Protein AF-A0A1G3QL38-F1 (afdb_monomer_lite)

Foldseek 3Di:
DDDDDDDDDDDDDDDDDDDDDDDDDDDDDDDDPDDPDPADAFAEAACCVQVVQQVPPPCPLRHEAAFEQDQLLPDQQLVDQQLLLLLLVLCVVCVVLCVVVCQVVCLLAVDPSVPDDSPPGHGDPVNSVSLSVLSNCLRPNVVVNLVSSCVSQLQALVVLVVLQDQPLVSLLSNLVSVLCSSNRHPDPVVSLSSLLNSLQSLLCQCQPLVNVVVNVVLLVRSRSLSVVSSNLSSNQCNQANSPQSYFHNLLLVVVVVLQVVQFAEEEECCQSVCLVNVQSQRARYEYENQDDLQPPVVHDPSSCVQQPPSRQNHKYFYDPQPDPPRDPPGFGKMKGWHDKAWDDWDWHQYLVRDIDIDIWMKTKIWMARPVVRDTSHIYIYTHHRDDQCSQAPDDRYAAEYGQLLLLLQLAPDPVSHSPHDLVPYDQQGWHRHRSHNDTDGSSSSPSLNVQNVDPSCSDRSHPRPD

Sequence (466 aa):
MMNTKRIARIMPVLLIGVLMSRVSVEKAHSADPYPEGKTSPGEVRYDLDVFRKWMSFDEPEKTQHVYSDVRLSSVAPYAGEQYPRLLIERYTANASRMTDDNGLLQSIYSWDFSKAKASVLTVDRKTKDTLSKIYAMMDGDIPGLFRYLGKRGLDSYELNEKENIPAGKDVRIKYTTILEMLFAGSDHFRERECELAVANRLAEYCFGVDTWPAFKKILDARNTRPIGRFAYSTIWYYLSGTGWKHWHRNTILGLKREFKAGSRVVYIAGGNDVYQLIKTGIYDIEVIDPLLPSQPRFYAEGWDFLIKKNGIGDEIILNFDRGPKAQSAHPHLVMRRARYEEGKTFTALLHTGNKEDIQSSTTTWEIFNRDTAGRLGRLVINRRFCRQDDFTSGNGRALVMSFNELFFVATPDREKSWGIDPEKFSPDFKMYVKQLRKPVPRGMILNIRKGEQGSWRFLSLGSEVN

Secondary structure (DSSP, 8-state):
--------------------------------S-----PPPPPEEEHHHHSHHHH-SS-TTTS--EEPPP-GGG--GGGSTTHHHHHHHHHHHTGGGTTT-HHHHHHH-S--TTT--TT-----HHHHHHHHHHHHHHHH-HHHHHHHHIIIIIS-HHHHHHTTSS-HHHHHHHHHHHHHHHT--S-HHHHHHHHHHHHHHHHHHHH-TTTHHHHHHHHHSGGGHHHHHHHHHHHIIIIIITGGG-EEHHHHHHHHHHHHTTPEEEEET-GGGHHHHHHTT--EEEEEE---SS-TTTS-HHHHHHH-SS-TT-EEEE-TT-STT--TTS--EEEEEEEEEEEEEEEEE-TTS-EEEEEEEEEEEEEEETTT--EEEEEEEEES---GGGG---SSEEEEE-HHHHHHHH---TTTS-S--GGGS-TT-EEEETT-SSPEEHHHHHHHHHHHHSTT----SS----

pLDDT: mean 80.6, std 19.3, range [23.33, 98.0]

Radius of gyration: 28.6 Å; chains: 1; bounding box: 82×88×85 Å

Structure (mmCIF, N/CA/C/O backbone):
data_AF-A0A1G3QL38-F1
#
_entry.id   AF-A0A1G3QL38-F1
#
loop_
_atom_site.group_PDB
_atom_site.id
_atom_site.type_symbol
_atom_site.label_atom_id
_atom_site.label_alt_id
_atom_site.label_comp_id
_atom_site.label_asym_id
_atom_site.label_entity_id
_atom_site.label_seq_id
_atom_site.pdbx_PDB_ins_code
_atom_site.Cartn_x
_atom_site.Cartn_y
_atom_site.Cartn_z
_atom_site.occupancy
_atom_site.B_iso_or_equiv
_atom_site.auth_seq_id
_atom_site.auth_comp_id
_atom_site.auth_asym_id
_atom_site.auth_atom_id
_atom_site.pdbx_PDB_model_num
ATOM 1 N N . MET A 1 1 ? -31.747 65.691 24.797 1.00 36.28 1 MET A N 1
ATOM 2 C CA . MET A 1 1 ? -33.147 65.222 24.879 1.00 36.28 1 MET A CA 1
ATOM 3 C C . MET A 1 1 ? -33.199 64.015 25.806 1.00 36.28 1 MET A C 1
ATOM 5 O O . MET A 1 1 ? -32.329 63.166 25.702 1.00 36.28 1 MET A O 1
ATOM 9 N N . MET A 1 2 ? -34.146 64.073 26.748 1.00 31.08 2 MET A N 1
ATOM 10 C CA . MET A 1 2 ? -34.615 63.124 27.782 1.00 31.08 2 MET A CA 1
ATOM 11 C C . MET A 1 2 ? -34.085 61.667 27.758 1.00 31.08 2 MET A C 1
ATOM 13 O O . MET A 1 2 ? -34.051 61.049 26.704 1.00 31.08 2 MET A O 1
ATOM 17 N N . ASN A 1 3 ? -33.582 61.100 28.874 1.00 25.12 3 ASN A N 1
ATOM 18 C CA . ASN A 1 3 ? -34.319 60.528 30.039 1.00 25.12 3 ASN A CA 1
ATOM 19 C C . ASN A 1 3 ? -35.352 59.451 29.611 1.00 25.12 3 ASN A C 1
ATOM 21 O O . ASN A 1 3 ? -36.135 59.708 28.715 1.00 25.12 3 ASN A O 1
ATOM 25 N N . THR A 1 4 ? -35.507 58.252 30.195 1.00 30.08 4 THR A N 1
ATOM 26 C CA . THR A 1 4 ? -35.194 57.740 31.543 1.00 30.08 4 THR A CA 1
ATOM 27 C C . THR A 1 4 ? -35.553 56.234 31.641 1.00 30.08 4 THR A C 1
ATOM 29 O O . THR A 1 4 ? -36.531 55.808 31.043 1.00 30.08 4 THR A O 1
ATOM 32 N N . LYS A 1 5 ? -34.851 55.521 32.541 1.00 31.62 5 LYS A N 1
ATOM 33 C CA . LYS A 1 5 ? -35.315 54.523 33.551 1.00 31.62 5 LYS A CA 1
ATOM 34 C C . LYS A 1 5 ? -35.872 53.124 33.181 1.00 31.62 5 LYS A C 1
ATOM 36 O O . LYS A 1 5 ? -36.984 52.966 32.702 1.00 31.62 5 LYS A O 1
ATOM 41 N N . ARG A 1 6 ? -35.117 52.121 33.676 1.00 35.22 6 ARG A N 1
ATOM 42 C CA . ARG A 1 6 ? -35.479 51.024 34.621 1.00 35.22 6 ARG A CA 1
ATOM 43 C C . ARG A 1 6 ? -36.967 50.799 34.924 1.00 35.22 6 ARG A C 1
ATOM 45 O O . ARG A 1 6 ? -37.569 51.700 35.496 1.00 35.22 6 ARG A O 1
ATOM 52 N N . ILE A 1 7 ? -37.408 49.532 34.866 1.00 30.77 7 ILE A N 1
ATOM 53 C CA . ILE A 1 7 ? -38.302 48.908 35.867 1.00 30.77 7 ILE A CA 1
ATOM 54 C C . ILE A 1 7 ? -37.930 47.424 36.061 1.00 30.77 7 ILE A C 1
ATOM 56 O O . ILE A 1 7 ? -37.909 46.648 35.111 1.00 30.77 7 ILE A O 1
ATOM 60 N N . ALA A 1 8 ? -37.668 47.054 37.316 1.00 28.94 8 ALA A N 1
ATOM 61 C CA . ALA A 1 8 ? -37.723 45.694 37.844 1.00 28.94 8 ALA A CA 1
ATOM 62 C C . ALA A 1 8 ? -39.162 45.386 38.294 1.00 28.94 8 ALA A C 1
ATOM 64 O O . ALA A 1 8 ? -39.837 46.286 38.799 1.00 28.94 8 ALA A O 1
ATOM 65 N N . ARG A 1 9 ? -39.626 44.135 38.184 1.00 28.59 9 ARG A N 1
ATOM 66 C CA . ARG A 1 9 ? -40.853 43.686 38.859 1.00 28.59 9 ARG A CA 1
ATOM 67 C C . ARG A 1 9 ? -40.689 42.314 39.503 1.00 28.59 9 ARG A C 1
ATOM 69 O O . ARG A 1 9 ? -40.144 41.386 38.918 1.00 28.59 9 ARG A O 1
ATOM 76 N N . ILE A 1 10 ? -41.173 42.288 40.738 1.00 29.19 10 ILE A N 1
ATOM 77 C CA . ILE A 1 10 ? -41.290 41.199 41.702 1.00 29.19 10 ILE A CA 1
ATOM 78 C C . ILE A 1 10 ? -42.582 40.399 41.425 1.00 29.19 10 ILE A C 1
ATOM 80 O O . ILE A 1 10 ? -43.498 40.907 40.781 1.00 29.19 10 ILE A O 1
ATOM 84 N N . MET A 1 11 ? -42.582 39.157 41.924 1.00 23.33 11 MET A N 1
ATOM 85 C CA . MET A 1 11 ? -43.573 38.062 41.903 1.00 23.33 11 MET A CA 1
ATOM 86 C C . MET A 1 11 ? -45.056 38.430 42.136 1.00 23.33 11 MET A C 1
ATOM 88 O O . MET A 1 11 ? -45.375 39.520 42.610 1.00 23.33 11 MET A O 1
ATOM 92 N N . PRO A 1 12 ? -45.954 37.439 41.960 1.00 30.02 12 PRO A N 1
ATOM 93 C CA . PRO A 1 12 ? -46.570 36.888 43.171 1.00 30.02 12 PRO A CA 1
ATOM 94 C C . PRO A 1 12 ? -46.679 35.353 43.236 1.00 30.02 12 PRO A C 1
ATOM 96 O O . PRO A 1 12 ? -46.636 34.627 42.247 1.00 30.02 12 PRO A O 1
ATOM 99 N N . VAL A 1 13 ? -46.822 34.925 44.488 1.00 26.39 13 VAL A N 1
ATOM 100 C CA . VAL A 1 13 ? -47.109 33.602 45.053 1.00 26.39 13 VAL A CA 1
ATOM 101 C C . VAL A 1 13 ? -48.487 33.079 44.626 1.00 26.39 13 VAL A C 1
ATOM 103 O O . VAL A 1 13 ? -49.447 33.846 44.600 1.00 26.39 13 VAL A O 1
ATOM 106 N N . LEU A 1 14 ? -48.614 31.761 44.432 1.00 25.33 14 LEU A N 1
ATOM 107 C CA . LEU A 1 14 ? -49.869 31.051 44.694 1.00 25.33 14 LEU A CA 1
ATOM 108 C C . LEU A 1 14 ? -49.594 29.675 45.315 1.00 25.33 14 LEU A C 1
ATOM 110 O O . LEU A 1 14 ? -48.761 28.906 44.844 1.00 25.33 14 LEU A O 1
ATOM 114 N N . LEU A 1 15 ? -50.293 29.437 46.422 1.00 24.77 15 LEU A N 1
ATOM 115 C CA . LEU A 1 15 ? -50.247 28.302 47.336 1.00 24.77 15 LEU A CA 1
ATOM 116 C C . LEU A 1 15 ? -51.606 27.586 47.237 1.00 24.77 15 LEU A C 1
ATOM 118 O O . LEU A 1 15 ? -52.607 28.290 47.247 1.00 24.77 15 LEU A O 1
ATOM 122 N N . ILE A 1 16 ? -51.623 26.251 47.151 1.00 28.38 16 ILE A N 1
ATOM 123 C CA . ILE A 1 16 ? -52.680 25.246 47.464 1.00 28.38 16 ILE A CA 1
ATOM 124 C C . ILE A 1 16 ? -52.027 23.907 47.036 1.00 28.38 16 ILE A C 1
ATOM 126 O O . ILE A 1 16 ? -51.441 23.852 45.964 1.00 28.38 16 ILE A O 1
ATOM 130 N N . GLY A 1 17 ? -51.989 22.780 47.746 1.00 24.80 17 GLY A N 1
ATOM 131 C CA . GLY A 1 17 ? -52.667 22.308 48.945 1.00 24.80 17 GLY A CA 1
ATOM 132 C C . GLY A 1 17 ? -53.038 20.826 48.742 1.00 24.80 17 GLY A C 1
ATOM 133 O O . GLY A 1 17 ? -53.958 20.548 47.991 1.00 24.80 17 GLY A O 1
ATOM 134 N N . VAL A 1 18 ? -52.339 19.924 49.454 1.00 25.77 18 VAL A N 1
ATOM 135 C CA . VAL A 1 18 ? -52.815 18.623 49.997 1.00 25.77 18 VAL A CA 1
ATOM 136 C C . VAL A 1 18 ? -53.150 17.465 49.021 1.00 25.77 18 VAL A C 1
ATOM 138 O O . VAL A 1 18 ? -54.159 17.508 48.337 1.00 25.77 18 VAL A O 1
ATOM 141 N N . LEU A 1 19 ? -52.403 16.345 49.079 1.00 25.02 19 LEU A N 1
ATOM 142 C CA . LEU A 1 19 ? -52.857 15.083 49.715 1.00 25.02 19 LEU A CA 1
ATOM 143 C C . LEU A 1 19 ? -51.787 13.976 49.705 1.00 25.02 19 LEU A C 1
ATOM 145 O O . LEU A 1 19 ? -51.055 13.770 48.742 1.00 25.02 19 LEU A O 1
ATOM 149 N N . MET A 1 20 ? -51.739 13.255 50.824 1.00 25.23 20 MET A N 1
ATOM 150 C CA . MET A 1 20 ? -50.918 12.077 51.075 1.00 25.23 20 MET A CA 1
ATOM 151 C C . MET A 1 20 ? -51.349 10.875 50.227 1.00 25.23 20 MET A C 1
ATOM 153 O O . MET A 1 20 ? -52.535 10.580 50.130 1.00 25.23 20 MET A O 1
ATOM 157 N N . SER A 1 21 ? -50.384 10.069 49.789 1.00 27.56 21 SER A N 1
ATOM 158 C CA . SER A 1 21 ? -50.521 8.612 49.871 1.00 27.56 21 SER A CA 1
ATOM 159 C C . SER A 1 21 ? -49.146 7.971 50.063 1.00 27.56 21 SER A C 1
ATOM 161 O O . SER A 1 21 ? -48.226 8.124 49.265 1.00 27.56 21 SER A O 1
ATOM 163 N N . ARG A 1 22 ? -49.000 7.292 51.204 1.00 27.73 22 ARG A N 1
ATOM 164 C CA . ARG A 1 22 ? -47.940 6.320 51.461 1.00 27.73 22 ARG A CA 1
ATOM 165 C C . ARG A 1 22 ? -48.321 5.041 50.726 1.00 27.73 22 ARG A C 1
ATOM 167 O O . ARG A 1 22 ? -49.367 4.480 51.031 1.00 27.73 22 ARG A O 1
ATOM 174 N N . VAL A 1 23 ? -47.445 4.548 49.860 1.00 27.22 23 VAL A N 1
ATOM 175 C CA . VAL A 1 23 ? -47.359 3.118 49.547 1.00 27.22 23 VAL A CA 1
ATOM 176 C C . VAL A 1 23 ? -45.882 2.749 49.608 1.00 27.22 23 VAL A C 1
ATOM 178 O O . VAL A 1 23 ? -45.067 3.206 48.812 1.00 27.22 23 VAL A O 1
ATOM 181 N N . SER A 1 24 ? -45.530 2.009 50.654 1.00 27.31 24 SER A N 1
ATOM 182 C CA . SER A 1 24 ? -44.317 1.193 50.722 1.00 27.31 24 SER A CA 1
ATOM 183 C C . SER A 1 24 ? -44.594 -0.153 50.043 1.00 27.31 24 SER A C 1
ATOM 185 O O . SER A 1 24 ? -45.765 -0.451 49.824 1.00 27.31 24 SER A O 1
ATOM 187 N N . VAL A 1 25 ? -43.538 -0.963 49.840 1.00 28.56 25 VAL A N 1
ATOM 188 C CA . VAL A 1 25 ? -43.480 -2.300 49.185 1.00 28.56 25 VAL A CA 1
ATOM 189 C C . VAL A 1 25 ? -43.044 -2.147 47.712 1.00 28.56 25 VAL A C 1
ATOM 191 O O . VAL A 1 25 ? -43.687 -1.432 46.964 1.00 28.56 25 VAL A O 1
ATOM 194 N N . GLU A 1 26 ? -41.939 -2.689 47.194 1.00 27.50 26 GLU A N 1
ATOM 195 C CA . GLU A 1 26 ? -40.965 -3.684 47.652 1.00 27.50 26 GLU A CA 1
ATOM 196 C C . GLU A 1 26 ? -39.684 -3.549 46.806 1.00 27.50 26 GLU A C 1
ATOM 198 O O . GLU A 1 26 ? -39.722 -3.135 45.647 1.00 27.50 26 GLU A O 1
ATOM 203 N N . LYS A 1 27 ? -38.534 -3.910 47.383 1.00 31.83 27 LYS A N 1
ATOM 204 C CA . LYS A 1 27 ? -37.248 -4.001 46.682 1.00 31.83 27 LYS A CA 1
ATOM 205 C C . LYS A 1 27 ? -37.276 -5.142 45.658 1.00 31.83 27 LYS A C 1
ATOM 207 O O . LYS A 1 27 ? -37.348 -6.301 46.050 1.00 31.83 27 LYS A O 1
ATOM 212 N N . ALA A 1 28 ? -37.053 -4.822 44.387 1.00 28.97 28 ALA A N 1
ATOM 213 C CA . ALA A 1 28 ? -36.502 -5.756 43.411 1.00 28.97 28 ALA A CA 1
ATOM 214 C C . ALA A 1 28 ? -35.143 -5.217 42.943 1.00 28.97 28 ALA A C 1
ATOM 216 O O . ALA A 1 28 ? -35.051 -4.188 42.278 1.00 28.97 28 ALA A O 1
ATOM 217 N N . HIS A 1 29 ? -34.069 -5.892 43.354 1.00 32.19 29 HIS A N 1
ATOM 218 C CA . HIS A 1 29 ? -32.727 -5.682 42.826 1.00 32.19 29 HIS A CA 1
ATOM 219 C C . HIS A 1 29 ? -32.660 -6.197 41.382 1.00 32.19 29 HIS A C 1
ATOM 221 O O . HIS A 1 29 ? -32.476 -7.391 41.163 1.00 32.19 29 HIS A O 1
ATOM 227 N N . SER A 1 30 ? -32.753 -5.300 40.400 1.00 32.38 30 SER A N 1
ATOM 228 C CA . SER A 1 30 ? -32.141 -5.507 39.086 1.00 32.38 30 SER A CA 1
ATOM 229 C C . SER A 1 30 ? -30.983 -4.528 38.954 1.00 32.38 30 SER A C 1
ATOM 231 O O . SER A 1 30 ? -31.181 -3.315 38.978 1.00 32.38 30 SER A O 1
ATOM 233 N N . ALA A 1 31 ? -29.768 -5.065 38.900 1.00 31.91 31 ALA A N 1
ATOM 234 C CA . ALA A 1 31 ? -28.541 -4.299 38.776 1.00 31.91 31 ALA A CA 1
ATOM 235 C C . ALA A 1 31 ? -28.480 -3.596 37.410 1.00 31.91 31 ALA A C 1
ATOM 237 O O . ALA A 1 31 ? -28.176 -4.222 36.397 1.00 31.91 31 ALA A O 1
ATOM 238 N N . ASP A 1 32 ? -28.753 -2.294 37.406 1.00 32.53 32 ASP A N 1
ATOM 239 C CA . ASP A 1 32 ? -28.261 -1.372 36.385 1.00 32.53 32 ASP A CA 1
ATOM 240 C C . ASP A 1 32 ? -26.726 -1.293 36.505 1.00 32.53 32 ASP A C 1
ATOM 242 O O . ASP A 1 32 ? -26.220 -1.038 37.602 1.00 32.53 32 ASP A O 1
ATOM 246 N N . PRO A 1 33 ? -25.939 -1.514 35.434 1.00 37.88 33 PRO A N 1
ATOM 247 C CA . PRO A 1 33 ? -24.481 -1.522 35.531 1.00 37.88 33 PRO A CA 1
ATOM 248 C C . PRO A 1 33 ? -23.851 -0.125 35.419 1.00 37.88 33 PRO A C 1
ATOM 250 O O . PRO A 1 33 ? -22.629 -0.023 35.314 1.00 37.88 33 PRO A O 1
ATOM 253 N N . TYR A 1 34 ? -24.633 0.954 35.438 1.00 42.84 34 TYR A N 1
ATOM 254 C CA . TYR A 1 34 ? -24.102 2.312 35.345 1.00 42.84 34 TYR A CA 1
ATOM 255 C C . TYR A 1 34 ? -24.181 3.005 36.708 1.00 42.84 34 TYR A C 1
ATOM 257 O O . TYR A 1 34 ? -25.276 3.342 37.154 1.00 42.84 34 TYR A O 1
ATOM 265 N N . PRO A 1 35 ? -23.048 3.259 37.389 1.00 45.91 35 PRO A N 1
ATOM 266 C CA . PRO A 1 35 ? -23.061 4.194 38.495 1.00 45.91 35 PRO A CA 1
ATOM 267 C C . PRO A 1 35 ? -23.365 5.581 37.924 1.00 45.91 35 PRO A C 1
ATOM 269 O O . PRO A 1 35 ? -22.646 6.058 37.043 1.00 45.91 35 PRO A O 1
ATOM 272 N N . GLU A 1 36 ? -24.404 6.231 38.448 1.00 41.59 36 GLU A N 1
ATOM 273 C CA . GLU A 1 36 ? -24.673 7.662 38.282 1.00 41.59 36 GLU A CA 1
ATOM 274 C C . GLU A 1 36 ? -23.544 8.488 38.927 1.00 41.59 36 GLU A C 1
ATOM 276 O O . GLU A 1 36 ? -23.682 9.116 39.974 1.00 41.59 36 GLU A O 1
ATOM 281 N N . GLY A 1 37 ? -22.369 8.472 38.304 1.00 39.72 37 GLY A N 1
ATOM 282 C CA . GLY A 1 37 ? -21.371 9.511 38.464 1.00 39.72 37 GLY A CA 1
ATOM 283 C C . GLY A 1 37 ? -21.700 10.610 37.468 1.00 39.72 37 GLY A C 1
ATOM 284 O O . GLY A 1 37 ? -21.824 10.339 36.278 1.00 39.72 37 GLY A O 1
ATOM 285 N N . LYS A 1 38 ? -21.836 11.855 37.933 1.00 40.31 38 LYS A N 1
ATOM 286 C CA . LYS A 1 38 ? -21.879 13.041 37.068 1.00 40.31 38 LYS A CA 1
ATOM 287 C C . LYS A 1 38 ? -20.595 13.092 36.230 1.00 40.31 38 LYS A C 1
ATOM 289 O O . LYS A 1 38 ? -19.600 13.673 36.655 1.00 40.31 38 LYS A O 1
ATOM 294 N N . THR A 1 39 ? -20.598 12.461 35.062 1.00 48.44 39 THR A N 1
ATOM 295 C CA . THR A 1 39 ? -19.550 12.622 34.059 1.00 48.44 39 THR A CA 1
ATOM 296 C C . THR A 1 39 ? -19.632 14.056 33.557 1.00 48.44 39 THR A C 1
ATOM 298 O O . THR A 1 39 ? -20.709 14.515 33.171 1.00 48.44 39 THR A O 1
ATOM 301 N N . SER A 1 40 ? -18.514 14.783 33.588 1.00 52.97 40 SER A N 1
ATOM 302 C CA . SER A 1 40 ? -18.385 16.046 32.856 1.00 52.97 40 SER A CA 1
ATOM 303 C C . SER A 1 40 ? -18.917 15.864 31.428 1.00 52.97 40 SER A C 1
ATOM 305 O O . SER A 1 40 ? -18.692 14.787 30.866 1.00 52.97 40 SER A O 1
ATOM 307 N N . PRO A 1 41 ? -19.597 16.861 30.830 1.00 69.94 41 PRO A N 1
ATOM 308 C CA . PRO A 1 41 ? -20.020 16.749 29.441 1.00 69.94 41 PRO A CA 1
ATOM 309 C C . PRO A 1 41 ? -18.801 16.394 28.582 1.00 69.94 41 PRO A C 1
ATOM 311 O O . PRO A 1 41 ? -17.765 17.051 28.696 1.00 69.94 41 PRO A O 1
ATOM 314 N N . GLY A 1 42 ? -18.906 15.312 27.806 1.00 84.12 42 GLY A N 1
ATOM 315 C CA . GLY A 1 42 ? -17.828 14.857 26.930 1.00 84.12 42 GLY A CA 1
ATOM 316 C C . GLY A 1 42 ? -17.443 15.929 25.912 1.00 84.12 42 GLY A C 1
ATOM 317 O O . GLY A 1 42 ? -18.248 16.795 25.562 1.00 84.12 42 GLY A O 1
ATOM 318 N N . GLU A 1 43 ? -16.200 15.890 25.445 1.00 94.25 43 GLU A N 1
ATOM 319 C CA . GLU A 1 43 ? -15.707 16.826 24.439 1.00 94.25 43 GLU A CA 1
ATOM 320 C C . GLU A 1 43 ? -16.274 16.460 23.060 1.00 94.25 43 GLU A C 1
ATOM 322 O O . GLU A 1 43 ? -16.170 15.312 22.627 1.00 94.25 43 GLU A O 1
ATOM 327 N N . VAL A 1 44 ? -16.853 17.430 22.348 1.00 94.31 44 VAL A N 1
ATOM 328 C CA . VAL A 1 44 ? -17.356 17.236 20.980 1.00 94.31 44 VAL A CA 1
ATOM 329 C C . VAL A 1 44 ? -16.342 17.798 19.986 1.00 94.31 44 VAL A C 1
ATOM 331 O O . VAL A 1 44 ? -16.047 18.992 20.011 1.00 94.31 44 VAL A O 1
ATOM 334 N N . ARG A 1 45 ? -15.839 16.951 19.084 1.00 94.06 45 ARG A N 1
ATOM 335 C CA . ARG A 1 45 ? -14.955 17.331 17.970 1.00 94.06 45 ARG A CA 1
ATOM 336 C C . ARG A 1 45 ? -15.592 17.028 16.621 1.00 94.06 45 ARG A C 1
ATOM 338 O O . ARG A 1 45 ? -16.483 16.186 16.507 1.00 94.06 45 ARG A O 1
ATOM 345 N N . TYR A 1 46 ? -15.098 17.674 15.572 1.00 91.69 46 TYR A N 1
ATOM 346 C CA . TYR A 1 46 ? -15.425 17.299 14.203 1.00 91.69 46 TYR A CA 1
ATOM 347 C C . TYR A 1 46 ? -14.356 16.376 13.617 1.00 91.69 46 TYR A C 1
ATOM 349 O O . TYR A 1 46 ? -13.204 16.355 14.049 1.00 91.69 46 TYR A O 1
ATOM 357 N N . ASP A 1 47 ? -14.723 15.631 12.578 1.00 89.62 47 ASP A N 1
ATOM 358 C CA . ASP A 1 47 ? -13.784 14.810 11.816 1.00 89.62 47 ASP A CA 1
ATOM 359 C C . ASP A 1 47 ? -12.535 15.561 11.344 1.00 89.62 47 ASP A C 1
ATOM 361 O O . ASP A 1 47 ? -11.443 15.012 11.432 1.00 89.62 47 ASP A O 1
ATOM 365 N N . LEU A 1 48 ? -12.658 16.819 10.918 1.00 87.56 48 LEU A N 1
ATOM 366 C CA . LEU A 1 48 ? -11.504 17.645 10.545 1.00 87.56 48 LEU A CA 1
ATOM 367 C C . LEU A 1 48 ? -10.527 17.913 11.694 1.00 87.56 48 LEU A C 1
ATOM 369 O O . LEU A 1 48 ? -9.367 18.186 11.407 1.00 87.56 48 LEU A O 1
ATOM 373 N N . ASP A 1 49 ? -10.951 17.840 12.953 1.00 88.25 49 ASP A N 1
ATOM 374 C CA . ASP A 1 49 ? -10.069 18.058 14.106 1.00 88.25 49 ASP A CA 1
ATOM 375 C C . ASP A 1 49 ? -9.290 16.782 14.450 1.00 88.25 49 ASP A C 1
ATOM 377 O O . ASP A 1 49 ? -8.151 16.829 14.905 1.00 88.25 49 ASP A O 1
ATOM 381 N N . VAL A 1 50 ? -9.890 15.616 14.193 1.00 88.44 50 VAL A N 1
ATOM 382 C CA . VAL A 1 50 ? -9.317 14.306 14.541 1.00 88.44 50 VAL A CA 1
ATOM 383 C C . VAL A 1 50 ? -8.560 13.679 13.360 1.00 88.44 50 VAL A C 1
ATOM 385 O O . VAL A 1 50 ? -7.516 13.043 13.515 1.00 88.44 50 VAL A O 1
ATOM 388 N N . PHE A 1 51 ? -9.055 13.880 12.143 1.00 87.44 51 PHE A N 1
ATOM 389 C CA . PHE A 1 51 ? -8.568 13.252 10.916 1.00 87.44 51 PHE A CA 1
ATOM 390 C C . PHE A 1 51 ? -7.952 14.256 9.932 1.00 87.44 51 PHE A C 1
ATOM 392 O O . PHE A 1 51 ? -7.709 13.885 8.783 1.00 87.44 51 PHE A O 1
ATOM 399 N N . ARG A 1 52 ? -7.635 15.492 10.371 1.00 83.50 52 ARG A N 1
ATOM 400 C CA . ARG A 1 52 ? -7.101 16.585 9.527 1.00 83.50 52 ARG A CA 1
ATOM 401 C C . ARG A 1 52 ? -6.057 16.117 8.524 1.00 83.50 52 ARG A C 1
ATOM 403 O O . ARG A 1 52 ? -6.187 16.379 7.337 1.00 83.50 52 ARG A O 1
ATOM 410 N N . LYS A 1 53 ? -5.045 15.387 8.996 1.00 76.56 53 LYS A N 1
ATOM 411 C CA . LYS A 1 53 ? -3.922 14.899 8.182 1.00 76.56 53 LYS A CA 1
ATOM 412 C C . LYS A 1 53 ? -4.365 14.128 6.933 1.00 76.56 53 LYS A C 1
ATOM 414 O O . LYS A 1 53 ? -3.708 14.197 5.906 1.00 76.56 53 LYS A O 1
ATOM 419 N N . TRP A 1 54 ? -5.486 13.416 7.011 1.00 75.88 54 TRP A N 1
ATOM 420 C CA . TRP A 1 54 ? -6.014 12.580 5.928 1.00 75.88 54 TRP A CA 1
ATOM 421 C C . TRP A 1 54 ? -6.997 13.300 5.024 1.00 75.88 54 TRP A C 1
ATOM 423 O O . TRP A 1 54 ? -7.308 12.786 3.951 1.00 75.88 54 TRP A O 1
ATOM 433 N N . MET A 1 55 ? -7.489 14.449 5.479 1.00 75.69 55 MET A N 1
ATOM 434 C CA . MET A 1 55 ? -8.511 15.255 4.822 1.00 75.69 55 MET A CA 1
ATOM 435 C C . MET A 1 55 ? -7.965 16.581 4.287 1.00 75.69 55 MET A C 1
ATOM 437 O O . MET A 1 55 ? -8.667 17.239 3.528 1.00 75.69 55 MET A O 1
ATOM 441 N N . SER A 1 56 ? -6.763 16.993 4.707 1.00 67.75 56 SER A N 1
ATOM 442 C CA . SER A 1 56 ? -6.222 18.323 4.433 1.00 67.75 56 SER A CA 1
ATOM 443 C C . SER A 1 56 ? -6.161 18.581 2.934 1.00 67.75 56 SER A C 1
ATOM 445 O O . SER A 1 56 ? -5.584 17.788 2.193 1.00 67.75 56 SER A O 1
ATOM 447 N N . PHE A 1 57 ? -6.755 19.692 2.504 1.00 61.00 57 PHE A N 1
ATOM 448 C CA . PHE A 1 57 ? -6.626 20.204 1.141 1.00 61.00 57 PHE A CA 1
ATOM 449 C C . PHE A 1 57 ? -5.365 21.060 0.978 1.00 61.00 57 PHE A C 1
ATOM 451 O O . PHE A 1 57 ? -4.882 21.216 -0.139 1.00 61.00 57 PHE A O 1
ATOM 458 N N . ASP A 1 58 ? -4.827 21.567 2.091 1.00 64.06 58 ASP A N 1
ATOM 459 C CA . ASP A 1 58 ? -3.648 22.437 2.121 1.00 64.06 58 ASP A CA 1
ATOM 460 C C . ASP A 1 58 ? -2.339 21.641 2.008 1.00 64.06 58 ASP A C 1
ATOM 462 O O . ASP A 1 58 ? -1.302 22.196 1.661 1.00 64.06 58 ASP A O 1
ATOM 466 N N . GLU A 1 59 ? -2.393 20.329 2.264 1.00 67.44 59 GLU A N 1
ATOM 467 C CA . GLU A 1 59 ? -1.261 19.402 2.132 1.00 67.44 59 GLU A CA 1
ATOM 468 C C . GLU A 1 59 ? -1.671 18.171 1.294 1.00 67.44 59 GLU A C 1
ATOM 470 O O . GLU A 1 59 ? -1.799 17.069 1.846 1.00 67.44 59 GLU A O 1
ATOM 475 N N . PRO A 1 60 ? -1.916 18.325 -0.028 1.00 64.69 60 PRO A N 1
ATOM 476 C CA . PRO A 1 60 ? -2.365 17.240 -0.912 1.00 64.69 60 PRO A CA 1
ATOM 477 C C . PRO A 1 60 ? -1.467 15.996 -0.858 1.00 64.69 60 PRO A C 1
ATOM 479 O O . PRO A 1 60 ? -1.907 14.858 -1.018 1.00 64.69 60 PRO A O 1
ATOM 482 N N . GLU A 1 61 ? -0.177 16.196 -0.600 1.00 65.06 61 GLU A N 1
ATOM 483 C CA . GLU A 1 61 ? 0.815 15.143 -0.441 1.00 65.06 61 GLU A CA 1
ATOM 484 C C . GLU A 1 61 ? 0.684 14.355 0.869 1.00 65.06 61 GLU A C 1
ATOM 486 O O . GLU A 1 61 ? 1.365 13.341 1.031 1.00 65.06 61 GLU A O 1
ATOM 491 N N . LYS A 1 62 ? -0.180 14.759 1.803 1.00 67.88 62 LYS A N 1
ATOM 492 C CA . LYS A 1 62 ? -0.465 14.028 3.050 1.00 67.88 62 LYS A CA 1
ATOM 493 C C . LYS A 1 62 ? -1.883 13.454 3.093 1.00 67.88 62 LYS A C 1
ATOM 495 O O . LYS A 1 62 ? -2.132 12.527 3.867 1.00 67.88 62 LYS A O 1
ATOM 500 N N . THR A 1 63 ? -2.763 13.911 2.207 1.00 76.81 63 THR A N 1
ATOM 501 C CA . THR A 1 63 ? -4.148 13.449 2.073 1.00 76.81 63 THR A CA 1
ATOM 502 C C . THR A 1 63 ? -4.227 11.966 1.703 1.00 76.81 63 THR A C 1
ATOM 504 O O . THR A 1 63 ? -3.419 11.426 0.935 1.00 76.81 63 THR A O 1
ATOM 507 N N . GLN A 1 64 ? -5.231 11.275 2.249 1.00 83.00 64 GLN A N 1
ATOM 508 C CA . GLN A 1 64 ? -5.533 9.910 1.826 1.00 83.00 64 GLN A CA 1
ATOM 509 C C . GLN A 1 64 ? -6.380 9.919 0.569 1.00 83.00 64 GLN A C 1
ATOM 511 O O . GLN A 1 64 ? -7.384 10.620 0.473 1.00 83.00 64 GLN A O 1
ATOM 516 N N . HIS A 1 65 ? -6.023 9.036 -0.353 1.00 86.00 65 HIS A N 1
ATOM 517 C CA . HIS A 1 65 ? -6.757 8.848 -1.593 1.00 86.00 65 HIS A CA 1
ATOM 518 C C . HIS A 1 65 ? -7.125 7.382 -1.750 1.00 86.00 65 HIS A C 1
ATOM 520 O O . HIS A 1 65 ? -6.363 6.495 -1.355 1.00 86.00 65 HIS A O 1
ATOM 526 N N . VAL A 1 66 ? -8.304 7.152 -2.325 1.00 89.81 66 VAL A N 1
ATOM 527 C CA . VAL A 1 66 ? -8.763 5.834 -2.753 1.00 89.81 66 VAL A CA 1
ATOM 528 C C . VAL A 1 66 ? -8.583 5.767 -4.260 1.00 89.81 66 VAL A C 1
ATOM 530 O O . VAL A 1 66 ? -9.316 6.424 -4.996 1.00 89.81 66 VAL A O 1
ATOM 533 N N . TYR A 1 67 ? -7.617 4.980 -4.710 1.00 90.25 67 TYR A N 1
ATOM 534 C CA . TYR A 1 67 ? -7.302 4.847 -6.126 1.00 90.25 67 TYR A CA 1
ATOM 535 C C . TYR A 1 67 ? -7.928 3.601 -6.726 1.00 90.25 67 TYR A C 1
ATOM 537 O O . TYR A 1 67 ? -8.103 2.578 -6.054 1.00 90.25 67 TYR A O 1
ATOM 545 N N . SER A 1 68 ? -8.267 3.689 -8.008 1.00 89.38 68 SER A N 1
ATOM 546 C CA . SER A 1 68 ? -8.750 2.542 -8.773 1.00 89.38 68 SER A CA 1
ATOM 547 C C . SER A 1 68 ? -7.598 1.841 -9.484 1.00 89.38 68 SER A C 1
ATOM 549 O O . SER A 1 68 ? -6.569 2.449 -9.762 1.00 89.38 68 SER A O 1
ATOM 551 N N . ASP A 1 69 ? -7.785 0.561 -9.810 1.00 89.12 69 ASP A N 1
ATOM 552 C CA . ASP A 1 69 ? -6.847 -0.121 -10.699 1.00 89.12 69 ASP A CA 1
ATOM 553 C C . ASP A 1 69 ? -6.966 0.496 -12.098 1.00 89.12 69 ASP A C 1
ATOM 555 O O . ASP A 1 69 ? -8.051 0.513 -12.689 1.00 89.12 69 ASP A O 1
ATOM 559 N N . VAL A 1 70 ? -5.863 1.034 -12.610 1.00 91.06 70 VAL A N 1
ATOM 560 C CA . VAL A 1 70 ? -5.812 1.657 -13.932 1.00 91.06 70 VAL A CA 1
ATOM 561 C C . VAL A 1 70 ? -5.297 0.647 -14.944 1.00 91.06 70 VAL A C 1
ATOM 563 O O . VAL A 1 70 ? -4.292 -0.031 -14.729 1.00 91.06 70 VAL A O 1
ATOM 566 N N . ARG A 1 71 ? -5.985 0.566 -16.085 1.00 92.00 71 ARG A N 1
ATOM 567 C CA . ARG A 1 71 ? -5.528 -0.194 -17.246 1.00 92.00 71 ARG A CA 1
ATOM 568 C C . ARG A 1 71 ? -4.427 0.592 -17.953 1.00 92.00 71 ARG A C 1
ATOM 570 O O . ARG A 1 71 ? -4.726 1.517 -18.709 1.00 92.00 71 ARG A O 1
ATOM 577 N N . LEU A 1 72 ? -3.168 0.231 -17.720 1.00 91.81 72 LEU A N 1
ATOM 578 C CA . LEU A 1 72 ? -2.010 1.005 -18.188 1.00 91.81 72 LEU A CA 1
ATOM 579 C C . LEU A 1 72 ? -1.944 1.073 -19.717 1.00 91.81 72 LEU A C 1
ATOM 581 O O . LEU A 1 72 ? -1.622 2.119 -20.267 1.00 91.81 72 LEU A O 1
ATOM 585 N N . SER A 1 73 ? -2.370 0.010 -20.405 1.00 90.00 73 SER A N 1
ATOM 586 C CA . SER A 1 73 ? -2.466 -0.026 -21.873 1.00 90.00 73 SER A CA 1
ATOM 587 C C . SER A 1 73 ? -3.438 1.002 -22.474 1.00 90.00 73 SER A C 1
ATOM 589 O O . SER A 1 73 ? -3.362 1.287 -23.664 1.00 90.00 73 SER A O 1
ATOM 591 N N . SER A 1 74 ? -4.348 1.557 -21.666 1.00 85.94 74 SER A N 1
ATOM 592 C CA . SER A 1 74 ? -5.284 2.614 -22.077 1.00 85.94 74 SER A CA 1
ATOM 593 C C . SER A 1 74 ? -4.779 4.027 -21.778 1.00 85.94 74 SER A C 1
ATOM 595 O O . SER A 1 74 ? -5.420 5.006 -22.158 1.00 85.94 74 SER A O 1
ATOM 597 N N . VAL A 1 75 ? -3.649 4.148 -21.078 1.00 80.50 75 VAL A N 1
ATOM 598 C CA . VAL A 1 75 ? -3.072 5.438 -20.710 1.00 80.50 75 VAL A CA 1
ATOM 599 C C . VAL A 1 75 ? -2.136 5.864 -21.837 1.00 80.50 75 VAL A C 1
ATOM 601 O O . VAL A 1 75 ? -1.212 5.143 -22.200 1.00 80.50 75 VAL A O 1
ATOM 604 N N . ALA A 1 76 ? -2.369 7.051 -22.390 1.00 78.69 76 ALA A N 1
ATOM 605 C CA . ALA A 1 76 ? -1.493 7.672 -23.379 1.00 78.69 76 ALA A CA 1
ATOM 606 C C . ALA A 1 76 ? -0.995 9.024 -22.843 1.00 78.69 76 ALA A C 1
ATOM 608 O O . ALA A 1 76 ? -1.335 10.064 -23.405 1.00 78.69 76 ALA A O 1
ATOM 609 N N . PRO A 1 77 ? -0.215 9.053 -21.742 1.00 73.69 77 PRO A N 1
ATOM 610 C CA . PRO A 1 77 ? 0.247 10.316 -21.170 1.00 73.69 77 PRO A CA 1
ATOM 611 C C . PRO A 1 77 ? 1.159 11.052 -22.165 1.00 73.69 77 PRO A C 1
ATOM 613 O O . PRO A 1 77 ? 1.089 12.270 -22.274 1.00 73.69 77 PRO A O 1
ATOM 616 N N . TYR A 1 78 ? 1.893 10.310 -23.007 1.00 72.25 78 TYR A N 1
ATOM 617 C CA . TYR A 1 78 ? 2.680 10.822 -24.135 1.00 72.25 78 TYR A CA 1
ATOM 618 C C . TYR A 1 78 ? 1.868 11.544 -25.222 1.00 72.25 78 TYR A C 1
ATOM 620 O O . TYR A 1 78 ? 2.455 12.126 -26.136 1.00 72.25 78 TYR A O 1
ATOM 628 N N . ALA A 1 79 ? 0.535 11.458 -25.188 1.00 71.31 79 ALA A N 1
ATOM 629 C CA . ALA A 1 79 ? -0.340 12.213 -26.078 1.00 71.31 79 ALA A CA 1
ATOM 630 C C . ALA A 1 79 ? -0.627 13.630 -25.554 1.00 71.31 79 ALA A C 1
ATOM 632 O O . ALA A 1 79 ? -1.114 14.458 -26.317 1.00 71.31 79 ALA A O 1
ATOM 633 N N . GLY A 1 80 ? -0.323 13.920 -24.284 1.00 77.12 80 GLY A N 1
ATOM 634 C CA . GLY A 1 80 ? -0.464 15.255 -23.713 1.00 77.12 80 GLY A CA 1
ATOM 635 C C . GLY A 1 80 ? 0.644 16.200 -24.178 1.00 77.12 80 GLY A C 1
ATOM 636 O O . GLY A 1 80 ? 1.821 15.842 -24.173 1.00 77.12 80 GLY A O 1
ATOM 637 N N . GLU A 1 81 ? 0.282 17.440 -24.511 1.00 79.25 81 GLU A N 1
ATOM 638 C CA . GLU A 1 81 ? 1.219 18.472 -24.992 1.00 79.25 81 GLU A CA 1
ATOM 639 C C . GLU A 1 81 ? 2.325 18.806 -23.978 1.00 79.25 81 GLU A C 1
ATOM 641 O O . GLU A 1 81 ? 3.426 19.203 -24.350 1.00 79.25 81 GLU A O 1
ATOM 646 N N . GLN A 1 82 ? 2.064 18.601 -22.683 1.00 85.25 82 GLN A N 1
ATOM 647 C CA . GLN A 1 82 ? 3.037 18.864 -21.621 1.00 85.25 82 GLN A CA 1
ATOM 648 C C . GLN A 1 82 ? 4.016 17.709 -21.369 1.00 85.25 82 GLN A C 1
ATOM 650 O O . GLN A 1 82 ? 5.016 17.922 -20.684 1.00 85.25 82 GLN A O 1
ATOM 655 N N . TYR A 1 83 ? 3.762 16.509 -21.907 1.00 88.12 83 TYR A N 1
ATOM 656 C CA . TYR A 1 83 ? 4.579 15.322 -21.632 1.00 88.12 83 TYR A CA 1
ATOM 657 C C . TYR A 1 83 ? 6.065 15.535 -21.973 1.00 88.12 83 TYR A C 1
ATOM 659 O O . TYR A 1 83 ? 6.893 15.333 -21.085 1.00 88.12 83 TYR A O 1
ATOM 667 N N . PRO A 1 84 ? 6.445 16.009 -23.185 1.00 86.75 84 PRO A N 1
ATOM 668 C CA . PRO A 1 84 ? 7.845 16.285 -23.518 1.00 86.75 84 PRO A CA 1
ATOM 669 C C . PRO A 1 84 ? 8.549 17.217 -22.532 1.00 86.75 84 PRO A C 1
ATOM 671 O O . PRO A 1 84 ? 9.667 16.939 -22.101 1.00 86.75 84 PRO A O 1
ATOM 674 N N . ARG A 1 85 ? 7.875 18.309 -22.156 1.00 87.12 85 ARG A N 1
ATOM 675 C CA . ARG A 1 85 ? 8.411 19.322 -21.247 1.00 87.12 85 ARG A CA 1
ATOM 676 C C . ARG A 1 85 ? 8.661 18.727 -19.863 1.00 87.12 85 ARG A C 1
ATOM 678 O O . ARG A 1 85 ? 9.776 18.811 -19.359 1.00 87.12 85 ARG A O 1
ATOM 685 N N . LEU A 1 86 ? 7.648 18.081 -19.285 1.00 88.50 86 LEU A N 1
ATOM 686 C CA . LEU A 1 86 ? 7.729 17.476 -17.953 1.00 88.50 86 LEU A CA 1
ATOM 687 C C . LEU A 1 86 ? 8.752 16.336 -17.901 1.00 88.50 86 LEU A C 1
ATOM 689 O O . LEU A 1 86 ? 9.465 16.187 -16.910 1.00 88.50 86 LEU A O 1
ATOM 693 N N . LEU A 1 87 ? 8.866 15.556 -18.979 1.00 87.88 87 LEU A N 1
ATOM 694 C CA . LEU A 1 87 ? 9.882 14.519 -19.116 1.00 87.88 87 LEU A CA 1
ATOM 695 C C . LEU A 1 87 ? 11.298 15.109 -19.039 1.00 87.88 87 LEU A C 1
ATOM 697 O O . LEU A 1 87 ? 12.132 14.609 -18.284 1.00 87.88 87 LEU A O 1
ATOM 701 N N . ILE A 1 88 ? 11.563 16.182 -19.794 1.00 85.31 88 ILE A N 1
ATOM 702 C CA . ILE A 1 88 ? 12.864 16.869 -19.804 1.00 85.31 88 ILE A CA 1
ATOM 703 C C . ILE A 1 88 ? 13.151 17.515 -18.445 1.00 85.31 88 ILE A C 1
ATOM 705 O O . ILE A 1 88 ? 14.273 17.405 -17.954 1.00 85.31 88 ILE A O 1
ATOM 709 N N . GLU A 1 89 ? 12.159 18.145 -17.812 1.00 86.69 89 GLU A N 1
ATOM 710 C CA . GLU A 1 89 ? 12.296 18.740 -16.475 1.00 86.69 89 GLU A CA 1
ATOM 711 C C . GLU A 1 89 ? 12.688 17.685 -15.431 1.00 86.69 89 GLU A C 1
ATOM 713 O O . GLU A 1 89 ? 13.679 17.859 -14.716 1.00 86.69 89 GLU A O 1
ATOM 718 N N . ARG A 1 90 ? 11.976 16.548 -15.395 1.00 87.38 90 ARG A N 1
ATOM 719 C CA . ARG A 1 90 ? 12.276 15.426 -14.488 1.00 87.38 90 ARG A CA 1
ATOM 720 C C . ARG A 1 90 ? 13.647 14.824 -14.751 1.00 87.38 90 ARG A C 1
ATOM 722 O O . ARG A 1 90 ? 14.371 14.533 -13.795 1.00 87.38 90 ARG A O 1
ATOM 729 N N . TYR A 1 91 ? 14.010 14.669 -16.027 1.00 84.50 91 TYR A N 1
ATOM 730 C CA . TYR A 1 91 ? 15.329 14.177 -16.396 1.00 84.50 91 TYR A CA 1
ATOM 731 C C . TYR A 1 91 ? 16.425 15.124 -15.916 1.00 84.50 91 TYR A C 1
ATOM 733 O O . TYR A 1 91 ? 17.349 14.702 -15.229 1.00 84.50 91 TYR A O 1
ATOM 741 N N . THR A 1 92 ? 16.296 16.413 -16.225 1.00 83.69 92 THR A N 1
ATOM 742 C CA . THR A 1 92 ? 17.295 17.438 -15.900 1.00 83.69 92 THR A CA 1
ATOM 743 C C . THR A 1 92 ? 17.510 17.540 -14.393 1.00 83.69 92 THR A C 1
ATOM 745 O O . THR A 1 92 ? 18.652 17.560 -13.940 1.00 83.69 92 THR A O 1
ATOM 748 N N . ALA A 1 93 ? 16.429 17.502 -13.607 1.00 84.06 93 ALA A N 1
ATOM 749 C CA . ALA A 1 93 ? 16.498 17.527 -12.146 1.00 84.06 93 ALA A CA 1
ATOM 750 C C . ALA A 1 93 ? 17.248 16.325 -11.539 1.00 84.06 93 ALA A C 1
ATOM 752 O O . ALA A 1 93 ? 17.729 16.407 -10.409 1.00 84.06 93 ALA A O 1
ATOM 753 N N . ASN A 1 94 ? 17.367 15.215 -12.275 1.00 81.62 94 ASN A N 1
ATOM 754 C CA . ASN A 1 94 ? 17.974 13.970 -11.803 1.00 81.62 94 ASN A CA 1
ATOM 755 C C . ASN A 1 94 ? 19.138 13.487 -12.682 1.00 81.62 94 ASN A C 1
ATOM 757 O O . ASN A 1 94 ? 19.594 12.358 -12.513 1.00 81.62 94 ASN A O 1
ATOM 761 N N . ALA A 1 95 ? 19.638 14.316 -13.604 1.00 76.06 95 ALA A N 1
ATOM 762 C CA . ALA A 1 95 ? 20.554 13.882 -14.658 1.00 76.06 95 ALA A CA 1
ATOM 763 C C . ALA A 1 95 ? 21.829 13.234 -14.099 1.00 76.06 95 ALA A C 1
ATOM 765 O O . ALA A 1 95 ? 22.222 12.171 -14.568 1.00 76.06 95 ALA A O 1
ATOM 766 N N . SER A 1 96 ? 22.412 13.806 -13.037 1.00 71.12 96 SER A N 1
ATOM 767 C CA . SER A 1 96 ? 23.607 13.278 -12.354 1.00 71.12 96 SER A CA 1
ATOM 768 C C . SER A 1 96 ? 23.428 11.882 -11.748 1.00 71.12 96 SER A C 1
ATOM 770 O O . SER A 1 96 ? 24.414 11.206 -11.479 1.00 71.12 96 SER A O 1
ATOM 772 N N . ARG A 1 97 ? 22.182 11.442 -11.535 1.00 71.50 97 ARG A N 1
ATOM 773 C CA . ARG A 1 97 ? 21.829 10.117 -10.998 1.00 71.50 97 ARG A CA 1
ATOM 774 C C . ARG A 1 97 ? 21.439 9.112 -12.085 1.00 71.50 97 ARG A C 1
ATOM 77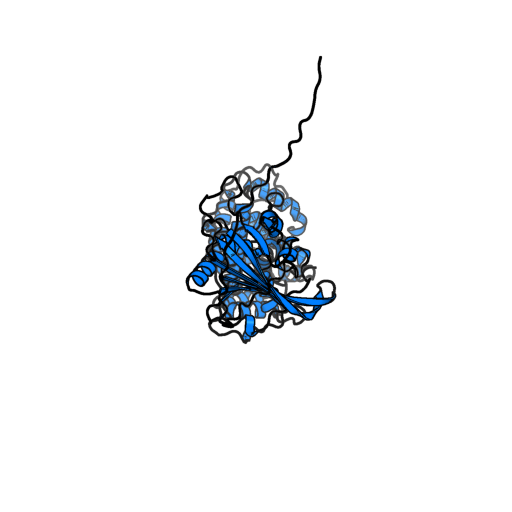6 O O . ARG A 1 97 ? 21.183 7.956 -11.772 1.00 71.50 97 ARG A O 1
ATOM 783 N N . MET A 1 98 ? 21.360 9.557 -13.339 1.00 69.56 98 MET A N 1
ATOM 784 C CA . MET A 1 98 ? 20.918 8.765 -14.493 1.00 69.56 98 MET A CA 1
ATOM 785 C C . MET A 1 98 ? 21.975 8.691 -15.604 1.00 69.56 98 MET A C 1
ATOM 787 O O . MET A 1 98 ? 21.727 8.091 -16.647 1.00 69.56 98 MET A O 1
ATOM 791 N N . THR A 1 99 ? 23.155 9.291 -15.400 1.00 57.69 99 THR A N 1
ATOM 792 C CA . THR A 1 99 ? 24.228 9.418 -16.405 1.00 57.69 99 THR A CA 1
ATOM 793 C C . THR A 1 99 ? 24.716 8.083 -16.971 1.00 57.69 99 THR A C 1
ATOM 795 O O . THR A 1 99 ? 25.183 8.040 -18.107 1.00 57.69 99 THR A O 1
ATOM 798 N N . ASP A 1 100 ? 24.582 6.994 -16.214 1.00 61.28 100 ASP A N 1
ATOM 799 C CA . ASP A 1 100 ? 25.010 5.648 -16.619 1.00 61.28 100 ASP A CA 1
ATOM 800 C C . ASP A 1 100 ? 23.933 4.853 -17.369 1.00 61.28 100 ASP A C 1
ATOM 802 O O . ASP A 1 100 ? 24.217 3.805 -17.942 1.00 61.28 100 ASP A O 1
ATOM 806 N N . ASP A 1 101 ? 22.704 5.369 -17.410 1.00 61.12 101 ASP A N 1
ATOM 807 C CA . ASP A 1 101 ? 21.535 4.708 -17.999 1.00 61.12 101 ASP A CA 1
ATOM 808 C C . ASP A 1 101 ? 21.097 5.342 -19.312 1.00 61.12 101 ASP A C 1
ATOM 810 O O . ASP A 1 101 ? 19.989 5.088 -19.797 1.00 61.12 101 ASP A O 1
ATOM 814 N N . ASN A 1 102 ? 21.983 6.129 -19.926 1.00 60.34 102 ASN A N 1
ATOM 815 C CA . ASN A 1 102 ? 21.771 6.667 -21.262 1.00 60.34 102 ASN A CA 1
ATOM 816 C C . ASN A 1 102 ? 21.343 5.560 -22.232 1.00 60.34 102 ASN A C 1
ATOM 818 O O . ASN A 1 102 ? 20.437 5.787 -23.018 1.00 60.34 102 ASN A O 1
ATOM 822 N N . GLY A 1 103 ? 21.879 4.339 -22.117 1.00 69.06 103 GLY A N 1
ATOM 823 C CA . GLY A 1 103 ? 21.456 3.201 -22.940 1.00 69.06 103 GLY A CA 1
ATOM 824 C C . GLY A 1 103 ? 19.983 2.812 -22.757 1.00 69.06 103 GLY A C 1
ATOM 825 O O . GLY A 1 103 ? 19.260 2.679 -23.745 1.00 69.06 103 GLY A O 1
ATOM 826 N N . LEU A 1 104 ? 19.504 2.683 -21.513 1.00 79.38 104 LEU A N 1
ATOM 827 C CA . LEU A 1 104 ? 18.105 2.352 -21.227 1.00 79.38 104 LEU A CA 1
ATOM 828 C C . LEU A 1 104 ? 17.174 3.496 -21.634 1.00 79.38 104 LEU A C 1
ATOM 830 O O . LEU A 1 104 ? 16.175 3.260 -22.314 1.00 79.38 104 LEU A O 1
ATOM 834 N N . LEU A 1 105 ? 17.495 4.732 -21.259 1.00 81.06 105 LEU A N 1
ATOM 835 C CA . LEU A 1 105 ? 16.663 5.887 -21.586 1.00 81.06 105 LEU A CA 1
ATOM 836 C C . LEU A 1 105 ? 16.633 6.147 -23.096 1.00 81.06 105 LEU A C 1
ATOM 838 O O . LEU A 1 105 ? 15.546 6.322 -23.634 1.00 81.06 105 LEU A O 1
ATOM 842 N N . GLN A 1 106 ? 17.761 6.048 -23.805 1.00 76.69 106 GLN A N 1
ATOM 843 C CA . GLN A 1 106 ? 17.811 6.125 -25.277 1.00 76.69 106 GLN A CA 1
ATOM 844 C C . GLN A 1 106 ? 17.077 4.958 -25.952 1.00 76.69 106 GLN A C 1
ATOM 846 O O . GLN A 1 106 ? 16.638 5.048 -27.101 1.00 76.69 106 GLN A O 1
ATOM 851 N N . SER A 1 107 ? 16.941 3.825 -25.258 1.00 78.19 107 SER A N 1
ATOM 852 C CA . SER A 1 107 ? 16.179 2.688 -25.766 1.00 78.19 107 SER A CA 1
ATOM 853 C C . SER A 1 107 ? 14.666 2.914 -25.738 1.00 78.19 107 SER A C 1
ATOM 855 O O . SER A 1 107 ? 13.952 2.327 -26.559 1.00 78.19 107 SER A O 1
ATOM 857 N N . ILE A 1 108 ? 14.202 3.733 -24.787 1.00 84.00 108 ILE A N 1
ATOM 858 C CA . ILE A 1 108 ? 12.796 4.083 -24.566 1.00 84.00 108 ILE A CA 1
ATOM 859 C C . ILE A 1 108 ? 12.437 5.343 -25.359 1.00 84.00 108 ILE A C 1
ATOM 861 O O . ILE A 1 108 ? 11.419 5.369 -26.048 1.00 84.00 108 ILE A O 1
ATOM 865 N N . TYR A 1 109 ? 13.297 6.356 -25.289 1.00 83.00 109 TYR A N 1
ATOM 866 C CA . TYR A 1 109 ? 13.127 7.673 -25.883 1.00 83.00 109 TYR A CA 1
ATOM 867 C C . TYR A 1 109 ? 14.173 7.866 -26.979 1.00 83.00 109 TYR A C 1
ATOM 869 O O . TYR A 1 109 ? 15.366 7.755 -26.715 1.00 83.00 109 TYR A O 1
ATOM 877 N N . SER A 1 110 ? 13.777 8.222 -28.202 1.00 77.94 110 SER A N 1
ATOM 878 C CA . SER A 1 110 ? 14.735 8.550 -29.280 1.00 77.94 110 SER A CA 1
ATOM 879 C C . SER A 1 110 ? 15.462 9.891 -29.083 1.00 77.94 110 SER A C 1
ATOM 881 O O . SER A 1 110 ? 15.936 10.488 -30.049 1.00 77.94 110 SER A O 1
ATOM 883 N N . TRP A 1 111 ? 15.524 10.402 -27.854 1.00 75.44 111 TRP A N 1
ATOM 884 C CA . TRP A 1 111 ? 16.017 11.736 -27.535 1.00 75.44 111 TRP A CA 1
ATOM 885 C C . TRP A 1 111 ? 17.397 11.681 -26.897 1.00 75.44 111 TRP A C 1
ATOM 887 O O . TRP A 1 111 ? 17.668 10.874 -26.010 1.00 75.44 111 TRP A O 1
ATOM 897 N N . ASP A 1 112 ? 18.251 12.612 -27.310 1.00 75.25 112 ASP A N 1
ATOM 898 C CA . ASP A 1 112 ? 19.446 12.968 -26.556 1.00 75.25 112 ASP A CA 1
ATOM 899 C C . ASP A 1 112 ? 19.047 13.996 -25.492 1.00 75.25 112 ASP A C 1
ATOM 901 O O . ASP A 1 112 ? 19.009 15.201 -25.752 1.00 75.25 112 ASP A O 1
ATOM 905 N N . PHE A 1 113 ? 18.704 13.517 -24.295 1.00 73.94 113 PHE A N 1
ATOM 906 C CA . PHE A 1 113 ? 18.258 14.377 -23.197 1.00 73.94 113 PHE A CA 1
ATOM 907 C C . PHE A 1 113 ? 19.292 15.436 -22.793 1.00 73.94 113 PHE A C 1
ATOM 909 O O . PHE A 1 113 ? 18.906 16.485 -22.288 1.00 73.94 113 PHE A O 1
ATOM 916 N N . SER A 1 114 ? 20.586 15.214 -23.060 1.00 67.94 114 SER A N 1
ATOM 917 C CA . SER A 1 114 ? 21.641 16.200 -22.780 1.00 67.94 114 SER A CA 1
ATOM 918 C C . SER A 1 114 ? 21.590 17.424 -23.704 1.00 67.94 114 SER A C 1
ATOM 920 O O . SER A 1 114 ? 22.127 18.479 -23.373 1.00 67.94 114 SER A O 1
ATOM 922 N N . LYS A 1 115 ? 20.918 17.296 -24.855 1.00 70.81 115 LYS A N 1
ATOM 923 C CA . LYS A 1 115 ? 20.739 18.357 -25.859 1.00 70.81 115 LYS A CA 1
ATOM 924 C C . LYS A 1 115 ? 19.282 18.783 -26.018 1.00 70.81 115 LYS A C 1
ATOM 926 O O . LYS A 1 115 ? 18.998 19.749 -26.729 1.00 70.81 115 LYS A O 1
ATOM 931 N N . ALA A 1 116 ? 18.358 18.062 -25.388 1.00 69.12 116 ALA A N 1
ATOM 932 C CA . ALA A 1 116 ? 16.939 18.356 -25.438 1.00 69.12 116 ALA A CA 1
ATOM 933 C C . ALA A 1 116 ? 16.660 19.675 -24.706 1.00 69.12 116 ALA A C 1
ATOM 935 O O . ALA A 1 116 ? 16.930 19.823 -23.517 1.00 69.12 116 ALA A O 1
ATOM 936 N N . LYS A 1 117 ? 16.107 20.653 -25.424 1.00 66.94 117 LYS A N 1
ATOM 937 C CA . LYS A 1 117 ? 15.598 21.886 -24.814 1.00 66.94 117 LYS A CA 1
ATOM 938 C C . LYS A 1 117 ? 14.182 21.636 -24.307 1.00 66.94 117 LYS A C 1
ATOM 940 O O . LYS A 1 117 ? 13.416 20.940 -24.964 1.00 66.94 117 LYS A O 1
ATOM 945 N N . ALA A 1 118 ? 13.787 22.277 -23.208 1.00 62.25 118 ALA A N 1
ATOM 946 C CA . ALA A 1 118 ? 12.414 22.202 -22.689 1.00 62.25 118 ALA A CA 1
ATOM 947 C C . ALA A 1 118 ? 11.331 22.626 -23.715 1.00 62.25 118 ALA A C 1
ATOM 949 O O . ALA A 1 118 ? 10.154 22.341 -23.523 1.00 62.25 118 ALA A O 1
ATOM 950 N N . SER A 1 119 ? 11.728 23.263 -24.824 1.00 58.62 119 SER A N 1
ATOM 951 C CA . SER A 1 119 ? 10.887 23.626 -25.968 1.00 58.62 119 SER A CA 1
ATOM 952 C C . SER A 1 119 ? 10.633 22.492 -26.978 1.00 58.62 119 SER A C 1
ATOM 954 O O . SER A 1 119 ? 10.144 22.774 -28.069 1.00 58.62 119 SER A O 1
ATOM 956 N N . VAL A 1 120 ? 11.003 21.233 -26.705 1.00 62.16 120 VAL A N 1
ATOM 957 C CA . VAL A 1 120 ? 10.627 20.094 -27.568 1.00 62.16 120 VAL A CA 1
ATOM 958 C C . VAL A 1 120 ? 9.108 19.921 -27.509 1.00 62.16 120 VAL A C 1
ATOM 960 O O . VAL A 1 120 ? 8.561 19.599 -26.461 1.00 62.16 120 VAL A O 1
ATOM 963 N N . LEU A 1 121 ? 8.422 20.147 -28.633 1.00 63.31 121 LEU A N 1
ATOM 964 C CA . LEU A 1 121 ? 6.957 20.249 -28.660 1.00 63.31 121 LEU A CA 1
ATOM 965 C C . LEU A 1 121 ? 6.230 18.907 -28.837 1.00 63.31 121 LEU A C 1
ATOM 967 O O . LEU A 1 121 ? 5.038 18.830 -28.558 1.00 63.31 121 LEU A O 1
ATOM 971 N N . THR A 1 122 ? 6.893 17.841 -29.309 1.00 77.75 122 THR A N 1
ATOM 972 C CA . THR A 1 122 ? 6.189 16.597 -29.681 1.00 77.75 122 THR A CA 1
ATOM 973 C C . THR A 1 122 ? 6.995 15.322 -29.451 1.00 77.75 122 THR A C 1
ATOM 975 O O . THR A 1 122 ? 8.173 15.253 -29.794 1.00 77.75 122 THR A O 1
ATOM 978 N N . VAL A 1 123 ? 6.316 14.271 -28.979 1.00 84.00 123 VAL A N 1
ATOM 979 C CA . VAL A 1 123 ? 6.830 12.892 -28.946 1.00 84.00 123 VAL A CA 1
ATOM 980 C C . VAL A 1 123 ? 6.779 12.268 -30.343 1.00 84.00 123 VAL A C 1
ATOM 982 O O . VAL A 1 123 ? 5.717 12.234 -30.972 1.00 84.00 123 VAL A O 1
ATOM 985 N N . ASP A 1 124 ? 7.914 11.762 -30.830 1.00 85.94 124 ASP A N 1
ATOM 986 C CA . ASP A 1 124 ? 8.006 11.107 -32.137 1.00 85.94 124 ASP A CA 1
ATOM 987 C C . ASP A 1 124 ? 7.289 9.740 -32.159 1.00 85.94 124 ASP A C 1
ATOM 989 O O . ASP A 1 124 ? 7.023 9.126 -31.121 1.00 85.94 124 ASP A O 1
ATOM 993 N N . ARG A 1 125 ? 6.969 9.241 -33.360 1.00 88.12 125 ARG A N 1
ATOM 994 C CA . ARG A 1 125 ? 6.217 7.986 -33.538 1.00 88.12 125 ARG A CA 1
ATOM 995 C C . ARG A 1 125 ? 6.918 6.773 -32.918 1.00 88.12 125 ARG A C 1
ATOM 997 O O . ARG A 1 125 ? 6.250 5.945 -32.309 1.00 88.12 125 ARG A O 1
ATOM 1004 N N . LYS A 1 126 ? 8.245 6.673 -33.033 1.00 89.12 126 LYS A N 1
ATOM 1005 C CA . LYS A 1 126 ? 9.012 5.539 -32.500 1.00 89.12 126 LYS A CA 1
ATOM 1006 C C . LYS A 1 126 ? 8.949 5.513 -30.973 1.00 89.12 126 LYS A C 1
ATOM 1008 O O . LYS A 1 126 ? 8.755 4.442 -30.392 1.00 89.12 126 LYS A O 1
ATOM 1013 N N . THR A 1 127 ? 9.062 6.674 -30.332 1.00 88.19 127 THR A N 1
ATOM 1014 C CA . THR A 1 127 ? 8.886 6.809 -28.881 1.00 88.19 127 THR A CA 1
ATOM 1015 C C . THR A 1 127 ? 7.456 6.441 -28.474 1.00 88.19 127 THR A C 1
ATOM 1017 O O . THR A 1 127 ? 7.280 5.631 -27.567 1.00 88.19 127 THR A O 1
ATOM 1020 N N . LYS A 1 128 ? 6.424 6.925 -29.184 1.00 90.19 128 LYS A N 1
ATOM 1021 C CA . LYS A 1 128 ? 5.014 6.559 -28.916 1.00 90.19 128 LYS A CA 1
ATOM 1022 C C . LYS A 1 128 ? 4.768 5.051 -29.001 1.00 90.19 128 LYS A C 1
ATOM 1024 O O . LYS A 1 128 ? 4.168 4.475 -28.093 1.00 90.19 128 LYS A O 1
ATOM 1029 N N . ASP A 1 129 ? 5.263 4.402 -30.054 1.00 91.12 129 ASP A N 1
ATOM 1030 C CA . ASP A 1 129 ? 5.129 2.954 -30.245 1.00 91.12 129 ASP A CA 1
ATOM 1031 C C . ASP A 1 129 ? 5.862 2.174 -29.141 1.00 91.12 129 ASP A C 1
ATOM 1033 O O . ASP A 1 129 ? 5.387 1.138 -28.672 1.00 91.12 129 ASP A O 1
ATOM 1037 N N . THR A 1 130 ? 7.016 2.678 -28.698 1.00 92.00 130 THR A N 1
ATOM 1038 C CA . THR A 1 130 ? 7.803 2.075 -27.614 1.00 92.00 130 THR A CA 1
ATOM 1039 C C . THR A 1 130 ? 7.093 2.201 -26.268 1.00 92.00 130 THR A C 1
ATOM 1041 O O . THR A 1 130 ? 6.941 1.199 -25.569 1.00 92.00 130 THR A O 1
ATOM 1044 N N . LEU A 1 131 ? 6.590 3.390 -25.930 1.00 92.50 131 LEU A N 1
ATOM 1045 C CA . LEU A 1 131 ? 5.825 3.624 -24.703 1.00 92.50 131 LEU A CA 1
ATOM 1046 C C . LEU A 1 131 ? 4.538 2.793 -24.674 1.00 92.50 131 LEU A C 1
ATOM 1048 O O . LEU A 1 131 ? 4.268 2.131 -23.676 1.00 92.50 131 LEU A O 1
ATOM 1052 N N . SER A 1 132 ? 3.808 2.723 -25.791 1.00 93.06 132 SER A N 1
ATOM 1053 C CA . SER A 1 132 ? 2.604 1.884 -25.917 1.00 93.06 132 SER A CA 1
ATOM 1054 C C . SER A 1 132 ? 2.893 0.413 -25.597 1.00 93.06 132 SER A C 1
ATOM 1056 O O . SER A 1 132 ? 2.146 -0.231 -24.859 1.00 93.06 132 SER A O 1
ATOM 1058 N N . LYS A 1 133 ? 4.013 -0.121 -26.108 1.00 93.88 133 LYS A N 1
ATOM 1059 C CA . LYS A 1 133 ? 4.462 -1.489 -25.804 1.00 93.88 133 LYS A CA 1
ATOM 1060 C C . LYS A 1 133 ? 4.813 -1.653 -24.328 1.00 93.88 133 LYS A C 1
ATOM 1062 O O . LYS A 1 133 ? 4.416 -2.646 -23.724 1.00 93.88 133 LYS A O 1
ATOM 1067 N N . ILE A 1 134 ? 5.541 -0.697 -23.748 1.00 94.69 134 ILE A N 1
ATOM 1068 C CA . ILE A 1 134 ? 5.918 -0.725 -22.329 1.00 94.69 134 ILE A CA 1
ATOM 1069 C C . ILE A 1 134 ? 4.671 -0.737 -21.446 1.00 94.69 134 ILE A C 1
ATOM 1071 O O . ILE A 1 134 ? 4.576 -1.592 -20.569 1.00 94.69 134 ILE A O 1
ATOM 1075 N N . TYR A 1 135 ? 3.687 0.126 -21.704 1.00 95.44 135 TYR A N 1
ATOM 1076 C CA . TYR A 1 135 ? 2.454 0.146 -20.918 1.00 95.44 135 TYR A CA 1
ATOM 1077 C C . TYR A 1 135 ? 1.640 -1.135 -21.065 1.00 95.44 135 TYR A C 1
ATOM 1079 O O . TYR A 1 135 ? 1.112 -1.624 -20.072 1.00 95.44 135 TYR A O 1
ATOM 1087 N N . ALA A 1 136 ? 1.573 -1.722 -22.264 1.00 95.00 136 ALA A N 1
ATOM 1088 C CA . ALA A 1 136 ? 0.921 -3.015 -22.461 1.00 95.00 136 ALA A CA 1
ATOM 1089 C C . ALA A 1 136 ? 1.599 -4.135 -21.649 1.00 95.00 136 ALA A C 1
ATOM 1091 O O . ALA A 1 136 ? 0.911 -4.919 -20.994 1.00 95.00 136 ALA A O 1
ATOM 1092 N N . MET A 1 137 ? 2.937 -4.175 -21.626 1.00 97.00 137 MET A N 1
ATOM 1093 C CA . MET A 1 137 ? 3.685 -5.135 -20.806 1.00 97.00 137 MET A CA 1
ATOM 1094 C C . MET A 1 137 ? 3.495 -4.876 -19.307 1.00 97.00 137 MET A C 1
ATOM 1096 O O . MET A 1 137 ? 3.254 -5.812 -18.551 1.00 97.00 137 MET A O 1
ATOM 1100 N N . MET A 1 138 ? 3.527 -3.614 -18.867 1.00 95.56 138 MET A N 1
ATOM 1101 C CA . MET A 1 138 ? 3.244 -3.258 -17.474 1.00 95.56 138 MET A CA 1
ATOM 1102 C C . MET A 1 138 ? 1.832 -3.655 -17.044 1.00 95.56 138 MET A C 1
ATOM 1104 O O . MET A 1 138 ? 1.639 -3.962 -15.876 1.00 95.56 138 MET A O 1
ATOM 1108 N N . ASP A 1 139 ? 0.856 -3.646 -17.955 1.00 93.50 139 ASP A N 1
ATOM 1109 C CA . ASP A 1 139 ? -0.545 -3.938 -17.651 1.00 93.50 139 ASP A CA 1
ATOM 1110 C C . ASP A 1 139 ? -0.816 -5.435 -17.441 1.00 93.50 139 ASP A C 1
ATOM 1112 O O . ASP A 1 139 ? -1.596 -5.792 -16.554 1.00 93.50 139 ASP A O 1
ATOM 1116 N N . GLY A 1 140 ? -0.178 -6.302 -18.240 1.00 92.81 140 GLY A N 1
ATOM 1117 C CA . GLY A 1 140 ? -0.520 -7.729 -18.292 1.00 92.81 140 GLY A CA 1
ATOM 1118 C C . GLY A 1 140 ? 0.616 -8.720 -18.570 1.00 92.81 140 GLY A C 1
ATOM 1119 O O . GLY A 1 140 ? 0.365 -9.918 -18.501 1.00 92.81 140 GLY A O 1
ATOM 1120 N N . ASP A 1 141 ? 1.846 -8.276 -18.845 1.00 97.00 141 ASP A N 1
ATOM 1121 C CA . ASP A 1 141 ? 2.996 -9.153 -19.128 1.00 97.00 141 ASP A CA 1
ATOM 1122 C C . ASP A 1 141 ? 4.272 -8.646 -18.431 1.00 97.00 141 ASP A C 1
ATOM 1124 O O . ASP A 1 141 ? 5.243 -8.228 -19.068 1.00 97.00 141 ASP A O 1
ATOM 1128 N N . ILE A 1 142 ? 4.281 -8.686 -17.092 1.00 97.88 142 ILE A N 1
ATOM 1129 C CA . ILE A 1 142 ? 5.473 -8.366 -16.286 1.00 97.88 142 ILE A CA 1
ATOM 1130 C C . ILE A 1 142 ? 6.703 -9.213 -16.689 1.00 97.88 142 ILE A C 1
ATOM 1132 O O . ILE A 1 142 ? 7.789 -8.639 -16.805 1.00 97.88 142 ILE A O 1
ATOM 1136 N N . PRO A 1 143 ? 6.597 -10.529 -16.985 1.00 97.56 143 PRO A N 1
ATOM 1137 C CA . PRO A 1 143 ? 7.715 -11.284 -17.558 1.00 97.56 143 PRO A CA 1
ATOM 1138 C C . PRO A 1 143 ? 8.259 -10.673 -18.855 1.00 97.56 143 PRO A C 1
ATOM 1140 O O . PRO A 1 143 ? 9.474 -10.597 -19.046 1.00 97.56 143 PRO A O 1
ATOM 1143 N N . GLY A 1 144 ? 7.374 -10.245 -19.758 1.00 97.25 144 GLY A N 1
ATOM 1144 C CA . GLY A 1 144 ? 7.722 -9.548 -20.992 1.00 97.25 144 GLY A CA 1
ATOM 1145 C C . GLY A 1 144 ? 8.407 -8.218 -20.740 1.00 97.25 144 GLY A C 1
ATOM 1146 O O . GLY A 1 144 ? 9.440 -7.960 -21.359 1.00 97.25 144 GLY A O 1
ATOM 1147 N N . LEU A 1 145 ? 7.913 -7.433 -19.779 1.00 96.75 145 LEU A N 1
ATOM 1148 C CA . LEU A 1 145 ? 8.557 -6.196 -19.343 1.00 96.75 145 LEU A CA 1
ATOM 1149 C C . LEU A 1 145 ? 9.994 -6.462 -18.884 1.00 96.75 145 LEU A C 1
ATOM 1151 O O . LEU A 1 145 ? 10.914 -5.783 -19.328 1.00 96.75 145 LEU A O 1
ATOM 1155 N N . PHE A 1 146 ? 10.214 -7.473 -18.043 1.00 96.75 146 PHE A N 1
ATOM 1156 C CA . PHE A 1 146 ? 11.551 -7.811 -17.554 1.00 96.75 146 PHE A CA 1
ATOM 1157 C C . PHE A 1 146 ? 12.483 -8.277 -18.673 1.00 96.75 146 PHE A C 1
ATOM 1159 O O . PHE A 1 146 ? 13.622 -7.820 -18.740 1.00 96.75 146 PHE A O 1
ATOM 1166 N N . ARG A 1 147 ? 12.002 -9.106 -19.611 1.00 95.75 147 ARG A N 1
ATOM 1167 C CA . ARG A 1 147 ? 12.782 -9.471 -20.809 1.00 95.75 147 ARG A CA 1
ATOM 1168 C C . ARG A 1 147 ? 13.109 -8.252 -21.671 1.00 95.75 147 ARG A C 1
ATOM 1170 O O . ARG A 1 147 ? 14.211 -8.167 -22.208 1.00 95.75 147 ARG A O 1
ATOM 1177 N N . TYR A 1 148 ? 12.161 -7.330 -21.828 1.00 94.38 148 TYR A N 1
ATOM 1178 C CA . TYR A 1 148 ? 12.361 -6.095 -22.579 1.00 94.38 148 TYR A CA 1
ATOM 1179 C C . TYR A 1 148 ? 13.445 -5.229 -21.931 1.00 94.38 148 TYR A C 1
ATOM 1181 O O . TYR A 1 148 ? 14.397 -4.853 -22.607 1.00 94.38 148 TYR A O 1
ATOM 1189 N N . LEU A 1 149 ? 13.338 -4.976 -20.625 1.00 92.38 149 LEU A N 1
ATOM 1190 C CA . LEU A 1 149 ? 14.311 -4.200 -19.856 1.00 92.38 149 LEU A CA 1
ATOM 1191 C C . LEU A 1 149 ? 15.699 -4.861 -19.866 1.00 92.38 149 LEU A C 1
ATOM 1193 O O . LEU A 1 149 ? 16.694 -4.189 -20.134 1.00 92.38 149 LEU A O 1
ATOM 1197 N N . GLY A 1 150 ? 15.772 -6.181 -19.674 1.00 91.81 150 GLY A N 1
ATOM 1198 C CA . GLY A 1 150 ? 17.028 -6.933 -19.734 1.00 91.81 150 GLY A CA 1
ATOM 1199 C C . GLY A 1 150 ? 17.758 -6.747 -21.067 1.00 91.81 150 GLY A C 1
ATOM 1200 O O . GLY A 1 150 ? 18.915 -6.337 -21.087 1.00 91.81 150 GLY A O 1
ATOM 1201 N N . LYS A 1 151 ? 17.044 -6.898 -22.194 1.00 91.31 151 LYS A N 1
ATOM 1202 C CA . LYS A 1 151 ? 17.586 -6.663 -23.549 1.00 91.31 151 LYS A CA 1
ATOM 1203 C C . LYS A 1 151 ? 18.045 -5.223 -23.809 1.00 91.31 151 LYS A C 1
ATOM 1205 O O . LYS A 1 151 ? 18.714 -4.978 -24.809 1.00 91.31 151 LYS A O 1
ATOM 1210 N N . ARG A 1 152 ? 17.652 -4.267 -22.965 1.00 88.88 152 ARG A N 1
ATOM 1211 C CA . ARG A 1 152 ? 18.039 -2.852 -23.056 1.00 88.88 152 ARG A CA 1
ATOM 1212 C C . ARG A 1 152 ? 19.069 -2.442 -21.997 1.00 88.88 152 ARG A C 1
ATOM 1214 O O . ARG A 1 152 ? 19.279 -1.251 -21.802 1.00 88.88 152 ARG A O 1
ATOM 1221 N N . GLY A 1 153 ? 19.719 -3.413 -21.352 1.00 86.00 153 GLY A N 1
ATOM 1222 C CA . GLY A 1 153 ? 20.894 -3.181 -20.511 1.00 86.00 153 GLY A CA 1
ATOM 1223 C C . GLY A 1 153 ? 20.685 -3.372 -19.010 1.00 86.00 153 GLY A C 1
ATOM 1224 O O . GLY A 1 153 ? 21.659 -3.274 -18.273 1.00 86.00 153 GLY A O 1
ATOM 1225 N N . LEU A 1 154 ? 19.470 -3.692 -18.535 1.00 88.94 154 LEU A N 1
ATOM 1226 C CA . LEU A 1 154 ? 19.284 -4.056 -17.116 1.00 88.94 154 LEU A CA 1
ATOM 1227 C C . LEU A 1 154 ? 19.764 -5.479 -16.786 1.00 88.94 154 LEU A C 1
ATOM 1229 O O . LEU A 1 154 ? 19.808 -5.849 -15.615 1.00 88.94 154 LEU A O 1
ATOM 1233 N N . ASP A 1 155 ? 20.091 -6.286 -17.794 1.00 90.75 155 ASP A N 1
ATOM 1234 C CA . ASP A 1 155 ? 20.741 -7.581 -17.614 1.00 90.75 155 ASP A CA 1
ATOM 1235 C C . ASP A 1 155 ? 22.258 -7.423 -17.818 1.00 90.75 155 ASP A C 1
ATOM 1237 O O . ASP A 1 155 ? 22.776 -7.638 -18.912 1.00 90.75 155 ASP A O 1
ATOM 1241 N N . SER A 1 156 ? 22.957 -6.938 -16.787 1.00 89.62 156 SER A N 1
ATOM 1242 C CA . SER A 1 156 ? 24.382 -6.590 -16.848 1.00 89.62 156 SER A CA 1
ATOM 1243 C C . SER A 1 156 ? 25.087 -6.879 -15.524 1.00 89.62 156 SER A C 1
ATOM 1245 O O . SER A 1 156 ? 24.660 -6.445 -14.449 1.00 89.62 156 SER A O 1
ATOM 1247 N N . TYR A 1 157 ? 26.211 -7.596 -15.612 1.00 89.88 157 TYR A N 1
ATOM 1248 C CA . TYR A 1 157 ? 27.106 -7.811 -14.475 1.00 89.88 157 TYR A CA 1
ATOM 1249 C C . TYR A 1 157 ? 27.743 -6.498 -14.022 1.00 89.88 157 TYR A C 1
ATOM 1251 O O . TYR A 1 157 ? 27.800 -6.232 -12.826 1.00 89.88 157 TYR A O 1
ATOM 1259 N N . GLU A 1 158 ? 28.173 -5.663 -14.966 1.00 88.25 158 GLU A N 1
ATOM 1260 C CA . GLU A 1 158 ? 28.808 -4.373 -14.701 1.00 88.25 158 GLU A CA 1
ATOM 1261 C C . GLU A 1 158 ? 27.862 -3.447 -13.933 1.00 88.25 158 GLU A C 1
ATOM 1263 O O . GLU A 1 158 ? 28.236 -2.885 -12.900 1.00 88.25 158 GLU A O 1
ATOM 1268 N N . LEU A 1 159 ? 26.610 -3.344 -14.394 1.00 86.62 159 LEU A N 1
ATOM 1269 C CA . LEU A 1 159 ? 25.582 -2.573 -13.708 1.00 86.62 159 LEU A CA 1
ATOM 1270 C C . LEU A 1 159 ? 25.293 -3.158 -12.325 1.00 86.62 159 LEU A C 1
ATOM 1272 O O . LEU A 1 159 ? 25.186 -2.411 -11.352 1.00 86.62 159 LEU A O 1
ATOM 1276 N N . ASN A 1 160 ? 25.210 -4.489 -12.213 1.00 87.50 160 ASN A N 1
ATOM 1277 C CA . ASN A 1 160 ? 25.005 -5.132 -10.925 1.00 87.50 160 ASN A CA 1
ATOM 1278 C C . ASN A 1 160 ? 26.102 -4.782 -9.912 1.00 87.50 160 ASN A C 1
ATOM 1280 O O . ASN A 1 160 ? 25.754 -4.496 -8.771 1.00 87.50 160 ASN A O 1
ATOM 1284 N N . GLU A 1 161 ? 27.380 -4.817 -10.298 1.00 86.00 161 GLU A N 1
ATOM 1285 C CA . GLU A 1 161 ? 28.492 -4.482 -9.399 1.00 86.00 161 GLU A CA 1
ATOM 1286 C C . GLU A 1 161 ? 28.481 -3.006 -9.007 1.00 86.00 161 GLU A C 1
ATOM 1288 O O . GLU A 1 161 ? 28.653 -2.679 -7.832 1.00 86.00 161 GLU A O 1
ATOM 1293 N N . LYS A 1 162 ? 28.201 -2.116 -9.963 1.00 82.50 162 LYS A N 1
ATOM 1294 C CA . LYS A 1 162 ? 28.110 -0.674 -9.713 1.00 82.50 162 LYS A CA 1
ATOM 1295 C C . LYS A 1 162 ? 26.995 -0.315 -8.729 1.00 82.50 162 LYS A C 1
ATOM 1297 O O . LYS A 1 162 ? 27.176 0.537 -7.866 1.00 82.50 162 LYS A O 1
ATOM 1302 N N . GLU A 1 163 ? 25.847 -0.976 -8.842 1.00 81.81 163 GLU A N 1
ATOM 1303 C CA . GLU A 1 163 ? 24.690 -0.769 -7.962 1.00 81.81 163 GLU A CA 1
ATOM 1304 C C . GLU A 1 163 ? 24.767 -1.570 -6.652 1.00 81.81 163 GLU A C 1
ATOM 1306 O O . GLU A 1 163 ? 23.860 -1.486 -5.823 1.00 81.81 163 GLU A O 1
ATOM 1311 N N . ASN A 1 164 ? 25.822 -2.363 -6.446 1.00 75.19 164 ASN A N 1
ATOM 1312 C CA . ASN A 1 164 ? 26.016 -3.165 -5.236 1.00 75.19 164 ASN A CA 1
ATOM 1313 C C . ASN A 1 164 ? 26.604 -2.361 -4.056 1.00 75.19 164 ASN A C 1
ATOM 1315 O O . ASN A 1 164 ? 26.999 -2.942 -3.047 1.00 75.19 164 ASN A O 1
ATOM 1319 N N . ILE A 1 165 ? 26.697 -1.033 -4.182 1.00 62.31 165 ILE A N 1
ATOM 1320 C CA . ILE A 1 165 ? 27.295 -0.140 -3.183 1.00 62.31 165 ILE A CA 1
ATOM 1321 C C . ILE A 1 165 ? 26.270 0.161 -2.064 1.00 62.31 165 ILE A C 1
ATOM 1323 O O . ILE A 1 165 ? 25.089 0.346 -2.364 1.00 62.31 165 ILE A O 1
ATOM 1327 N N . PRO A 1 166 ? 26.677 0.276 -0.779 1.00 54.12 166 PRO A N 1
ATOM 1328 C CA . PRO A 1 166 ? 25.765 0.376 0.375 1.00 54.12 166 PRO A CA 1
ATOM 1329 C C . PRO A 1 166 ? 24.815 1.590 0.411 1.00 54.12 166 PRO A C 1
ATOM 1331 O O . PRO A 1 166 ? 23.955 1.675 1.286 1.00 54.12 166 PRO A O 1
ATOM 1334 N N . ALA A 1 167 ? 24.920 2.533 -0.526 1.00 52.09 167 ALA A N 1
ATOM 1335 C CA . ALA A 1 167 ? 24.057 3.707 -0.610 1.00 52.09 167 ALA A CA 1
ATOM 1336 C C . ALA A 1 167 ? 22.828 3.455 -1.509 1.00 52.09 167 ALA A C 1
ATOM 1338 O O . ALA A 1 167 ? 22.609 4.146 -2.501 1.00 52.09 167 ALA A O 1
ATOM 1339 N N . GLY A 1 168 ? 21.962 2.501 -1.144 1.00 57.88 168 GLY A N 1
ATOM 1340 C CA . GLY A 1 168 ? 20.738 2.152 -1.896 1.00 57.88 168 GLY A CA 1
ATOM 1341 C C . GLY A 1 168 ? 19.726 3.300 -2.116 1.00 57.88 168 GLY A C 1
ATOM 1342 O O . GLY A 1 168 ? 18.674 3.104 -2.723 1.00 57.88 168 GLY A O 1
ATOM 1343 N N . LYS A 1 169 ? 20.005 4.517 -1.628 1.00 65.50 169 LYS A N 1
ATOM 1344 C CA . LYS A 1 169 ? 19.231 5.733 -1.912 1.00 65.50 169 LYS A CA 1
ATOM 1345 C C . LYS A 1 169 ? 19.312 6.135 -3.389 1.00 65.50 169 LYS A C 1
ATOM 1347 O O . LYS A 1 169 ? 18.272 6.456 -3.957 1.00 65.50 169 LYS A O 1
ATOM 1352 N N . ASP A 1 170 ? 20.484 6.054 -4.016 1.00 74.19 170 ASP A N 1
ATOM 1353 C CA . ASP A 1 170 ? 20.643 6.488 -5.412 1.00 74.19 170 ASP A CA 1
ATOM 1354 C C . ASP A 1 170 ? 19.982 5.510 -6.385 1.00 74.19 170 ASP A C 1
ATOM 1356 O O . ASP A 1 170 ? 19.289 5.930 -7.309 1.00 74.19 170 ASP A O 1
ATOM 1360 N N . VAL A 1 171 ? 20.073 4.207 -6.101 1.00 80.62 171 VAL A N 1
ATOM 1361 C CA . VAL A 1 171 ? 19.391 3.162 -6.877 1.00 80.62 171 VAL A CA 1
ATOM 1362 C C . VAL A 1 171 ? 17.867 3.295 -6.789 1.00 80.62 171 VAL A C 1
ATOM 1364 O O . VAL A 1 171 ? 17.179 3.197 -7.805 1.00 80.62 171 VAL A O 1
ATOM 1367 N N . ARG A 1 172 ? 17.331 3.575 -5.590 1.00 82.50 172 ARG A N 1
ATOM 1368 C CA . ARG A 1 172 ? 15.897 3.849 -5.414 1.00 82.50 172 ARG A CA 1
ATOM 1369 C C . ARG A 1 172 ? 15.448 5.016 -6.273 1.00 82.50 172 ARG A C 1
ATOM 1371 O O . ARG A 1 172 ? 14.521 4.857 -7.057 1.00 82.50 172 ARG A O 1
ATOM 1378 N N . ILE A 1 173 ? 16.121 6.158 -6.120 1.00 83.12 173 ILE A N 1
ATOM 1379 C CA . ILE A 1 173 ? 15.776 7.392 -6.829 1.00 83.12 173 ILE A CA 1
ATOM 1380 C C . ILE A 1 173 ? 15.861 7.171 -8.338 1.00 83.12 173 ILE A C 1
ATOM 1382 O O . ILE A 1 173 ? 14.944 7.550 -9.054 1.00 83.12 173 ILE A O 1
ATOM 1386 N N . LYS A 1 174 ? 16.914 6.509 -8.828 1.00 85.31 174 LYS A N 1
ATOM 1387 C CA . LYS A 1 174 ? 17.066 6.162 -10.244 1.00 85.31 174 LYS A CA 1
ATOM 1388 C C . LYS A 1 174 ? 15.836 5.428 -10.786 1.00 85.31 174 LYS A C 1
ATOM 1390 O O . LYS A 1 174 ? 15.226 5.875 -11.757 1.00 85.31 174 LYS A O 1
ATOM 1395 N N . TYR A 1 175 ? 15.454 4.310 -10.168 1.00 89.12 175 TYR A N 1
ATOM 1396 C CA . TYR A 1 175 ? 14.369 3.479 -10.692 1.00 89.12 175 TYR A CA 1
ATOM 1397 C C . TYR A 1 175 ? 12.984 4.103 -10.507 1.00 89.12 175 TYR A C 1
ATOM 1399 O O . TYR A 1 175 ? 12.119 3.912 -11.364 1.00 89.12 175 TYR A O 1
ATOM 1407 N N . THR A 1 176 ? 12.768 4.889 -9.449 1.00 89.00 176 THR A N 1
ATOM 1408 C CA . THR A 1 176 ? 11.521 5.652 -9.294 1.00 89.00 176 THR A CA 1
ATOM 1409 C C . THR A 1 176 ? 11.428 6.767 -10.327 1.00 89.00 176 THR A C 1
ATOM 1411 O O . THR A 1 176 ? 10.390 6.894 -10.963 1.00 89.00 176 THR A O 1
ATOM 1414 N N . THR A 1 177 ? 12.519 7.493 -10.596 1.00 87.88 177 THR A N 1
ATOM 1415 C CA . THR A 1 177 ? 12.546 8.551 -11.618 1.00 87.88 177 THR A CA 1
ATOM 1416 C C . THR A 1 177 ? 12.248 8.000 -13.010 1.00 87.88 177 THR A C 1
ATOM 1418 O O . THR A 1 177 ? 11.492 8.617 -13.755 1.00 87.88 177 THR A O 1
ATOM 1421 N N . ILE A 1 178 ? 12.769 6.817 -13.367 1.00 89.12 178 ILE A N 1
ATOM 1422 C CA . ILE A 1 178 ? 12.423 6.164 -14.643 1.00 89.12 178 ILE A CA 1
ATOM 1423 C C . ILE A 1 178 ? 10.906 5.946 -14.749 1.00 89.12 178 ILE A C 1
ATOM 1425 O O . ILE A 1 178 ? 10.327 6.191 -15.809 1.00 89.12 178 ILE A O 1
ATOM 1429 N N . LEU A 1 179 ? 10.248 5.517 -13.667 1.00 91.44 179 LEU A N 1
ATOM 1430 C CA . LEU A 1 179 ? 8.799 5.325 -13.668 1.00 91.44 179 LEU A CA 1
ATOM 1431 C C . LEU A 1 179 ? 8.033 6.654 -13.727 1.00 91.44 179 LEU A C 1
ATOM 1433 O O . LEU A 1 179 ? 7.094 6.773 -14.511 1.00 91.44 179 LEU A O 1
ATOM 1437 N N . GLU A 1 180 ? 8.468 7.664 -12.972 1.00 91.12 180 GLU A N 1
ATOM 1438 C CA . GLU A 1 180 ? 7.893 9.014 -13.014 1.00 91.12 180 GLU A CA 1
ATOM 1439 C C . GLU A 1 180 ? 7.998 9.614 -14.423 1.00 91.12 180 GLU A C 1
ATOM 1441 O O . GLU A 1 180 ? 7.062 10.238 -14.917 1.00 91.12 180 GLU A O 1
ATOM 1446 N N . MET A 1 181 ? 9.114 9.398 -15.118 1.00 89.88 181 MET A N 1
ATOM 1447 C CA . MET A 1 181 ? 9.296 9.818 -16.509 1.00 89.88 181 MET A CA 1
ATOM 1448 C C . MET A 1 181 ? 8.293 9.136 -17.451 1.00 89.88 181 MET A C 1
ATOM 1450 O O . MET A 1 181 ? 7.721 9.785 -18.328 1.00 89.88 181 MET A O 1
ATOM 1454 N N . LEU A 1 182 ? 8.021 7.841 -17.257 1.00 91.25 182 LEU A N 1
ATOM 1455 C CA . LEU A 1 182 ? 7.061 7.109 -18.086 1.00 91.25 182 LEU A CA 1
ATOM 1456 C C . LEU A 1 182 ? 5.639 7.666 -17.976 1.00 91.25 182 LEU A C 1
ATOM 1458 O O . LEU A 1 182 ? 4.915 7.606 -18.964 1.00 91.25 182 LEU A O 1
ATOM 1462 N N . PHE A 1 183 ? 5.239 8.228 -16.836 1.00 91.69 183 PHE A N 1
ATOM 1463 C CA . PHE A 1 183 ? 3.882 8.747 -16.626 1.00 91.69 183 PHE A CA 1
ATOM 1464 C C . PHE A 1 183 ? 3.787 10.275 -16.576 1.00 91.69 183 PHE A C 1
ATOM 1466 O O . PHE A 1 183 ? 2.728 10.779 -16.226 1.00 91.69 183 PHE A O 1
ATOM 1473 N N . ALA A 1 184 ? 4.841 11.001 -16.968 1.00 89.06 184 ALA A N 1
ATOM 1474 C CA . ALA A 1 184 ? 4.905 12.461 -16.896 1.00 89.06 184 ALA A CA 1
ATOM 1475 C C . ALA A 1 184 ? 3.676 13.172 -17.494 1.00 89.06 184 ALA A C 1
ATOM 1477 O O . ALA A 1 184 ? 3.380 13.057 -18.674 1.00 89.06 184 ALA A O 1
ATOM 1478 N N . GLY A 1 185 ? 2.958 13.950 -16.698 1.00 84.81 185 GLY A N 1
ATOM 1479 C CA . GLY A 1 185 ? 1.704 14.575 -17.082 1.00 84.81 185 GLY A CA 1
ATOM 1480 C C . GLY A 1 185 ? 1.307 15.702 -16.136 1.00 84.81 185 GLY A C 1
ATOM 1481 O O . GLY A 1 185 ? 1.831 15.842 -15.035 1.00 84.81 185 GLY A O 1
ATOM 1482 N N . SER A 1 186 ? 0.369 16.534 -16.585 1.00 73.50 186 SER A N 1
ATOM 1483 C CA . SER A 1 186 ? -0.120 17.682 -15.812 1.00 73.50 186 SER A CA 1
ATOM 1484 C C . SER A 1 186 ? -1.055 17.291 -14.663 1.00 73.50 186 SER A C 1
ATOM 1486 O O . SER A 1 186 ? -1.279 18.089 -13.759 1.00 73.50 186 SER A O 1
ATOM 1488 N N . ASP A 1 187 ? -1.630 16.087 -14.705 1.00 86.06 187 ASP A N 1
ATOM 1489 C CA . ASP A 1 187 ? -2.520 15.561 -13.668 1.00 86.06 187 ASP A CA 1
ATOM 1490 C C . ASP A 1 187 ? -1.756 14.609 -12.741 1.00 86.06 187 ASP A C 1
ATOM 1492 O O . ASP A 1 187 ? -1.725 13.398 -12.965 1.00 86.06 187 ASP A O 1
ATOM 1496 N N . HIS A 1 188 ? -1.171 15.160 -11.675 1.00 82.75 188 HIS A N 1
ATOM 1497 C CA . HIS A 1 188 ? -0.418 14.395 -10.676 1.00 82.75 188 HIS A CA 1
ATOM 1498 C C . HIS A 1 188 ? -1.212 13.255 -10.034 1.00 82.75 188 HIS A C 1
ATOM 1500 O O . HIS A 1 188 ? -0.629 12.234 -9.670 1.00 82.75 188 HIS A O 1
ATOM 1506 N N . PHE A 1 189 ? -2.532 13.392 -9.890 1.00 83.62 189 PHE A N 1
ATOM 1507 C CA . PHE A 1 189 ? -3.354 12.322 -9.332 1.00 83.62 189 PHE A CA 1
ATOM 1508 C C . PHE A 1 189 ? -3.372 11.123 -10.283 1.00 83.62 189 PHE A C 1
ATOM 1510 O O . PHE A 1 189 ? -3.165 9.983 -9.860 1.00 83.62 189 PHE A O 1
ATOM 1517 N N . A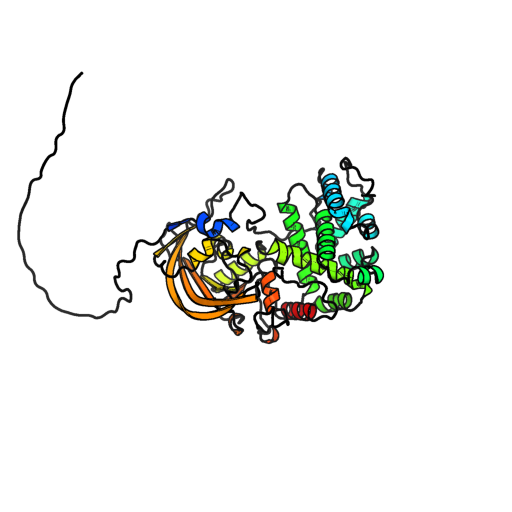RG A 1 190 ? -3.542 11.383 -11.584 1.00 86.62 190 ARG A N 1
ATOM 1518 C CA . ARG A 1 190 ? -3.525 10.346 -12.619 1.00 86.62 190 ARG A CA 1
ATOM 1519 C C . ARG A 1 190 ? -2.160 9.676 -12.765 1.00 86.62 190 ARG A C 1
ATOM 1521 O O . ARG A 1 190 ? -2.110 8.464 -12.976 1.00 86.62 190 ARG A O 1
ATOM 1528 N N . GLU A 1 191 ? -1.069 10.431 -12.637 1.00 89.00 191 GLU A N 1
ATOM 1529 C CA . GLU A 1 191 ? 0.287 9.863 -12.609 1.00 89.00 191 GLU A CA 1
ATOM 1530 C C . GLU A 1 191 ? 0.421 8.850 -11.469 1.00 89.00 191 GLU A C 1
ATOM 1532 O O . GLU A 1 191 ? 0.772 7.690 -11.697 1.00 89.00 191 GLU A O 1
ATOM 1537 N N . ARG A 1 192 ? 0.046 9.270 -10.253 1.00 88.50 192 ARG A N 1
ATOM 1538 C CA . ARG A 1 192 ? 0.163 8.457 -9.038 1.00 88.50 192 ARG A CA 1
ATOM 1539 C C . ARG A 1 192 ? -0.708 7.203 -9.103 1.00 88.50 192 ARG A C 1
ATOM 1541 O O . ARG A 1 192 ? -0.265 6.143 -8.664 1.00 88.50 192 ARG A O 1
ATOM 1548 N N . GLU A 1 193 ? -1.897 7.275 -9.707 1.00 90.44 193 GLU A N 1
ATOM 1549 C CA . GLU A 1 193 ? -2.712 6.087 -10.001 1.00 90.44 193 GLU A CA 1
ATOM 1550 C C . GLU A 1 193 ? -1.970 5.062 -10.866 1.00 90.44 193 GLU A C 1
ATOM 1552 O O . GLU A 1 193 ? -1.991 3.865 -10.568 1.00 90.44 193 GLU A O 1
ATOM 1557 N N . CYS A 1 194 ? -1.308 5.515 -11.933 1.00 93.12 194 CYS A N 1
ATOM 1558 C CA . CYS A 1 194 ? -0.584 4.631 -12.843 1.00 93.12 194 CYS A CA 1
ATOM 1559 C C . CYS A 1 194 ? 0.621 3.985 -12.152 1.00 93.12 194 CYS A C 1
ATOM 1561 O O . CYS A 1 194 ? 0.845 2.781 -12.278 1.00 93.12 194 CYS A O 1
ATOM 1563 N N . GLU A 1 195 ? 1.370 4.755 -11.370 1.00 93.94 195 GLU A N 1
ATOM 1564 C CA . GLU A 1 195 ? 2.539 4.259 -10.645 1.00 93.94 195 GLU A CA 1
ATOM 1565 C C . GLU A 1 195 ? 2.159 3.233 -9.568 1.00 93.94 195 GLU A C 1
ATOM 1567 O O . GLU A 1 195 ? 2.779 2.170 -9.471 1.00 93.94 195 GLU A O 1
ATOM 1572 N N . LEU A 1 196 ? 1.083 3.493 -8.815 1.00 94.19 196 LEU A N 1
ATOM 1573 C CA . LEU A 1 196 ? 0.506 2.535 -7.869 1.00 94.19 196 LEU A CA 1
ATOM 1574 C C . LEU A 1 196 ? 0.031 1.257 -8.567 1.00 94.19 196 LEU A C 1
ATOM 1576 O O . LEU A 1 196 ? 0.221 0.157 -8.037 1.00 94.19 196 LEU A O 1
ATOM 1580 N N . ALA A 1 197 ? -0.565 1.382 -9.754 1.00 95.00 197 ALA A N 1
ATOM 1581 C CA . ALA A 1 197 ? -1.021 0.254 -10.558 1.00 95.00 197 ALA A CA 1
ATOM 1582 C C . ALA A 1 197 ? 0.152 -0.619 -11.050 1.00 95.00 197 ALA A C 1
ATOM 1584 O O . ALA A 1 197 ? 0.041 -1.851 -11.028 1.00 95.00 197 ALA A O 1
ATOM 1585 N N . VAL A 1 198 ? 1.283 -0.011 -11.432 1.00 96.31 198 VAL A N 1
ATOM 1586 C CA . VAL A 1 198 ? 2.526 -0.733 -11.764 1.00 96.31 198 VAL A CA 1
ATOM 1587 C C . VAL A 1 198 ? 3.089 -1.430 -10.529 1.00 96.31 198 VAL A C 1
ATOM 1589 O O . VAL A 1 198 ? 3.353 -2.630 -10.576 1.00 96.31 198 VAL A O 1
ATOM 1592 N N . ALA A 1 199 ? 3.227 -0.716 -9.410 1.00 96.50 199 ALA A N 1
ATOM 1593 C CA . ALA A 1 199 ? 3.776 -1.274 -8.177 1.00 96.50 199 ALA A CA 1
ATOM 1594 C C . ALA A 1 199 ? 2.953 -2.466 -7.660 1.00 96.50 199 ALA A C 1
ATOM 1596 O O . ALA A 1 199 ? 3.518 -3.471 -7.235 1.00 96.50 199 ALA A O 1
ATOM 1597 N N . ASN A 1 200 ? 1.624 -2.401 -7.786 1.00 96.62 200 ASN A N 1
ATOM 1598 C CA . ASN A 1 200 ? 0.716 -3.511 -7.501 1.00 96.62 200 ASN A CA 1
ATOM 1599 C C . ASN A 1 200 ? 1.021 -4.758 -8.340 1.00 96.62 200 ASN A C 1
ATOM 1601 O O . ASN A 1 200 ? 1.165 -5.855 -7.803 1.00 96.62 200 ASN A O 1
ATOM 1605 N N . ARG A 1 201 ? 1.125 -4.599 -9.664 1.00 97.06 201 ARG A N 1
ATOM 1606 C CA . ARG A 1 201 ? 1.393 -5.713 -10.587 1.00 97.06 201 ARG A CA 1
ATOM 1607 C C . ARG A 1 201 ? 2.788 -6.295 -10.382 1.00 97.06 201 ARG A C 1
ATOM 1609 O O . ARG A 1 201 ? 2.948 -7.512 -10.439 1.00 97.06 201 ARG A O 1
ATOM 1616 N N . LEU A 1 202 ? 3.774 -5.446 -10.088 1.00 97.62 202 LEU A N 1
ATOM 1617 C CA . LEU A 1 202 ? 5.112 -5.885 -9.705 1.00 97.62 202 LEU A CA 1
ATOM 1618 C C . LEU A 1 202 ? 5.081 -6.674 -8.396 1.00 97.62 202 LEU A C 1
ATOM 1620 O O . LEU A 1 202 ? 5.650 -7.753 -8.362 1.00 97.62 202 LEU A O 1
ATOM 1624 N N . ALA A 1 203 ? 4.385 -6.212 -7.353 1.00 96.69 203 ALA A N 1
ATOM 1625 C CA . ALA A 1 203 ? 4.273 -6.957 -6.097 1.00 96.69 203 ALA A CA 1
ATOM 1626 C C . ALA A 1 203 ? 3.608 -8.328 -6.299 1.00 96.69 203 ALA A C 1
ATOM 1628 O O . ALA A 1 203 ? 4.099 -9.332 -5.781 1.00 96.69 203 ALA A O 1
ATOM 1629 N N . GLU A 1 204 ? 2.531 -8.390 -7.090 1.00 96.38 204 GLU A N 1
ATOM 1630 C CA . GLU A 1 204 ? 1.882 -9.654 -7.455 1.00 96.38 204 GLU A CA 1
ATOM 1631 C C . GLU A 1 204 ? 2.840 -10.595 -8.187 1.00 96.38 204 GLU A C 1
ATOM 1633 O O . GLU A 1 204 ? 2.919 -11.765 -7.832 1.00 96.38 204 GLU A O 1
ATOM 1638 N N . TYR A 1 205 ? 3.596 -10.109 -9.173 1.00 97.81 205 TYR A N 1
ATOM 1639 C CA . TYR A 1 205 ? 4.546 -10.953 -9.897 1.00 97.81 205 TYR A CA 1
ATOM 1640 C C . TYR A 1 205 ? 5.734 -11.375 -9.018 1.00 97.81 205 TYR A C 1
ATOM 1642 O O . TYR A 1 205 ? 6.085 -12.552 -8.946 1.00 97.81 205 TYR A O 1
ATOM 1650 N N . CYS A 1 206 ? 6.343 -10.420 -8.322 1.00 96.25 206 CYS A N 1
ATOM 1651 C CA . CYS A 1 206 ? 7.544 -10.630 -7.530 1.00 96.25 206 CYS A CA 1
ATOM 1652 C C . CYS A 1 206 ? 7.315 -11.523 -6.318 1.00 96.25 206 CYS A C 1
ATOM 1654 O O . CYS A 1 206 ? 8.265 -12.172 -5.914 1.00 96.25 206 CYS A O 1
ATOM 1656 N N . PHE A 1 207 ? 6.112 -11.579 -5.739 1.00 96.38 207 PHE A N 1
ATOM 1657 C CA . PHE A 1 207 ? 5.863 -12.362 -4.519 1.00 96.38 207 PHE A CA 1
ATOM 1658 C C . PHE A 1 207 ? 4.718 -13.370 -4.639 1.00 96.38 207 PHE A C 1
ATOM 1660 O O . PHE A 1 207 ? 4.540 -14.194 -3.739 1.00 96.38 207 PHE A O 1
ATOM 1667 N N . GLY A 1 208 ? 3.952 -13.344 -5.730 1.00 97.06 208 GLY A N 1
ATOM 1668 C CA . GLY A 1 208 ? 2.864 -14.284 -5.981 1.00 97.06 208 GLY A CA 1
ATOM 1669 C C . GLY A 1 208 ? 3.320 -15.738 -5.904 1.00 97.06 208 GLY A C 1
ATOM 1670 O O . GLY A 1 208 ? 4.458 -16.070 -6.232 1.00 97.06 208 GLY A O 1
ATOM 1671 N N . VAL A 1 209 ? 2.427 -16.617 -5.444 1.00 96.44 209 VAL A N 1
ATOM 1672 C CA . VAL A 1 209 ? 2.746 -18.036 -5.210 1.00 96.44 209 VAL A CA 1
ATOM 1673 C C . VAL A 1 209 ? 3.210 -18.711 -6.502 1.00 96.44 209 VAL A C 1
ATOM 1675 O O . VAL A 1 209 ? 4.249 -19.369 -6.506 1.00 96.44 209 VAL A O 1
ATOM 1678 N N . ASP A 1 210 ? 2.502 -18.455 -7.601 1.00 97.06 210 ASP A N 1
ATOM 1679 C CA . ASP A 1 210 ? 2.773 -19.077 -8.902 1.00 97.06 210 ASP A CA 1
ATOM 1680 C C . ASP A 1 210 ? 3.932 -18.412 -9.661 1.00 97.06 210 ASP A C 1
ATOM 1682 O O . ASP A 1 210 ? 4.602 -19.040 -10.479 1.00 97.06 210 ASP A O 1
ATOM 1686 N N . THR A 1 211 ? 4.198 -17.134 -9.394 1.00 97.50 211 THR A N 1
ATOM 1687 C CA . THR A 1 211 ? 5.194 -16.331 -10.119 1.00 97.50 211 THR A CA 1
ATOM 1688 C C . THR A 1 211 ? 6.547 -16.266 -9.410 1.00 97.50 211 THR A C 1
ATOM 1690 O O . THR A 1 211 ? 7.571 -16.042 -10.063 1.00 97.50 211 THR A O 1
ATOM 1693 N N . TRP A 1 212 ? 6.591 -16.537 -8.099 1.00 96.50 212 TRP A N 1
ATOM 1694 C CA . TRP A 1 212 ? 7.820 -16.532 -7.303 1.00 96.50 212 TRP A CA 1
ATOM 1695 C C . TRP A 1 212 ? 8.938 -17.405 -7.881 1.00 96.50 212 TRP A C 1
ATOM 1697 O O . TRP A 1 212 ? 10.058 -16.906 -7.961 1.00 96.50 212 TRP A O 1
ATOM 1707 N N . PRO A 1 213 ? 8.716 -18.656 -8.338 1.00 96.88 213 PRO A N 1
ATOM 1708 C CA . PRO A 1 213 ? 9.806 -19.465 -8.885 1.00 96.88 213 PRO A CA 1
ATOM 1709 C C . PRO A 1 213 ? 10.498 -18.813 -10.089 1.00 96.88 213 PRO A C 1
ATOM 1711 O O . PRO A 1 213 ? 11.717 -18.911 -10.229 1.00 96.88 213 PRO A O 1
ATOM 1714 N N . ALA A 1 214 ? 9.739 -18.126 -10.948 1.00 96.94 214 ALA A N 1
ATOM 1715 C CA . ALA A 1 214 ? 10.287 -17.407 -12.094 1.00 96.94 214 ALA A CA 1
ATOM 1716 C C . ALA A 1 214 ? 11.039 -16.144 -11.656 1.00 96.94 214 ALA A C 1
ATOM 1718 O O . ALA A 1 214 ? 12.145 -15.891 -12.130 1.00 96.94 214 ALA A O 1
ATOM 1719 N N . PHE A 1 215 ? 10.477 -15.376 -10.721 1.00 95.94 215 PHE A N 1
ATOM 1720 C CA . PHE A 1 215 ? 11.137 -14.183 -10.201 1.00 95.94 215 PHE A CA 1
ATOM 1721 C C . PHE A 1 215 ? 12.395 -14.510 -9.379 1.00 95.94 215 PHE A C 1
ATOM 1723 O O . PHE A 1 215 ? 13.415 -13.843 -9.522 1.00 95.94 215 PHE A O 1
ATOM 1730 N N . LYS A 1 216 ? 12.393 -15.592 -8.598 1.00 94.31 216 LYS A N 1
ATOM 1731 C CA . LYS A 1 216 ? 13.570 -16.050 -7.852 1.00 94.31 216 LYS A CA 1
ATOM 1732 C C . LYS A 1 216 ? 14.754 -16.334 -8.781 1.00 94.31 216 LYS A C 1
ATOM 1734 O O . LYS A 1 216 ? 15.869 -15.948 -8.454 1.00 94.31 216 LYS A O 1
ATOM 1739 N N . LYS A 1 217 ? 14.525 -16.909 -9.969 1.00 94.19 217 LYS A N 1
ATOM 1740 C CA . LYS A 1 217 ? 15.590 -17.113 -10.972 1.00 94.19 217 LYS A CA 1
ATOM 1741 C C . LYS A 1 217 ? 16.251 -15.797 -11.407 1.00 94.19 217 LYS A C 1
ATOM 1743 O O . LYS A 1 217 ? 17.456 -15.780 -11.625 1.00 94.19 217 LYS A O 1
ATOM 1748 N N . ILE A 1 218 ? 15.486 -14.703 -11.485 1.00 93.19 218 ILE A N 1
ATOM 1749 C CA . ILE A 1 218 ? 16.002 -13.352 -11.783 1.00 93.19 218 ILE A CA 1
ATOM 1750 C C . ILE A 1 218 ? 16.885 -12.838 -10.635 1.00 93.19 218 ILE A C 1
ATOM 1752 O O . ILE A 1 218 ? 17.870 -12.145 -10.872 1.00 93.19 218 ILE A O 1
ATOM 1756 N N . LEU A 1 219 ? 16.556 -13.170 -9.388 1.00 90.81 219 LEU A N 1
ATOM 1757 C CA . LEU A 1 219 ? 17.338 -12.754 -8.218 1.00 90.81 219 LEU A CA 1
ATOM 1758 C C . LEU A 1 219 ? 18.614 -13.597 -8.023 1.00 90.81 219 LEU A C 1
ATOM 1760 O O . LEU A 1 219 ? 19.665 -13.068 -7.638 1.00 90.81 219 LEU A O 1
ATOM 1764 N N . ASP A 1 220 ? 18.528 -14.897 -8.317 1.00 90.75 220 ASP A N 1
ATOM 1765 C CA . ASP A 1 220 ? 19.639 -15.847 -8.211 1.00 90.75 220 ASP A CA 1
ATOM 1766 C C . ASP A 1 220 ? 20.754 -15.530 -9.227 1.00 90.75 220 ASP A C 1
ATOM 1768 O O . ASP A 1 220 ? 21.940 -15.635 -8.902 1.00 90.75 220 ASP A O 1
ATOM 1772 N N . ALA A 1 221 ? 20.395 -15.092 -10.438 1.00 91.81 221 ALA A N 1
ATOM 1773 C CA . ALA A 1 221 ? 21.346 -14.726 -11.482 1.00 91.81 221 ALA A CA 1
ATOM 1774 C C . ALA A 1 221 ? 21.876 -13.292 -11.289 1.00 91.81 221 ALA A C 1
ATOM 1776 O O . ALA A 1 221 ? 21.128 -12.316 -11.293 1.00 91.81 221 ALA A O 1
ATOM 1777 N N . ARG A 1 222 ? 23.197 -13.152 -11.095 1.00 91.06 222 ARG A N 1
ATOM 1778 C CA . ARG A 1 222 ? 23.834 -11.871 -10.727 1.00 91.06 222 ARG A CA 1
ATOM 1779 C C . ARG A 1 222 ? 23.618 -10.755 -11.752 1.00 91.06 222 ARG A C 1
ATOM 1781 O O . ARG A 1 222 ? 23.394 -9.619 -11.352 1.00 91.06 222 ARG A O 1
ATOM 1788 N N . ASN A 1 223 ? 23.668 -11.081 -13.036 1.00 92.00 223 ASN A N 1
ATOM 1789 C CA . ASN A 1 223 ? 23.457 -10.155 -14.147 1.00 92.00 223 ASN A CA 1
ATOM 1790 C C . ASN A 1 223 ? 22.039 -9.573 -14.187 1.00 92.00 223 ASN A C 1
ATOM 1792 O O . ASN A 1 223 ? 21.877 -8.400 -14.498 1.00 92.00 223 ASN A O 1
ATOM 1796 N N . THR A 1 224 ? 21.024 -10.337 -13.778 1.00 92.75 224 THR A N 1
ATOM 1797 C CA . THR A 1 224 ? 19.620 -9.898 -13.822 1.00 92.75 224 THR A CA 1
ATOM 1798 C C . THR A 1 224 ? 19.153 -9.172 -12.557 1.00 92.75 224 THR A C 1
ATOM 1800 O O . THR A 1 224 ? 18.020 -8.695 -12.487 1.00 92.75 224 THR A O 1
ATOM 1803 N N . ARG A 1 225 ? 20.012 -9.031 -11.544 1.00 90.38 225 ARG A N 1
ATOM 1804 C CA . ARG A 1 225 ? 19.701 -8.328 -10.287 1.00 90.38 225 ARG A CA 1
ATOM 1805 C C . ARG A 1 225 ? 19.276 -6.861 -10.441 1.00 90.38 225 ARG A C 1
ATOM 1807 O O . ARG A 1 225 ? 18.408 -6.461 -9.663 1.00 90.38 225 ARG A O 1
ATOM 1814 N N . PRO A 1 226 ? 19.776 -6.059 -11.405 1.00 90.38 226 PRO A N 1
ATOM 1815 C CA . PRO A 1 226 ? 19.262 -4.706 -11.631 1.00 90.38 226 PRO A CA 1
ATOM 1816 C C . PRO A 1 226 ? 17.757 -4.687 -11.954 1.00 90.38 226 PRO A C 1
ATOM 1818 O O . PRO A 1 226 ? 17.037 -3.813 -11.479 1.00 90.38 226 PRO A O 1
ATOM 1821 N N . ILE A 1 227 ? 17.228 -5.712 -12.639 1.00 92.94 227 ILE A N 1
ATOM 1822 C CA . ILE A 1 227 ? 15.774 -5.885 -12.841 1.00 92.94 227 ILE A CA 1
ATOM 1823 C C . ILE A 1 227 ? 15.056 -6.078 -11.496 1.00 92.94 227 ILE A C 1
ATOM 1825 O O . ILE A 1 227 ? 14.004 -5.486 -11.250 1.00 92.94 227 ILE A O 1
ATOM 1829 N N . GLY A 1 228 ? 15.637 -6.880 -10.599 1.00 92.00 228 GLY A N 1
ATOM 1830 C CA . GLY A 1 228 ? 15.146 -7.040 -9.229 1.00 92.00 228 GLY A CA 1
ATOM 1831 C C . GLY A 1 228 ? 15.153 -5.722 -8.449 1.00 92.00 228 GLY A C 1
ATOM 1832 O O . GLY A 1 228 ? 14.160 -5.397 -7.798 1.00 92.00 228 GLY A O 1
ATOM 1833 N N . ARG A 1 229 ? 16.227 -4.925 -8.564 1.00 89.75 229 ARG A N 1
ATOM 1834 C CA . ARG A 1 229 ? 16.335 -3.596 -7.937 1.00 89.75 229 ARG A CA 1
ATOM 1835 C C . ARG A 1 229 ? 15.309 -2.605 -8.489 1.00 89.75 229 ARG A C 1
ATOM 1837 O O . ARG A 1 229 ? 14.731 -1.868 -7.690 1.00 89.75 229 ARG A O 1
ATOM 1844 N N . PHE A 1 230 ? 15.033 -2.624 -9.795 1.00 92.19 230 PHE A N 1
ATOM 1845 C CA . PHE A 1 230 ? 13.940 -1.857 -10.402 1.00 92.19 230 PHE A CA 1
ATOM 1846 C C . PHE A 1 230 ? 12.604 -2.213 -9.748 1.00 92.19 230 PHE A C 1
ATOM 1848 O O . PHE A 1 230 ? 11.944 -1.344 -9.179 1.00 92.19 230 PHE A O 1
ATOM 1855 N N . ALA A 1 231 ? 12.254 -3.503 -9.739 1.00 94.56 231 ALA A N 1
ATOM 1856 C CA . ALA A 1 231 ? 10.988 -3.960 -9.182 1.00 94.56 231 ALA A CA 1
ATOM 1857 C C . ALA A 1 231 ? 10.845 -3.608 -7.691 1.00 94.56 231 ALA A C 1
ATOM 1859 O O . ALA A 1 231 ? 9.832 -3.040 -7.288 1.00 94.56 231 ALA A O 1
ATOM 1860 N N . TYR A 1 232 ? 11.870 -3.885 -6.880 1.00 91.94 232 TYR A N 1
ATOM 1861 C CA . TYR A 1 232 ? 11.857 -3.607 -5.440 1.00 91.94 232 TYR A CA 1
ATOM 1862 C C . TYR A 1 232 ? 11.785 -2.111 -5.139 1.00 91.94 232 TYR A C 1
ATOM 1864 O O . TYR A 1 232 ? 11.043 -1.714 -4.245 1.00 91.94 232 TYR A O 1
ATOM 1872 N N . SER A 1 233 ? 12.507 -1.274 -5.889 1.00 91.25 233 SER A N 1
ATOM 1873 C CA . SER A 1 233 ? 12.474 0.182 -5.704 1.00 91.25 233 SER A CA 1
ATOM 1874 C C . SER A 1 233 ? 11.089 0.746 -6.004 1.00 91.25 233 SER A C 1
ATOM 1876 O O . SER A 1 233 ? 10.577 1.549 -5.226 1.00 91.25 233 SER A O 1
ATOM 1878 N N . THR A 1 234 ? 10.450 0.283 -7.083 1.00 93.69 234 THR A N 1
ATOM 1879 C CA . THR A 1 234 ? 9.076 0.663 -7.426 1.00 93.69 234 THR A CA 1
ATOM 1880 C C . THR A 1 234 ? 8.080 0.188 -6.367 1.00 93.69 234 THR A C 1
ATOM 1882 O O . THR A 1 234 ? 7.302 0.991 -5.856 1.00 93.69 234 THR A O 1
ATOM 1885 N N . ILE A 1 235 ? 8.116 -1.093 -5.990 1.00 94.56 235 ILE A N 1
ATOM 1886 C CA . ILE A 1 235 ? 7.239 -1.663 -4.955 1.00 94.56 235 ILE A CA 1
ATOM 1887 C C . ILE A 1 235 ? 7.380 -0.872 -3.653 1.00 94.56 235 ILE A C 1
ATOM 1889 O O . ILE A 1 235 ? 6.388 -0.388 -3.114 1.00 94.56 235 ILE A O 1
ATOM 1893 N N . TRP A 1 236 ? 8.611 -0.687 -3.175 1.00 91.38 236 TRP A N 1
ATOM 1894 C CA . TRP A 1 236 ? 8.875 0.036 -1.939 1.00 91.38 236 TRP A CA 1
ATOM 1895 C C . TRP A 1 236 ? 8.378 1.471 -2.006 1.00 91.38 236 TRP A C 1
ATOM 1897 O O . TRP A 1 236 ? 7.626 1.887 -1.131 1.00 91.38 236 TRP A O 1
ATOM 1907 N N . TYR A 1 237 ? 8.764 2.233 -3.031 1.00 90.69 237 TYR A N 1
ATOM 1908 C CA . TYR A 1 237 ? 8.452 3.658 -3.087 1.00 90.69 237 TYR A CA 1
ATOM 1909 C C . TYR A 1 237 ? 6.945 3.896 -3.139 1.00 90.69 237 TYR A C 1
ATOM 1911 O O . TYR A 1 237 ? 6.431 4.701 -2.365 1.00 90.69 237 TYR A O 1
ATOM 1919 N N . TYR A 1 238 ? 6.229 3.159 -3.986 1.00 92.38 238 TYR A N 1
ATOM 1920 C CA . TYR A 1 238 ? 4.812 3.412 -4.227 1.00 92.38 238 TYR A CA 1
ATOM 1921 C C . TYR A 1 238 ? 3.866 2.637 -3.315 1.00 92.38 238 TYR A C 1
ATOM 1923 O O . TYR A 1 238 ? 2.708 3.021 -3.241 1.00 92.38 238 TYR A O 1
ATOM 1931 N N . LEU A 1 239 ? 4.301 1.590 -2.604 1.00 93.00 239 LEU A N 1
ATOM 1932 C CA . LEU A 1 239 ? 3.434 0.861 -1.662 1.00 93.00 239 LEU A CA 1
ATOM 1933 C C . LEU A 1 239 ? 3.790 1.127 -0.191 1.00 93.00 239 LEU A C 1
ATOM 1935 O O . LEU A 1 239 ? 2.878 1.212 0.629 1.00 93.00 239 LEU A O 1
ATOM 1939 N N . SER A 1 240 ? 5.070 1.345 0.135 1.00 88.12 240 SER A N 1
ATOM 1940 C CA . SER A 1 240 ? 5.534 1.690 1.492 1.00 88.12 240 SER A CA 1
ATOM 1941 C C . SER A 1 240 ? 5.893 3.174 1.629 1.00 88.12 240 SER A C 1
ATOM 1943 O O . SER A 1 240 ? 5.326 3.873 2.458 1.00 88.12 240 SER A O 1
ATOM 1945 N N . GLY A 1 241 ? 6.817 3.689 0.814 1.00 85.12 241 GLY A N 1
ATOM 1946 C CA . GLY A 1 241 ? 7.457 4.995 1.001 1.00 85.12 241 GLY A CA 1
ATOM 1947 C C . GLY A 1 241 ? 6.495 6.182 0.930 1.00 85.12 241 GLY A C 1
ATOM 1948 O O . GLY A 1 241 ? 6.308 6.897 1.910 1.00 85.12 241 GLY A O 1
ATOM 1949 N N . THR A 1 242 ? 5.869 6.403 -0.223 1.00 84.38 242 THR A N 1
ATOM 1950 C CA . THR A 1 242 ? 4.857 7.454 -0.438 1.00 84.38 242 THR A CA 1
ATOM 1951 C C . THR A 1 242 ? 3.432 6.896 -0.446 1.00 84.38 242 THR A C 1
ATOM 1953 O O . THR A 1 242 ? 2.477 7.638 -0.196 1.00 84.38 242 THR A O 1
ATOM 1956 N N . GLY A 1 243 ? 3.305 5.582 -0.673 1.00 84.94 243 GLY A N 1
ATOM 1957 C CA . GLY A 1 243 ? 2.053 4.838 -0.808 1.00 84.94 243 GLY A CA 1
ATOM 1958 C C . GLY A 1 243 ? 1.297 4.515 0.471 1.00 84.94 243 GLY A C 1
ATOM 1959 O O . GLY A 1 243 ? 0.093 4.261 0.418 1.00 84.94 243 GLY A O 1
ATOM 1960 N N . TRP A 1 244 ? 1.968 4.530 1.624 1.00 83.81 244 TRP A N 1
ATOM 1961 C CA . TRP A 1 244 ? 1.409 4.076 2.904 1.00 83.81 244 TRP A CA 1
ATOM 1962 C C . TRP A 1 244 ? 0.062 4.738 3.263 1.00 83.81 244 TRP A C 1
ATOM 1964 O O . TRP A 1 244 ? -0.806 4.118 3.877 1.00 83.81 244 TRP A O 1
ATOM 1974 N N . LYS A 1 245 ? -0.166 5.983 2.830 1.00 83.56 245 LYS A N 1
ATOM 1975 C CA . LYS A 1 245 ? -1.402 6.740 3.096 1.00 83.56 245 LYS A CA 1
ATOM 1976 C C . LYS A 1 245 ? -2.573 6.356 2.184 1.00 83.56 245 LYS A C 1
ATOM 1978 O O . LYS A 1 245 ? -3.726 6.614 2.520 1.00 83.56 245 LYS A O 1
ATOM 1983 N N . HIS A 1 246 ? -2.311 5.720 1.049 1.00 89.50 246 HIS A N 1
ATOM 1984 C CA . HIS A 1 246 ? -3.296 5.496 -0.003 1.00 89.50 246 HIS A CA 1
ATOM 1985 C C . HIS A 1 246 ? -3.978 4.138 0.093 1.00 89.50 246 HIS A C 1
ATOM 1987 O O . HIS A 1 246 ? -3.352 3.149 0.455 1.00 89.50 246 HIS A O 1
ATOM 1993 N N . TRP A 1 247 ? -5.255 4.089 -0.271 1.00 93.69 247 TRP A N 1
ATOM 1994 C CA . TRP A 1 247 ? -6.041 2.866 -0.338 1.00 93.69 247 TRP A CA 1
ATOM 1995 C C . TRP A 1 247 ? -6.250 2.434 -1.779 1.00 93.69 247 TRP A C 1
ATOM 1997 O O . TRP A 1 247 ? -6.593 3.242 -2.642 1.00 93.69 247 TRP A O 1
ATOM 2007 N N . HIS A 1 248 ? -6.163 1.134 -2.018 1.00 96.06 248 HIS A N 1
ATOM 2008 C CA . HIS A 1 248 ? -6.673 0.549 -3.241 1.00 96.06 248 HIS A CA 1
ATOM 2009 C C . HIS A 1 248 ? -8.180 0.289 -3.108 1.00 96.06 248 HIS A C 1
ATOM 2011 O O . HIS A 1 248 ? -8.642 -0.364 -2.165 1.00 96.06 248 HIS A O 1
ATOM 2017 N N . ARG A 1 249 ? -8.966 0.737 -4.094 1.00 95.31 249 ARG A N 1
ATOM 2018 C CA . ARG A 1 249 ? -10.433 0.611 -4.112 1.00 95.31 249 ARG A CA 1
ATOM 2019 C C . ARG A 1 249 ? -10.905 -0.830 -3.918 1.00 95.31 249 ARG A C 1
ATOM 2021 O O . ARG A 1 249 ? -11.817 -1.075 -3.134 1.00 95.31 249 ARG A O 1
ATOM 2028 N N . ASN A 1 250 ? -10.264 -1.794 -4.582 1.00 96.44 250 ASN A N 1
ATOM 2029 C CA . ASN A 1 250 ? -10.615 -3.216 -4.445 1.00 96.44 250 ASN A CA 1
ATOM 2030 C C . ASN A 1 250 ? -10.443 -3.748 -3.017 1.00 96.44 250 ASN A C 1
ATOM 2032 O O . ASN A 1 250 ? -11.242 -4.584 -2.601 1.00 96.44 250 ASN A O 1
ATOM 2036 N N . THR A 1 251 ? -9.459 -3.255 -2.259 1.00 97.00 251 THR A N 1
ATOM 2037 C CA . THR A 1 251 ? -9.274 -3.664 -0.863 1.00 97.00 251 THR A CA 1
ATOM 2038 C C . THR A 1 251 ? -10.407 -3.143 0.009 1.00 97.00 251 THR A C 1
ATOM 2040 O O . THR A 1 251 ? -11.035 -3.931 0.711 1.00 97.00 251 THR A O 1
ATOM 2043 N N . ILE A 1 252 ? -10.769 -1.862 -0.114 1.00 95.31 252 ILE A N 1
ATOM 2044 C CA . ILE A 1 252 ? -11.919 -1.296 0.610 1.00 95.31 252 ILE A CA 1
ATOM 2045 C C . ILE A 1 252 ? -13.219 -2.038 0.257 1.00 95.31 252 ILE A C 1
ATOM 2047 O O . ILE A 1 252 ? -13.996 -2.398 1.141 1.00 95.31 252 ILE A O 1
ATOM 2051 N N . LEU A 1 253 ? -13.465 -2.297 -1.031 1.00 96.38 253 LEU A N 1
ATOM 2052 C CA . LEU A 1 253 ? -14.662 -3.021 -1.472 1.00 96.38 253 LEU A CA 1
ATOM 2053 C C . LEU A 1 253 ? -14.663 -4.483 -1.007 1.00 96.38 253 LEU A C 1
ATOM 2055 O O . LEU A 1 253 ? -15.720 -5.018 -0.675 1.00 96.38 253 LEU A O 1
ATOM 2059 N N . GLY A 1 254 ? -13.498 -5.130 -0.971 1.00 97.00 254 GLY A N 1
ATOM 2060 C CA . GLY A 1 254 ? -13.314 -6.455 -0.389 1.00 97.00 254 GLY A CA 1
ATOM 2061 C C . GLY A 1 254 ? -13.696 -6.477 1.086 1.00 97.00 254 GLY A C 1
ATOM 2062 O O . GLY A 1 254 ? -14.603 -7.213 1.461 1.00 97.00 254 GLY A O 1
ATOM 2063 N N . LEU A 1 255 ? -13.112 -5.584 1.885 1.00 97.25 255 LEU A N 1
ATOM 2064 C CA . LEU A 1 255 ? -13.419 -5.441 3.311 1.00 97.25 255 LEU A CA 1
ATOM 2065 C C . LEU A 1 255 ? -14.897 -5.128 3.565 1.00 97.25 255 LEU A C 1
ATOM 2067 O O . LEU A 1 255 ? -15.504 -5.714 4.456 1.00 97.25 255 LEU A O 1
ATOM 2071 N N . LYS A 1 256 ? -15.519 -4.273 2.742 1.00 97.00 256 LYS A N 1
ATOM 2072 C CA . LYS A 1 256 ? -16.959 -3.992 2.832 1.00 97.00 256 LYS A CA 1
ATOM 2073 C C . LYS A 1 256 ? -17.812 -5.236 2.578 1.00 97.00 256 LYS A C 1
ATOM 2075 O O . LYS A 1 256 ? -18.858 -5.384 3.206 1.00 97.00 256 LYS A O 1
ATOM 2080 N N . ARG A 1 257 ? -17.401 -6.122 1.663 1.00 97.12 257 ARG A N 1
ATOM 2081 C CA . ARG A 1 257 ? -18.093 -7.402 1.427 1.00 97.12 257 ARG A CA 1
ATOM 2082 C C . ARG A 1 257 ? -17.950 -8.344 2.618 1.00 97.12 257 ARG A C 1
ATOM 2084 O O . ARG A 1 257 ? -18.958 -8.891 3.042 1.00 97.12 257 ARG A O 1
ATOM 2091 N N . GLU A 1 258 ? -16.749 -8.475 3.181 1.00 96.19 258 GLU A N 1
ATOM 2092 C CA . GLU A 1 258 ? -16.521 -9.296 4.382 1.00 96.19 258 GLU A CA 1
ATOM 2093 C C . GLU A 1 258 ? -17.345 -8.775 5.574 1.00 96.19 258 GLU A C 1
ATOM 2095 O O . GLU A 1 258 ? -17.992 -9.555 6.268 1.00 96.19 258 GLU A O 1
ATOM 2100 N N . PHE A 1 259 ? -17.400 -7.450 5.761 1.00 96.75 259 PHE A N 1
ATOM 2101 C CA . PHE A 1 259 ? -18.230 -6.809 6.783 1.00 96.75 259 PHE A CA 1
ATOM 2102 C C . PHE A 1 259 ? -19.722 -7.098 6.594 1.00 96.75 259 PHE A C 1
ATOM 2104 O O . PHE A 1 259 ? -20.399 -7.515 7.528 1.00 96.75 259 PHE A O 1
ATOM 2111 N N . LYS A 1 260 ? -20.239 -6.949 5.368 1.00 96.19 260 LYS A N 1
ATOM 2112 C CA . LYS A 1 260 ? -21.633 -7.300 5.046 1.00 96.19 260 LYS A CA 1
ATOM 2113 C C . LYS A 1 260 ? -21.942 -8.786 5.250 1.00 96.19 260 LYS A C 1
ATOM 2115 O O . LYS A 1 260 ? -23.094 -9.121 5.493 1.00 96.19 260 LYS A O 1
ATOM 2120 N N . ALA A 1 261 ? -20.935 -9.652 5.158 1.00 95.50 261 ALA A N 1
ATOM 2121 C CA . ALA A 1 261 ? -21.045 -11.075 5.468 1.00 95.50 261 ALA A CA 1
ATOM 2122 C C . ALA A 1 261 ? -20.940 -11.381 6.979 1.00 95.50 261 ALA A C 1
ATOM 2124 O O . ALA A 1 261 ? -20.902 -12.546 7.361 1.00 95.50 261 ALA A O 1
ATOM 2125 N N . GLY A 1 262 ? -20.892 -10.357 7.839 1.00 95.12 262 GLY A N 1
ATOM 2126 C CA . GLY A 1 262 ? -20.858 -10.495 9.297 1.00 95.12 262 GLY A CA 1
ATOM 2127 C C . GLY A 1 262 ? -19.458 -10.500 9.908 1.00 95.12 262 GLY A C 1
ATOM 2128 O O . GLY A 1 262 ? -19.333 -10.710 11.112 1.00 95.12 262 GLY A O 1
ATOM 2129 N N . SER A 1 263 ? -18.402 -10.270 9.121 1.00 95.31 263 SER A N 1
ATOM 2130 C CA . SER A 1 263 ? -17.043 -10.211 9.667 1.00 95.31 263 SER A CA 1
ATOM 2131 C C . SER A 1 263 ? -16.738 -8.863 10.320 1.00 95.31 263 SER A C 1
ATOM 2133 O O . SER A 1 263 ? -17.025 -7.806 9.762 1.00 95.31 263 SER A O 1
ATOM 2135 N N . ARG A 1 264 ? -16.033 -8.883 11.451 1.00 96.25 264 ARG A N 1
ATOM 2136 C CA . ARG A 1 264 ? -15.341 -7.705 11.978 1.00 96.25 264 ARG A CA 1
ATOM 2137 C C . ARG A 1 264 ? -14.094 -7.419 11.150 1.00 96.25 264 ARG A C 1
ATOM 2139 O O . ARG A 1 264 ? -13.301 -8.327 10.899 1.00 96.25 264 ARG A O 1
ATOM 2146 N N . VAL A 1 265 ? -13.866 -6.160 10.784 1.00 97.38 265 VAL A N 1
ATOM 2147 C CA . VAL A 1 265 ? -12.599 -5.752 10.162 1.00 97.38 265 VAL A CA 1
ATOM 2148 C C . VAL A 1 265 ? -11.562 -5.505 11.251 1.00 97.38 265 VAL A C 1
ATOM 2150 O O . VAL A 1 265 ? -11.762 -4.657 12.114 1.00 97.38 265 VAL A O 1
ATOM 2153 N N . VAL A 1 266 ? -10.453 -6.239 11.211 1.00 96.56 266 VAL A N 1
ATOM 2154 C CA . VAL A 1 266 ? -9.351 -6.097 12.168 1.00 96.56 266 VAL A CA 1
ATOM 2155 C C . VAL A 1 266 ? -8.180 -5.438 11.462 1.00 96.56 266 VAL A C 1
ATOM 2157 O O . VAL A 1 266 ? -7.539 -6.049 10.608 1.00 96.56 266 VAL A O 1
ATOM 2160 N N . TYR A 1 267 ? -7.913 -4.185 11.807 1.00 95.25 267 TYR A N 1
ATOM 2161 C CA . TYR A 1 267 ? -6.834 -3.400 11.239 1.00 95.25 267 TYR A CA 1
ATOM 2162 C C . TYR A 1 267 ? -5.627 -3.396 12.175 1.00 95.25 267 TYR A C 1
ATOM 2164 O O . TYR A 1 267 ? -5.606 -2.717 13.202 1.00 95.25 267 TYR A O 1
ATOM 2172 N N . ILE A 1 268 ? -4.597 -4.147 11.801 1.00 92.31 268 ILE A N 1
ATOM 2173 C CA . ILE A 1 268 ? -3.319 -4.159 12.507 1.00 92.31 268 ILE A CA 1
ATOM 2174 C C . ILE A 1 268 ? -2.515 -2.928 12.076 1.00 92.31 268 ILE A C 1
ATOM 2176 O O . ILE A 1 268 ? -2.270 -2.736 10.885 1.00 92.31 268 ILE A O 1
ATOM 2180 N N . ALA A 1 269 ? -2.137 -2.100 13.053 1.00 86.94 269 ALA A N 1
ATOM 2181 C CA . ALA A 1 269 ? -1.493 -0.798 12.873 1.00 86.94 269 ALA A CA 1
ATOM 2182 C C . ALA A 1 269 ? -2.288 0.148 11.953 1.00 86.94 269 ALA A C 1
ATOM 2184 O O . ALA A 1 269 ? -1.736 0.831 11.095 1.00 86.94 269 ALA A O 1
ATOM 2185 N N . GLY A 1 270 ? -3.613 0.186 12.135 1.00 78.75 270 GLY A N 1
ATOM 2186 C CA . GLY A 1 270 ? -4.495 1.033 11.329 1.00 78.75 270 GLY A CA 1
ATOM 2187 C C . GLY A 1 270 ? -4.468 2.520 11.671 1.00 78.75 270 GLY A C 1
ATOM 2188 O O . GLY A 1 270 ? -4.738 3.345 10.803 1.00 78.75 270 GLY A O 1
ATOM 2189 N N . GLY A 1 271 ? -4.153 2.883 12.918 1.00 81.06 271 GLY A N 1
ATOM 2190 C CA . GLY A 1 271 ? -4.138 4.281 13.357 1.00 81.06 271 GLY A CA 1
ATOM 2191 C C . GLY A 1 271 ? -5.405 5.047 12.946 1.00 81.06 271 GLY A C 1
ATOM 2192 O O . GLY A 1 271 ? -6.528 4.542 13.021 1.00 81.06 271 GLY A O 1
ATOM 2193 N N . ASN A 1 272 ? -5.217 6.263 12.436 1.00 80.50 272 ASN A N 1
ATOM 2194 C CA . ASN A 1 272 ? -6.306 7.117 11.961 1.00 80.50 272 ASN A CA 1
ATOM 2195 C C . ASN A 1 272 ? -6.850 6.726 10.561 1.00 80.50 272 ASN A C 1
ATOM 2197 O O . ASN A 1 272 ? -7.789 7.367 10.085 1.00 80.50 272 ASN A O 1
ATOM 2201 N N . ASP A 1 273 ? -6.330 5.678 9.904 1.00 84.44 273 ASP A N 1
ATOM 2202 C CA . ASP A 1 273 ? -6.806 5.216 8.583 1.00 84.44 273 ASP A CA 1
ATOM 2203 C C . ASP A 1 273 ? -8.243 4.670 8.629 1.00 84.44 273 ASP A C 1
ATOM 2205 O O . ASP A 1 273 ? -8.895 4.502 7.592 1.00 84.44 273 ASP A O 1
ATOM 2209 N N . VAL A 1 274 ? -8.765 4.434 9.838 1.00 90.12 274 VAL A N 1
ATOM 2210 C CA . VAL A 1 274 ? -10.150 4.021 10.099 1.00 90.12 274 VAL A CA 1
ATOM 2211 C C . VAL A 1 274 ? -11.186 4.967 9.493 1.00 90.12 274 VAL A C 1
ATOM 2213 O O . VAL A 1 274 ? -12.286 4.517 9.176 1.00 90.12 274 VAL A O 1
ATOM 2216 N N . TYR A 1 275 ? -10.843 6.241 9.256 1.00 90.38 275 TYR A N 1
ATOM 2217 C CA . TYR A 1 275 ? -11.749 7.205 8.625 1.00 90.38 275 TYR A CA 1
ATOM 2218 C C . TYR A 1 275 ? -12.293 6.698 7.280 1.00 90.38 275 TYR A C 1
ATOM 2220 O O . TYR A 1 275 ? -13.494 6.788 7.026 1.00 90.38 275 TYR A O 1
ATOM 2228 N N . GLN A 1 276 ? -11.447 6.091 6.439 1.00 90.19 276 GLN A N 1
ATOM 2229 C CA . GLN A 1 276 ? -11.872 5.575 5.130 1.00 90.19 276 GLN A CA 1
ATOM 2230 C C . GLN A 1 276 ? -12.759 4.329 5.240 1.00 90.19 276 GLN A C 1
ATOM 2232 O O . GLN A 1 276 ? -13.681 4.151 4.437 1.00 90.19 276 GLN A O 1
ATOM 2237 N N . LEU A 1 277 ? -12.530 3.483 6.250 1.00 94.00 277 LEU A N 1
ATOM 2238 C CA . LEU A 1 277 ? -13.391 2.331 6.527 1.00 94.00 277 LEU A CA 1
ATOM 2239 C C . LEU A 1 277 ? -14.798 2.801 6.919 1.00 94.00 277 LEU A C 1
ATOM 2241 O O . LEU A 1 277 ? -15.783 2.372 6.310 1.00 94.00 277 LEU A O 1
ATOM 2245 N N . ILE A 1 278 ? -14.883 3.755 7.852 1.00 94.12 278 ILE A N 1
ATOM 2246 C CA . ILE A 1 278 ? -16.155 4.313 8.327 1.00 94.12 278 ILE A CA 1
ATOM 2247 C C . ILE A 1 278 ? -16.876 5.050 7.190 1.00 94.12 278 ILE A C 1
ATOM 2249 O O . ILE A 1 278 ? -18.058 4.794 6.955 1.00 94.12 278 ILE A O 1
ATOM 2253 N N . LYS A 1 279 ? -16.162 5.877 6.411 1.00 90.81 279 LYS A N 1
ATOM 2254 C CA . LYS A 1 279 ? -16.707 6.566 5.224 1.00 90.81 279 LYS A CA 1
ATOM 2255 C C . LYS A 1 279 ? -17.325 5.596 4.216 1.00 90.81 279 LYS A C 1
ATOM 2257 O O . LYS A 1 279 ? -18.331 5.902 3.578 1.00 90.81 279 LYS A O 1
ATOM 2262 N N . THR A 1 280 ? -16.748 4.403 4.078 1.00 91.19 280 THR A N 1
ATOM 2263 C CA . THR A 1 280 ? -17.232 3.378 3.140 1.00 91.19 280 THR A CA 1
ATOM 2264 C C . THR A 1 280 ? -18.381 2.535 3.716 1.00 91.19 280 THR A C 1
ATOM 2266 O O . THR A 1 280 ? -18.971 1.711 3.007 1.00 91.19 280 THR A O 1
ATOM 2269 N N . GLY A 1 281 ? -18.763 2.759 4.971 1.00 93.56 281 GLY A N 1
ATOM 2270 C CA . GLY A 1 281 ? -19.864 2.065 5.629 1.00 93.56 281 GLY A CA 1
ATOM 2271 C C . GLY A 1 281 ? -19.463 0.772 6.333 1.00 93.56 281 GLY A C 1
ATOM 2272 O O . GLY A 1 281 ? -20.262 -0.158 6.387 1.00 93.56 281 GLY A O 1
ATOM 2273 N N . ILE A 1 282 ? -18.217 0.684 6.800 1.00 96.56 282 ILE A N 1
ATOM 2274 C CA . ILE A 1 282 ? -17.725 -0.406 7.647 1.00 96.56 282 ILE A CA 1
ATOM 2275 C C . ILE A 1 282 ? -17.725 0.111 9.084 1.00 96.56 282 ILE A C 1
ATOM 2277 O O . ILE A 1 282 ? -17.035 1.085 9.381 1.00 96.56 282 ILE A O 1
ATOM 2281 N N . TYR A 1 283 ? -18.502 -0.527 9.961 1.00 96.94 283 TYR A N 1
ATOM 2282 C CA . TYR A 1 283 ? -18.760 0.003 11.303 1.00 96.94 283 TYR A CA 1
ATOM 2283 C C . TYR A 1 283 ? -18.422 -0.951 12.451 1.00 96.94 283 TYR A C 1
ATOM 2285 O O . TYR A 1 283 ? -18.456 -0.498 13.584 1.00 96.94 283 TYR A O 1
ATOM 2293 N N . ASP A 1 284 ? -18.091 -2.227 12.213 1.00 97.62 284 ASP A N 1
ATOM 2294 C CA . ASP A 1 284 ? -17.487 -3.097 13.242 1.00 97.62 284 ASP A CA 1
ATOM 2295 C C . ASP A 1 284 ? -15.995 -3.251 12.941 1.00 97.62 284 ASP A C 1
ATOM 2297 O O . ASP A 1 284 ? -15.593 -4.020 12.060 1.00 97.62 284 ASP A O 1
ATOM 2301 N N . ILE A 1 285 ? -15.190 -2.447 13.634 1.00 97.88 285 ILE A N 1
ATOM 2302 C CA . ILE A 1 285 ? -13.751 -2.316 13.412 1.00 97.88 285 ILE A CA 1
ATOM 2303 C C . ILE A 1 285 ? -13.021 -2.586 14.726 1.00 97.88 285 ILE A C 1
ATOM 2305 O O . ILE A 1 285 ? -13.355 -2.030 15.770 1.00 97.88 285 ILE A O 1
ATOM 2309 N N . GLU A 1 286 ? -11.977 -3.398 14.662 1.00 96.56 286 GLU A N 1
ATOM 2310 C CA . GLU A 1 286 ? -10.976 -3.528 15.714 1.00 96.56 286 GLU A CA 1
ATOM 2311 C C . GLU A 1 286 ? -9.642 -3.025 15.173 1.00 96.56 286 GLU A C 1
ATOM 2313 O O . GLU A 1 286 ? -9.148 -3.529 14.172 1.00 96.56 286 GLU A O 1
ATOM 2318 N N . VAL A 1 287 ? -9.045 -2.039 15.827 1.00 95.12 287 VAL A N 1
ATOM 2319 C CA . VAL A 1 287 ? -7.666 -1.635 15.581 1.00 95.12 287 VAL A CA 1
ATOM 2320 C C . VAL A 1 287 ? -6.798 -2.301 16.628 1.00 95.12 287 VAL A C 1
ATOM 2322 O O . VAL A 1 287 ? -7.001 -2.111 17.826 1.00 95.12 287 VAL A O 1
ATOM 2325 N N . ILE A 1 288 ? -5.817 -3.070 16.175 1.00 92.81 288 ILE A N 1
ATOM 2326 C CA . ILE A 1 288 ? -4.704 -3.486 17.022 1.00 92.81 288 ILE A CA 1
ATOM 2327 C C . ILE A 1 288 ? -3.607 -2.490 16.721 1.00 92.81 288 ILE A C 1
ATOM 2329 O O . ILE A 1 288 ? -3.082 -2.485 15.615 1.00 92.81 288 ILE A O 1
ATOM 2333 N N . ASP A 1 289 ? -3.314 -1.617 17.669 1.00 86.62 289 ASP A N 1
ATOM 2334 C CA . ASP A 1 289 ? -2.190 -0.702 17.591 1.00 86.62 289 ASP A CA 1
ATOM 2335 C C . ASP A 1 289 ? -0.986 -1.396 18.240 1.00 86.62 289 ASP A C 1
ATOM 2337 O O . ASP A 1 289 ? -0.875 -1.359 19.473 1.00 86.62 289 ASP A O 1
ATOM 2341 N N . PRO A 1 290 ? -0.117 -2.070 17.447 1.00 70.62 290 PRO A N 1
ATOM 2342 C CA . PRO A 1 290 ? 1.032 -2.800 17.959 1.00 70.62 290 PRO A CA 1
ATOM 2343 C C . PRO A 1 290 ? 2.039 -1.914 18.685 1.00 70.62 290 PRO A C 1
ATOM 2345 O O . PRO A 1 290 ? 2.969 -2.483 19.235 1.00 70.62 290 PRO A O 1
ATOM 2348 N N . LEU A 1 291 ? 1.859 -0.584 18.688 1.00 64.50 291 LEU A N 1
ATOM 2349 C CA . LEU A 1 291 ? 2.698 0.413 19.337 1.00 64.50 291 LEU A CA 1
ATOM 2350 C C . LEU A 1 291 ? 4.189 0.082 19.370 1.00 64.50 291 LEU A C 1
ATOM 2352 O O . LEU A 1 291 ? 4.702 -0.601 20.254 1.00 64.50 291 LEU A O 1
ATOM 2356 N N . LEU A 1 292 ? 4.911 0.801 18.534 1.00 49.81 292 LEU A N 1
ATOM 2357 C CA . LEU A 1 292 ? 6.137 1.441 18.978 1.00 49.81 292 LEU A CA 1
ATOM 2358 C C . LEU A 1 292 ? 5.965 2.930 18.661 1.00 49.81 292 LEU A C 1
ATOM 2360 O O . LEU A 1 292 ? 5.287 3.262 17.680 1.00 49.81 292 LEU A O 1
ATOM 2364 N N . PRO A 1 293 ? 6.633 3.859 19.359 1.00 47.16 293 PRO A N 1
ATOM 2365 C CA . PRO A 1 293 ? 6.901 5.173 18.792 1.00 47.16 293 PRO A CA 1
ATOM 2366 C C . PRO A 1 293 ? 7.987 5.022 17.720 1.00 47.16 293 PRO A C 1
ATOM 2368 O O . PRO A 1 293 ? 8.953 5.770 17.682 1.00 47.16 293 PRO A O 1
ATOM 2371 N N . SER A 1 294 ? 7.854 4.040 16.825 1.00 43.81 294 SER A N 1
ATOM 2372 C CA . SER A 1 294 ? 8.696 3.886 15.646 1.00 43.81 294 SER A CA 1
ATOM 2373 C C . SER A 1 294 ? 8.409 4.981 14.615 1.00 43.81 294 SER A C 1
ATOM 2375 O O . SER A 1 294 ? 9.126 5.114 13.627 1.00 43.81 294 SER A O 1
ATOM 2377 N N . GLN A 1 295 ? 7.330 5.744 14.825 1.00 53.00 295 GLN A N 1
ATOM 2378 C CA . GLN A 1 295 ? 6.677 6.519 13.786 1.00 53.00 295 GLN A CA 1
ATOM 2379 C C . GLN A 1 295 ? 5.873 7.734 14.323 1.00 53.00 295 GLN A C 1
ATOM 2381 O O . GLN A 1 295 ? 4.750 7.949 13.871 1.00 53.00 295 GLN A O 1
ATOM 2386 N N . PRO A 1 296 ? 6.400 8.590 15.231 1.00 50.66 296 PRO A N 1
ATOM 2387 C CA . PRO A 1 296 ? 5.675 9.778 15.720 1.00 50.66 296 PRO A CA 1
ATOM 2388 C C . PRO A 1 296 ? 5.212 10.707 14.585 1.00 50.66 296 PRO A C 1
ATOM 2390 O O . PRO A 1 296 ? 4.136 11.283 14.665 1.00 50.66 296 PRO A O 1
ATOM 2393 N N . ARG A 1 297 ? 5.944 10.762 13.459 1.00 51.69 297 ARG A N 1
ATOM 2394 C CA . ARG A 1 297 ? 5.516 11.493 12.248 1.00 51.69 297 ARG A CA 1
ATOM 2395 C C . ARG A 1 297 ? 4.225 10.956 11.612 1.00 51.69 297 ARG A C 1
ATOM 2397 O O . ARG A 1 297 ? 3.623 11.637 10.782 1.00 51.69 297 ARG A O 1
ATOM 2404 N N . PHE A 1 298 ? 3.827 9.722 11.916 1.00 54.06 298 PHE A N 1
ATOM 2405 C CA . PHE A 1 298 ? 2.667 9.049 11.332 1.00 54.06 298 PHE A CA 1
ATOM 2406 C C . PHE A 1 298 ? 1.424 9.147 12.220 1.00 54.06 298 PHE A C 1
ATOM 2408 O O . PHE A 1 298 ? 0.336 9.314 11.662 1.00 54.06 298 PHE A O 1
ATOM 2415 N N . TYR A 1 299 ? 1.588 9.194 13.545 1.00 59.50 299 TYR A N 1
ATOM 2416 C CA . TYR A 1 299 ? 0.517 9.538 14.480 1.00 59.50 299 TYR A CA 1
ATOM 2417 C C . TYR A 1 299 ? 0.144 11.015 14.315 1.00 59.50 299 TYR A C 1
ATOM 2419 O O . TYR A 1 299 ? 0.975 11.910 14.442 1.00 59.50 299 TYR A O 1
ATOM 2427 N N . ALA A 1 300 ? -1.098 11.272 13.913 1.00 63.31 300 ALA A N 1
ATOM 2428 C CA . ALA A 1 300 ? -1.625 12.630 13.848 1.00 63.31 300 ALA A CA 1
ATOM 2429 C C . ALA A 1 300 ? -2.087 13.063 15.244 1.00 63.31 300 ALA A C 1
ATOM 2431 O O . ALA A 1 300 ? -2.476 12.216 16.040 1.00 63.31 300 ALA A O 1
ATOM 2432 N N . GLU A 1 301 ? -2.136 14.370 15.495 1.00 68.00 301 GLU A N 1
ATOM 2433 C CA . GLU A 1 301 ? -2.647 14.974 16.738 1.00 68.00 301 GLU A CA 1
ATOM 2434 C C . GLU A 1 301 ? -3.998 14.381 17.196 1.00 68.00 301 GLU A C 1
ATOM 2436 O O . GLU A 1 301 ? -4.240 14.177 18.382 1.00 68.00 301 GLU A O 1
ATOM 2441 N N . GLY A 1 302 ? -4.874 14.009 16.257 1.00 80.62 302 GLY A N 1
ATOM 2442 C CA . GLY A 1 302 ? -6.155 13.384 16.585 1.00 80.62 302 GLY A CA 1
ATOM 2443 C C . GLY A 1 302 ? -6.086 11.946 17.114 1.00 80.62 302 GLY A C 1
ATOM 2444 O O . GLY A 1 302 ? -7.073 11.472 17.672 1.00 80.62 302 GLY A O 1
ATOM 2445 N N . TRP A 1 303 ? -4.961 11.236 16.976 1.00 85.00 303 TRP A N 1
ATOM 2446 C CA . TRP A 1 303 ? -4.823 9.886 17.538 1.00 85.00 303 TRP A CA 1
ATOM 2447 C C . TRP A 1 303 ? -4.875 9.905 19.065 1.00 85.00 303 TRP A C 1
ATOM 2449 O O . TRP A 1 303 ? -5.583 9.093 19.657 1.00 85.00 303 TRP A O 1
ATOM 2459 N N . ASP A 1 304 ? -4.224 10.881 19.701 1.00 86.25 304 ASP A N 1
ATOM 2460 C CA . ASP A 1 304 ? -4.229 11.023 21.161 1.00 86.25 304 ASP A CA 1
ATOM 2461 C C . ASP A 1 304 ? -5.645 11.248 21.698 1.00 86.25 304 ASP A C 1
ATOM 2463 O O . ASP A 1 304 ? -6.022 10.703 22.739 1.00 86.25 304 ASP A O 1
ATOM 2467 N N . PHE A 1 305 ? -6.476 11.972 20.941 1.00 89.94 305 PHE A N 1
ATOM 2468 C CA . PHE A 1 305 ? -7.895 12.096 21.252 1.00 89.94 305 PHE A CA 1
ATOM 2469 C C . PHE A 1 305 ? -8.599 10.736 21.184 1.00 89.94 305 PHE A C 1
ATOM 2471 O O . PHE A 1 305 ? -9.321 10.376 22.112 1.00 89.94 305 PHE A O 1
ATOM 2478 N N . LEU A 1 306 ? -8.352 9.925 20.151 1.00 90.81 306 LEU A N 1
ATOM 2479 C CA . LEU A 1 306 ? -8.988 8.612 19.992 1.00 90.81 306 LEU A CA 1
ATOM 2480 C C . LEU A 1 306 ? -8.682 7.634 21.136 1.00 90.81 306 LEU A C 1
ATOM 2482 O O . LEU A 1 306 ? -9.544 6.812 21.446 1.00 90.81 306 LEU A O 1
ATOM 2486 N N . ILE A 1 307 ? -7.530 7.752 21.807 1.00 89.00 307 ILE A N 1
ATOM 2487 C CA . ILE A 1 307 ? -7.075 6.817 22.861 1.00 89.00 307 ILE A CA 1
ATOM 2488 C C . ILE A 1 307 ? -7.037 7.403 24.286 1.00 89.00 307 ILE A C 1
ATOM 2490 O O . ILE A 1 307 ? -6.607 6.724 25.218 1.00 89.00 307 ILE A O 1
ATOM 2494 N N . LYS A 1 308 ? -7.480 8.650 24.482 1.00 88.19 308 LYS A N 1
ATOM 2495 C CA . LYS A 1 308 ? -7.500 9.340 25.785 1.00 88.19 308 LYS A CA 1
ATOM 2496 C C . LYS A 1 308 ? -8.268 8.557 26.870 1.00 88.19 308 LYS A C 1
ATOM 2498 O O . LYS A 1 308 ? -9.401 8.129 26.655 1.00 88.19 308 LYS A O 1
ATOM 2503 N N . LYS A 1 309 ? -7.680 8.465 28.074 1.00 87.75 309 LYS A N 1
ATOM 2504 C CA . LYS A 1 309 ? -8.246 7.808 29.276 1.00 87.75 309 LYS A CA 1
ATOM 2505 C C . LYS A 1 309 ? -9.540 8.454 29.786 1.00 87.75 309 LYS A C 1
ATOM 2507 O O . LYS A 1 309 ? -10.547 7.782 29.979 1.00 87.75 309 LYS A O 1
ATOM 2512 N N . ASN A 1 310 ? -9.521 9.770 29.988 1.00 86.00 310 ASN A N 1
ATOM 2513 C CA . ASN A 1 310 ? -10.628 10.521 30.588 1.00 86.00 310 ASN A CA 1
ATOM 2514 C C . ASN A 1 310 ? -11.485 11.176 29.499 1.00 86.00 310 ASN A C 1
ATOM 2516 O O . ASN A 1 310 ? -11.439 12.393 29.327 1.00 86.00 310 ASN A O 1
ATOM 2520 N N . GLY A 1 311 ? -12.190 10.357 28.719 1.00 88.94 311 GLY A N 1
ATOM 2521 C CA . GLY A 1 311 ? -12.962 10.832 27.566 1.00 88.94 311 GLY A CA 1
ATOM 2522 C C . GLY A 1 311 ? -14.300 10.129 27.349 1.00 88.94 311 GLY A C 1
ATOM 2523 O O . GLY A 1 311 ? -14.816 10.137 26.237 1.00 88.94 311 GLY A O 1
ATOM 2524 N N . ILE A 1 312 ? -14.837 9.421 28.347 1.00 94.94 312 ILE A N 1
ATOM 2525 C CA . ILE A 1 312 ? -16.150 8.771 28.204 1.00 94.94 312 ILE A CA 1
ATOM 2526 C C . ILE A 1 312 ? -17.209 9.838 27.922 1.00 94.94 312 ILE A C 1
ATOM 2528 O O . ILE A 1 312 ? -17.268 10.847 28.619 1.00 94.94 312 ILE A O 1
ATOM 2532 N N . GLY A 1 313 ? -18.027 9.607 26.896 1.00 94.44 313 GLY A N 1
ATOM 2533 C CA . GLY A 1 313 ? -18.998 10.578 26.401 1.00 94.44 313 GLY A CA 1
ATOM 2534 C C . GLY A 1 313 ? -18.450 11.556 25.360 1.00 94.44 313 GLY A C 1
ATOM 2535 O O . GLY A 1 313 ? -19.254 12.281 24.786 1.00 94.44 313 GLY A O 1
ATOM 2536 N N . ASP A 1 314 ? -17.139 11.567 25.081 1.00 96.50 314 ASP A N 1
ATOM 2537 C CA . ASP A 1 314 ? -16.577 12.341 23.966 1.00 96.50 314 ASP A CA 1
ATOM 2538 C C . ASP A 1 314 ? -17.255 11.942 22.650 1.00 96.50 314 ASP A C 1
ATOM 2540 O O . ASP A 1 314 ? -17.530 10.757 22.420 1.00 96.50 314 ASP A O 1
ATOM 2544 N N . GLU A 1 315 ? -17.468 12.913 21.766 1.00 96.06 315 GLU A N 1
ATOM 2545 C CA . GLU A 1 315 ? -18.094 12.703 20.465 1.00 96.06 315 GLU A CA 1
ATOM 2546 C C . GLU A 1 315 ? -17.214 13.183 19.311 1.00 96.06 315 GLU A C 1
ATOM 2548 O O . GLU A 1 315 ? -16.523 14.197 19.398 1.00 96.06 315 GLU A O 1
ATOM 2553 N N . ILE A 1 316 ? -17.285 12.464 18.191 1.00 95.31 316 ILE A N 1
ATOM 2554 C CA . ILE A 1 316 ? -16.737 12.891 16.905 1.00 95.31 316 ILE A CA 1
ATOM 2555 C C . ILE A 1 316 ? -17.879 12.939 15.899 1.00 95.31 316 ILE A C 1
ATOM 2557 O O . ILE A 1 316 ? -18.469 11.908 15.569 1.00 95.31 316 ILE A O 1
ATOM 2561 N N . ILE A 1 317 ? -18.166 14.132 15.385 1.00 93.75 317 ILE A N 1
ATOM 2562 C CA . ILE A 1 317 ? -19.143 14.343 14.317 1.00 93.75 317 ILE A CA 1
ATOM 2563 C C . ILE A 1 317 ? -18.441 14.130 12.972 1.00 93.75 317 ILE A C 1
ATOM 2565 O O . ILE A 1 317 ? -17.535 14.886 12.606 1.00 93.75 317 ILE A O 1
ATOM 2569 N N . LEU A 1 318 ? -18.859 13.101 12.233 1.00 91.38 318 LEU A N 1
ATOM 2570 C CA . LEU A 1 318 ? -18.278 12.732 10.943 1.00 91.38 318 LEU A CA 1
ATOM 2571 C C . LEU A 1 318 ? -19.087 13.347 9.797 1.00 91.38 318 LEU A C 1
ATOM 2573 O O . LEU A 1 318 ? -20.242 12.986 9.572 1.00 91.38 318 LEU A O 1
ATOM 2577 N N . ASN A 1 319 ? -18.450 14.245 9.048 1.00 85.12 319 ASN A N 1
ATOM 2578 C CA . ASN A 1 319 ? -19.052 15.016 7.968 1.00 85.12 319 ASN A CA 1
ATOM 2579 C C . ASN A 1 319 ? -18.309 14.710 6.662 1.00 85.12 319 ASN A C 1
ATOM 2581 O O . ASN A 1 319 ? -17.421 15.449 6.236 1.00 85.12 319 ASN A O 1
ATOM 2585 N N . PHE A 1 320 ? -18.691 13.611 6.009 1.00 78.88 320 PHE A N 1
ATOM 2586 C CA . PHE A 1 320 ? -18.028 13.133 4.790 1.00 78.88 320 PHE A CA 1
ATOM 2587 C C . PHE A 1 320 ? -18.269 14.011 3.549 1.00 78.88 320 PHE A C 1
ATOM 2589 O O . PHE A 1 320 ? -17.510 13.908 2.583 1.00 78.88 320 PHE A O 1
ATOM 2596 N N . ASP A 1 321 ? -19.278 14.884 3.606 1.00 67.19 321 ASP A N 1
ATOM 2597 C CA . ASP A 1 321 ? -19.806 15.690 2.498 1.00 67.19 321 ASP A CA 1
ATOM 2598 C C . ASP A 1 321 ? -19.250 17.122 2.456 1.00 67.19 321 ASP A C 1
ATOM 2600 O O . ASP A 1 321 ? -19.919 18.068 2.046 1.00 67.19 321 ASP A O 1
ATOM 2604 N N . ARG A 1 322 ? -17.994 17.318 2.867 1.00 59.91 322 ARG A N 1
ATOM 2605 C CA . ARG A 1 322 ? -17.323 18.621 2.735 1.00 59.91 322 ARG A CA 1
ATOM 2606 C C . ARG A 1 322 ? -16.642 18.736 1.365 1.00 59.91 322 ARG A C 1
ATOM 2608 O O . ARG A 1 322 ? -15.729 17.971 1.061 1.00 59.91 322 ARG A O 1
ATOM 2615 N N . GLY A 1 323 ? -17.056 19.713 0.552 1.00 53.34 323 GLY A N 1
ATOM 2616 C CA . GLY A 1 323 ? -16.381 20.113 -0.693 1.00 53.34 323 GLY A CA 1
ATOM 2617 C C . GLY A 1 323 ? -17.305 20.239 -1.917 1.00 53.34 323 GLY A C 1
ATOM 2618 O O . GLY A 1 323 ? -18.443 19.779 -1.888 1.00 53.34 323 GLY A O 1
ATOM 2619 N N . PRO A 1 324 ? -16.823 20.819 -3.034 1.00 42.12 324 PRO A N 1
ATOM 2620 C CA . PRO A 1 324 ? -17.640 21.118 -4.222 1.00 42.12 324 PRO A CA 1
ATOM 2621 C C . PRO A 1 324 ? -18.148 19.880 -4.991 1.00 42.12 324 PRO A C 1
ATOM 2623 O O . PRO A 1 324 ? -18.907 20.020 -5.943 1.00 42.12 324 PRO A O 1
ATOM 2626 N N . LYS A 1 325 ? -17.734 18.668 -4.592 1.00 46.53 325 LYS A N 1
ATOM 2627 C CA . LYS A 1 325 ? -18.187 17.374 -5.141 1.00 46.53 325 LYS A CA 1
ATOM 2628 C C . LYS A 1 325 ? -18.843 16.478 -4.080 1.00 46.53 325 LYS A C 1
ATOM 2630 O O . LYS A 1 325 ? -18.844 15.256 -4.232 1.00 46.53 325 LYS A O 1
ATOM 2635 N N . ALA A 1 326 ? -19.333 17.065 -2.988 1.00 54.81 326 ALA A N 1
ATOM 2636 C CA . ALA A 1 326 ? -20.068 16.346 -1.958 1.00 54.81 326 ALA A CA 1
ATOM 2637 C C . ALA A 1 326 ? -21.278 15.628 -2.573 1.00 54.81 326 ALA A C 1
ATOM 2639 O O . ALA A 1 326 ? -22.111 16.250 -3.231 1.00 54.81 326 ALA A O 1
ATOM 2640 N N . GLN A 1 327 ? -21.349 14.311 -2.399 1.00 49.25 327 GLN A N 1
ATOM 2641 C CA . GLN A 1 327 ? -22.518 13.528 -2.776 1.00 49.25 327 GLN A CA 1
ATOM 2642 C C . GLN A 1 327 ? -23.348 13.399 -1.509 1.00 49.25 327 GLN A C 1
ATOM 2644 O O . GLN A 1 327 ? -22.912 12.701 -0.608 1.00 49.25 327 GLN A O 1
ATOM 2649 N N . SER A 1 328 ? -24.511 14.048 -1.454 1.00 51.88 328 SER A N 1
ATOM 2650 C CA . SER A 1 328 ? -25.469 14.114 -0.332 1.00 51.88 328 SER A CA 1
ATOM 2651 C C . SER A 1 328 ? -26.076 12.763 0.106 1.00 51.88 328 SER A C 1
ATOM 2653 O O . SER A 1 328 ? -27.238 12.679 0.494 1.00 51.88 328 SER A O 1
ATOM 2655 N N . ALA A 1 329 ? -25.314 11.678 -0.003 1.00 62.44 329 ALA A N 1
ATOM 2656 C CA . ALA A 1 329 ? -25.717 10.298 0.208 1.00 62.44 329 ALA A CA 1
ATOM 2657 C C . ALA A 1 329 ? -25.026 9.653 1.421 1.00 62.44 329 ALA A C 1
ATOM 2659 O O . ALA A 1 329 ? -25.316 8.493 1.731 1.00 62.44 329 ALA A O 1
ATOM 2660 N N . HIS A 1 330 ? -24.104 10.346 2.099 1.00 69.56 330 HIS A N 1
ATOM 2661 C CA . HIS A 1 330 ? -23.485 9.808 3.303 1.00 69.56 330 HIS A CA 1
ATOM 2662 C C . HIS A 1 330 ? -24.382 10.057 4.528 1.00 69.56 330 HIS A C 1
ATOM 2664 O O . HIS A 1 330 ? -24.831 11.180 4.738 1.00 69.56 330 HIS A O 1
ATOM 2670 N N . PRO A 1 331 ? -24.652 9.032 5.362 1.00 73.44 331 PRO A N 1
ATOM 2671 C CA . PRO A 1 331 ? -25.395 9.244 6.597 1.00 73.44 331 PRO A CA 1
ATOM 2672 C C . PRO A 1 331 ? -24.612 10.185 7.516 1.00 73.44 331 PRO A C 1
ATOM 2674 O O . PRO A 1 331 ? -23.385 10.088 7.603 1.00 73.44 331 PRO A O 1
ATOM 2677 N N . HIS A 1 332 ? -25.312 11.056 8.241 1.00 85.44 332 HIS A N 1
ATOM 2678 C CA . HIS A 1 332 ? -24.689 11.844 9.296 1.00 85.44 332 HIS A CA 1
ATOM 2679 C C . HIS A 1 332 ? -24.290 10.902 10.431 1.00 85.44 332 HIS A C 1
ATOM 2681 O O . HIS A 1 332 ? -25.156 10.287 11.056 1.00 85.44 332 HIS A O 1
ATOM 2687 N N . LEU A 1 333 ? -22.992 10.749 10.693 1.00 93.50 333 LEU A N 1
ATOM 2688 C CA . LEU A 1 333 ? -22.512 9.815 11.710 1.00 93.50 333 LEU A CA 1
ATOM 2689 C C . LEU A 1 333 ? -21.938 10.545 12.920 1.00 93.50 333 LEU A C 1
ATOM 2691 O O . LEU A 1 333 ? -21.278 11.576 12.793 1.00 93.50 333 LEU A O 1
ATOM 2695 N N . VAL A 1 334 ? -22.149 9.954 14.092 1.00 95.38 334 VAL A N 1
ATOM 2696 C CA . VAL A 1 334 ? -21.489 10.349 15.338 1.00 95.38 334 VAL A CA 1
ATOM 2697 C C . VAL A 1 334 ? -20.785 9.132 15.915 1.00 95.38 334 VAL A C 1
ATOM 2699 O O . VAL A 1 334 ? -21.378 8.058 16.027 1.00 95.38 334 VAL A O 1
ATOM 2702 N N . MET A 1 335 ? -19.519 9.294 16.283 1.00 96.75 335 MET A N 1
ATOM 2703 C CA . MET A 1 335 ? -18.819 8.336 17.133 1.00 96.75 335 MET A CA 1
ATOM 2704 C C . MET A 1 335 ? -18.862 8.841 18.565 1.00 96.75 335 MET A C 1
ATOM 2706 O O . MET A 1 335 ? -18.448 9.969 18.796 1.00 96.75 335 MET A O 1
ATOM 2710 N N . ARG A 1 336 ? -19.299 8.021 19.520 1.00 96.88 336 ARG A N 1
ATOM 2711 C CA . ARG A 1 336 ? -19.285 8.366 20.948 1.00 96.88 336 ARG A CA 1
ATOM 2712 C C . ARG A 1 336 ? -18.405 7.400 21.722 1.00 96.88 336 ARG A C 1
ATOM 2714 O O . ARG A 1 336 ? -18.562 6.185 21.583 1.00 96.88 336 ARG A O 1
ATOM 2721 N N . ARG A 1 337 ? -17.492 7.902 22.553 1.00 97.12 337 ARG A N 1
ATOM 2722 C CA . ARG A 1 337 ? -16.654 7.037 23.390 1.00 97.12 337 ARG A CA 1
ATOM 2723 C C . ARG A 1 337 ? -17.504 6.427 24.497 1.00 97.12 337 ARG A C 1
ATOM 2725 O O . ARG A 1 337 ? -17.979 7.130 25.385 1.00 97.12 337 ARG A O 1
ATOM 2732 N N . ALA A 1 338 ? -17.664 5.112 24.456 1.00 96.62 338 ALA A N 1
ATOM 2733 C CA . ALA A 1 338 ? -18.512 4.375 25.386 1.00 96.62 338 ALA A CA 1
ATOM 2734 C C . ALA A 1 338 ? -17.715 3.707 26.513 1.00 96.62 338 ALA A C 1
ATOM 2736 O O . ALA A 1 338 ? -18.239 3.516 27.606 1.00 96.62 338 ALA A O 1
ATOM 2737 N N . ARG A 1 339 ? -16.452 3.330 26.262 1.00 96.75 339 ARG A N 1
ATOM 2738 C CA . ARG A 1 339 ? -15.638 2.595 27.241 1.00 96.75 339 ARG A CA 1
ATOM 2739 C C . ARG A 1 339 ? -14.148 2.891 27.103 1.00 96.75 339 ARG A C 1
ATOM 2741 O O . ARG A 1 339 ? -13.650 3.072 25.992 1.00 96.75 339 ARG A O 1
ATOM 2748 N N . TY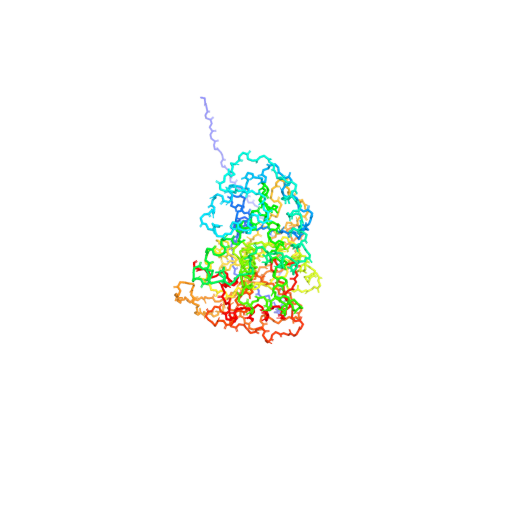R A 1 340 ? -13.450 2.867 28.233 1.00 96.44 340 TYR A N 1
ATOM 2749 C CA . TYR A 1 340 ? -11.996 2.864 28.332 1.00 96.44 340 TYR A CA 1
ATOM 2750 C C . TYR A 1 340 ? -11.587 1.877 29.426 1.00 96.44 340 TYR A C 1
ATOM 2752 O O . TYR A 1 340 ? -12.111 1.929 30.538 1.00 96.44 340 TYR A O 1
ATOM 2760 N N . GLU A 1 341 ? -10.658 0.984 29.109 1.00 96.44 341 GLU A N 1
ATOM 2761 C CA . GLU A 1 341 ? -10.079 0.024 30.045 1.00 96.44 341 GLU A CA 1
ATOM 2762 C C . GLU A 1 341 ? -8.564 0.172 30.043 1.00 96.44 341 GLU A C 1
ATOM 2764 O O . GLU A 1 341 ? -7.916 0.046 29.003 1.00 96.44 341 GLU A O 1
ATOM 2769 N N . GLU A 1 342 ? -8.001 0.433 31.217 1.00 94.94 342 GLU A N 1
ATOM 2770 C CA . GLU A 1 342 ? -6.559 0.486 31.410 1.00 94.94 342 GLU A CA 1
ATOM 2771 C C . GLU A 1 342 ? -5.999 -0.926 31.579 1.00 94.94 342 GLU A C 1
ATOM 2773 O O . GLU A 1 342 ? -6.520 -1.726 32.355 1.00 94.94 342 GLU A O 1
ATOM 2778 N N . GLY A 1 343 ? -4.949 -1.240 30.826 1.00 91.50 343 GLY A N 1
ATOM 2779 C CA . GLY A 1 343 ? -4.250 -2.514 30.913 1.00 91.50 343 GLY A CA 1
ATOM 2780 C C . GLY A 1 343 ? -2.995 -2.441 31.783 1.00 91.50 343 GLY A C 1
ATOM 2781 O O . GLY A 1 343 ? -2.896 -1.662 32.727 1.00 91.50 343 GLY A O 1
ATOM 2782 N N . LYS A 1 344 ? -1.999 -3.262 31.451 1.00 91.19 344 LYS A N 1
ATOM 2783 C CA . LYS A 1 344 ? -0.671 -3.226 32.081 1.00 91.19 344 LYS A CA 1
ATOM 2784 C C . LYS A 1 344 ? 0.273 -2.287 31.330 1.00 91.19 344 LYS A C 1
ATOM 2786 O O . LYS A 1 344 ? 0.160 -2.143 30.110 1.00 91.19 344 LYS A O 1
ATOM 2791 N N . THR A 1 345 ? 1.237 -1.717 32.035 1.00 88.62 345 THR A N 1
ATOM 2792 C CA . THR A 1 345 ? 2.378 -1.039 31.416 1.00 88.62 345 THR A CA 1
ATOM 2793 C C . THR A 1 345 ? 3.324 -2.059 30.790 1.00 88.62 345 THR A C 1
ATOM 2795 O O . THR A 1 345 ? 3.499 -3.159 31.318 1.00 88.62 345 THR A O 1
ATOM 2798 N N . PHE A 1 346 ? 3.927 -1.706 29.662 1.00 82.50 346 PHE A N 1
ATOM 2799 C CA . PHE A 1 346 ? 4.967 -2.494 29.012 1.00 82.50 346 PHE A CA 1
ATOM 2800 C C . PHE A 1 346 ? 6.067 -1.582 28.474 1.00 82.50 346 PHE A C 1
ATOM 2802 O O . PHE A 1 346 ? 5.795 -0.456 28.069 1.00 82.50 346 PHE A O 1
ATOM 2809 N N . THR A 1 347 ? 7.296 -2.085 28.433 1.00 82.50 347 THR A N 1
ATOM 2810 C CA . THR A 1 347 ? 8.440 -1.342 27.900 1.00 82.50 347 THR A CA 1
ATOM 2811 C C . THR A 1 347 ? 8.582 -1.585 26.398 1.00 82.50 347 THR A C 1
ATOM 2813 O O . THR A 1 347 ? 8.588 -2.730 25.940 1.00 82.50 347 THR A O 1
ATOM 2816 N N . ALA A 1 348 ? 8.727 -0.511 25.631 1.00 75.69 348 ALA A N 1
ATOM 2817 C CA . ALA A 1 348 ? 8.873 -0.500 24.181 1.00 75.69 348 ALA A CA 1
ATOM 2818 C C . ALA A 1 348 ? 10.206 0.143 23.769 1.00 75.69 348 ALA A C 1
ATOM 2820 O O . ALA A 1 348 ? 10.629 1.118 24.382 1.00 75.69 348 ALA A O 1
ATOM 2821 N N . LEU A 1 349 ? 10.857 -0.379 22.722 1.00 72.00 349 LEU A N 1
ATOM 2822 C CA . LEU A 1 349 ? 12.054 0.222 22.121 1.00 72.00 349 LEU A CA 1
ATOM 2823 C C . LEU A 1 349 ? 11.646 1.197 21.006 1.00 72.00 349 LEU A C 1
ATOM 2825 O O . LEU A 1 349 ? 11.007 0.801 20.033 1.00 72.00 349 LEU A O 1
ATOM 2829 N N . LEU A 1 350 ? 12.003 2.470 21.125 1.00 67.44 350 LEU A N 1
ATOM 2830 C CA . LEU A 1 350 ? 11.668 3.490 20.134 1.00 67.44 350 LEU A CA 1
ATOM 2831 C C . LEU A 1 350 ? 12.577 3.377 18.904 1.00 67.44 350 LEU A C 1
ATOM 2833 O O . LEU A 1 350 ? 13.671 2.822 18.981 1.00 67.44 350 LEU A O 1
ATOM 2837 N N . HIS A 1 351 ? 12.189 4.018 17.793 1.00 59.72 351 HIS A N 1
ATOM 2838 C CA . HIS A 1 351 ? 13.088 4.170 16.633 1.00 59.72 351 HIS A CA 1
ATOM 2839 C C . HIS A 1 351 ? 14.395 4.903 16.973 1.00 59.72 351 HIS A C 1
ATOM 2841 O O . HIS A 1 351 ? 15.394 4.712 16.293 1.00 59.72 351 HIS A O 1
ATOM 2847 N N . THR A 1 352 ? 14.405 5.721 18.031 1.00 64.62 352 THR A N 1
ATOM 2848 C CA . THR A 1 352 ? 15.612 6.401 18.524 1.00 64.62 352 THR A CA 1
ATOM 2849 C C . THR A 1 352 ? 16.559 5.476 19.294 1.00 64.62 352 THR A C 1
ATOM 2851 O O . THR A 1 352 ? 17.630 5.915 19.699 1.00 64.62 352 THR A O 1
ATOM 2854 N N . GLY A 1 353 ? 16.167 4.222 19.548 1.00 70.38 353 GLY A N 1
ATOM 2855 C CA . GLY A 1 353 ? 16.894 3.282 20.405 1.00 70.38 353 GLY A CA 1
ATOM 2856 C C . GLY A 1 353 ? 16.603 3.434 21.904 1.00 70.38 353 GLY A C 1
ATOM 2857 O O . GLY A 1 353 ? 17.085 2.631 22.702 1.00 70.38 353 GLY A O 1
ATOM 2858 N N . ASN A 1 354 ? 15.793 4.419 22.306 1.00 74.94 354 ASN A N 1
ATOM 2859 C CA . ASN A 1 354 ? 15.387 4.592 23.702 1.00 74.94 354 ASN A CA 1
ATOM 2860 C C . ASN A 1 354 ? 14.353 3.541 24.116 1.00 74.94 354 ASN A C 1
ATOM 2862 O O . ASN A 1 354 ? 13.643 2.993 23.278 1.00 74.94 354 ASN A O 1
ATOM 2866 N N . LYS A 1 355 ? 14.228 3.279 25.416 1.00 81.62 355 LYS A N 1
ATOM 2867 C CA . LYS A 1 355 ? 13.136 2.469 25.964 1.00 81.62 355 LYS A CA 1
ATOM 2868 C C . LYS A 1 355 ? 12.125 3.375 26.655 1.00 81.62 355 LYS A C 1
ATOM 2870 O O . LYS A 1 355 ? 12.531 4.224 27.442 1.00 81.62 355 LYS A O 1
ATOM 2875 N N . GLU A 1 356 ? 10.840 3.179 26.387 1.00 81.56 356 GLU A N 1
ATOM 2876 C CA . GLU A 1 356 ? 9.750 3.896 27.056 1.00 81.56 356 GLU A CA 1
ATOM 2877 C C . GLU A 1 356 ? 8.718 2.929 27.615 1.00 81.56 356 GLU A C 1
ATOM 2879 O O . GLU A 1 356 ? 8.384 1.920 26.990 1.00 81.56 356 GLU A O 1
ATOM 2884 N N . ASP A 1 357 ? 8.186 3.272 28.783 1.00 84.38 357 ASP A N 1
ATOM 2885 C CA . ASP A 1 357 ? 7.093 2.550 29.410 1.00 84.38 357 ASP A CA 1
ATOM 2886 C C . ASP A 1 357 ? 5.756 3.094 28.915 1.00 84.38 357 ASP A C 1
ATOM 2888 O O . ASP A 1 357 ? 5.428 4.271 29.068 1.00 84.38 357 ASP A O 1
ATOM 2892 N N . ILE A 1 358 ? 4.968 2.211 28.312 1.00 81.69 358 ILE A N 1
ATOM 2893 C CA . ILE A 1 358 ? 3.707 2.554 27.679 1.00 81.69 358 ILE A CA 1
ATOM 2894 C C . ILE A 1 358 ? 2.564 1.827 28.372 1.00 81.69 358 ILE A C 1
ATOM 2896 O O . ILE A 1 358 ? 2.562 0.607 28.533 1.00 81.69 358 ILE A O 1
ATOM 2900 N N . GLN A 1 359 ? 1.544 2.594 28.744 1.00 87.38 359 GLN A N 1
ATOM 2901 C CA . GLN A 1 359 ? 0.301 2.070 29.289 1.00 87.38 359 GLN A CA 1
ATOM 2902 C C . GLN A 1 359 ? -0.548 1.435 28.176 1.00 87.38 359 GLN A C 1
ATOM 2904 O O . GLN A 1 359 ? -1.014 2.141 27.271 1.00 87.38 359 GLN A O 1
ATOM 2909 N N . SER A 1 360 ? -0.780 0.117 28.250 1.00 91.00 360 SER A N 1
ATOM 2910 C CA . SER A 1 360 ? -1.764 -0.540 27.377 1.00 91.00 360 SER A CA 1
ATOM 2911 C C . SER A 1 360 ? -3.185 -0.126 27.745 1.00 91.00 360 SER A C 1
ATOM 2913 O O . SER A 1 360 ? -3.471 0.210 28.900 1.00 91.00 360 SER A O 1
ATOM 2915 N N . SER A 1 361 ? -4.080 -0.150 26.762 1.00 93.00 361 SER A N 1
ATOM 2916 C CA . SER A 1 361 ? -5.484 0.199 26.961 1.00 93.00 361 SER A CA 1
ATOM 2917 C C . SER A 1 361 ? -6.388 -0.397 25.887 1.00 93.00 361 SER A C 1
ATOM 2919 O O . SER A 1 361 ? -5.937 -0.782 24.807 1.00 93.00 361 SER A O 1
ATOM 2921 N N . THR A 1 362 ? -7.680 -0.461 26.196 1.00 96.06 362 THR A N 1
ATOM 2922 C CA . THR A 1 362 ? -8.743 -0.728 25.225 1.00 96.06 362 THR A CA 1
ATOM 2923 C C . THR A 1 362 ? -9.722 0.433 25.244 1.00 96.06 362 THR A C 1
ATOM 2925 O O . THR A 1 362 ? -10.310 0.732 26.281 1.00 96.06 362 THR A O 1
ATOM 2928 N N . THR A 1 363 ? -9.916 1.088 24.103 1.00 96.00 363 THR A N 1
ATOM 2929 C CA . THR A 1 363 ? -10.907 2.162 23.951 1.00 96.00 363 THR A CA 1
ATOM 2930 C C . THR A 1 363 ? -12.016 1.709 23.016 1.00 96.00 363 THR A C 1
ATOM 2932 O O . THR A 1 363 ? -11.736 1.223 21.925 1.00 96.00 363 THR A O 1
ATOM 2935 N N . THR A 1 364 ? -13.275 1.879 23.415 1.00 97.88 364 THR A N 1
ATOM 2936 C CA . THR A 1 364 ? -14.437 1.567 22.572 1.00 97.88 364 THR A CA 1
ATOM 2937 C C . THR A 1 364 ? -15.215 2.830 22.239 1.00 97.88 364 THR A C 1
ATOM 2939 O O . THR A 1 364 ? -15.667 3.549 23.132 1.00 97.88 364 THR A O 1
ATOM 2942 N N . TRP A 1 365 ? -15.424 3.041 20.946 1.00 98.00 365 TRP A N 1
ATOM 2943 C CA . TRP A 1 365 ? -16.303 4.050 20.377 1.00 98.00 365 TRP A CA 1
ATOM 2944 C C . TRP A 1 365 ? -17.517 3.365 19.758 1.00 98.00 365 TRP A C 1
ATOM 2946 O O . TRP A 1 365 ? -17.364 2.453 18.950 1.00 98.00 365 TRP A O 1
ATOM 2956 N N . GLU A 1 366 ? -18.721 3.795 20.106 1.00 98.00 366 GLU A N 1
ATOM 2957 C CA . GLU A 1 366 ? -19.943 3.378 19.421 1.00 98.00 366 GLU A CA 1
ATOM 2958 C C . GLU A 1 366 ? -20.226 4.314 18.248 1.00 98.00 366 GLU A C 1
ATOM 2960 O O . GLU A 1 366 ? -20.011 5.521 18.343 1.00 98.00 366 GLU A O 1
ATOM 2965 N N . ILE A 1 367 ? -20.682 3.751 17.129 1.00 97.31 367 ILE A N 1
ATOM 2966 C CA . ILE A 1 367 ? -20.972 4.502 15.904 1.00 97.31 367 ILE A CA 1
ATOM 2967 C C . ILE A 1 367 ? -22.484 4.556 15.727 1.00 97.31 367 ILE A C 1
ATOM 2969 O O . ILE A 1 367 ? -23.135 3.511 15.660 1.00 97.31 367 ILE A O 1
ATOM 2973 N N . PHE A 1 368 ? -23.027 5.762 15.610 1.00 95.94 368 PHE A N 1
ATOM 2974 C CA . PHE A 1 368 ? -24.454 6.021 15.466 1.00 95.94 368 PHE A CA 1
ATOM 2975 C C . PHE A 1 368 ? -24.753 6.746 14.163 1.00 95.94 368 PHE A C 1
ATOM 2977 O O . PHE A 1 368 ? -23.981 7.596 13.717 1.00 95.94 368 PHE A O 1
ATOM 2984 N N . ASN A 1 369 ? -25.915 6.449 13.590 1.00 92.50 369 ASN A N 1
ATOM 2985 C CA . ASN A 1 369 ? -26.557 7.333 12.633 1.00 92.50 369 ASN A CA 1
ATOM 2986 C C . ASN A 1 369 ? -27.247 8.457 13.421 1.00 92.50 369 ASN A C 1
ATOM 2988 O O . ASN A 1 369 ? -28.106 8.192 14.259 1.00 92.50 369 ASN A O 1
ATOM 2992 N N . ARG A 1 370 ? -26.861 9.704 13.163 1.00 87.12 370 ARG A N 1
ATOM 2993 C CA . ARG A 1 370 ? -27.351 10.885 13.878 1.00 87.12 370 ARG A CA 1
ATOM 2994 C C . ARG A 1 370 ? -28.832 11.148 13.625 1.00 87.12 370 ARG A C 1
ATOM 2996 O O . ARG A 1 370 ? -29.529 11.553 14.546 1.00 87.12 370 ARG A O 1
ATOM 3003 N N . ASP A 1 371 ? -29.301 10.902 12.405 1.00 86.81 371 ASP A N 1
ATOM 3004 C CA . ASP A 1 371 ? -30.670 11.216 11.986 1.00 86.81 371 ASP A CA 1
ATOM 3005 C C . ASP A 1 371 ? -31.691 10.241 12.594 1.00 86.81 371 ASP A C 1
ATOM 3007 O O . ASP A 1 371 ? -32.818 10.615 12.898 1.00 86.81 371 ASP A O 1
ATOM 3011 N N . THR A 1 372 ? -31.288 8.985 12.802 1.00 88.19 372 THR A N 1
ATOM 3012 C CA . THR A 1 372 ? -32.154 7.920 13.351 1.00 88.19 372 THR A CA 1
ATOM 3013 C C . THR A 1 372 ? -31.841 7.559 14.802 1.00 88.19 372 THR A C 1
ATOM 3015 O O . THR A 1 372 ? -32.552 6.751 15.393 1.00 88.19 372 THR A O 1
ATOM 3018 N N . ALA A 1 373 ? -30.747 8.087 15.356 1.00 85.31 373 ALA A N 1
ATOM 3019 C CA . ALA A 1 373 ? -30.128 7.648 16.611 1.00 85.31 373 ALA A CA 1
ATOM 3020 C C . ALA A 1 373 ? -29.799 6.136 16.675 1.00 85.31 373 ALA A C 1
ATOM 3022 O O . ALA A 1 373 ? -29.465 5.610 17.738 1.00 85.31 373 ALA A O 1
ATOM 3023 N N . GLY A 1 374 ? -29.860 5.419 15.546 1.00 92.94 374 GLY A N 1
ATOM 3024 C CA . GLY A 1 374 ? -29.609 3.984 15.480 1.00 92.94 374 GLY A CA 1
ATOM 3025 C C . GLY A 1 374 ? -28.121 3.659 15.598 1.00 92.94 374 GLY A C 1
ATOM 3026 O O . GLY A 1 374 ? -27.289 4.239 14.894 1.00 92.94 374 GLY A O 1
ATOM 3027 N N . ARG A 1 375 ? -27.774 2.696 16.460 1.00 95.69 375 ARG A N 1
ATOM 3028 C CA . ARG A 1 375 ? -26.406 2.169 16.558 1.00 95.69 375 ARG A CA 1
ATOM 3029 C C . ARG A 1 375 ? -26.074 1.340 15.315 1.00 95.69 375 ARG A C 1
ATOM 3031 O O . ARG A 1 375 ? -26.755 0.367 15.010 1.00 95.69 375 ARG A O 1
ATOM 3038 N N . LEU A 1 376 ? -24.995 1.710 14.630 1.00 95.38 376 LEU A N 1
ATOM 3039 C CA . LEU A 1 376 ? -24.506 1.050 13.416 1.00 95.38 376 LEU A CA 1
ATOM 3040 C C . LEU A 1 376 ? -23.385 0.043 13.690 1.00 95.38 376 LEU A C 1
ATOM 3042 O O . LEU A 1 376 ? -23.197 -0.898 12.924 1.00 95.38 376 LEU A O 1
ATOM 3046 N N . GLY A 1 377 ? -22.612 0.251 14.757 1.00 96.56 377 GLY A N 1
ATOM 3047 C CA . GLY A 1 377 ? -21.462 -0.589 15.073 1.00 96.56 377 GLY A CA 1
ATOM 3048 C C . GLY A 1 377 ? -20.583 -0.004 16.172 1.00 96.56 377 GLY A C 1
ATOM 3049 O O . GLY A 1 377 ? -21.060 0.744 17.030 1.00 96.56 377 GLY A O 1
ATOM 3050 N N . ARG A 1 378 ? -19.306 -0.382 16.170 1.00 97.62 378 ARG A N 1
ATOM 3051 C CA . ARG A 1 378 ? -18.282 0.121 17.084 1.00 97.62 378 ARG A CA 1
ATOM 3052 C C . ARG A 1 378 ? -16.880 0.085 16.473 1.00 97.62 378 ARG A C 1
ATOM 3054 O O . ARG A 1 378 ? -16.543 -0.806 15.698 1.00 97.62 378 ARG A O 1
ATOM 3061 N N . LEU A 1 379 ? -16.043 1.007 16.925 1.00 97.75 379 LEU A N 1
ATOM 3062 C CA . LEU A 1 379 ? -14.594 0.962 16.776 1.00 97.75 379 LEU A CA 1
ATOM 3063 C C . LEU A 1 379 ? -13.977 0.586 18.128 1.00 97.75 379 LEU A C 1
ATOM 3065 O O . LEU A 1 379 ? -14.183 1.285 19.119 1.00 97.75 379 LEU A O 1
ATOM 3069 N N . VAL A 1 380 ? -13.205 -0.496 18.167 1.00 97.31 380 VAL A N 1
ATOM 3070 C CA . VAL A 1 380 ? -12.413 -0.905 19.334 1.00 97.31 380 VAL A CA 1
ATOM 3071 C C . VAL A 1 380 ? -10.941 -0.678 19.023 1.00 97.31 380 VAL A C 1
ATOM 3073 O O . VAL A 1 380 ? -10.452 -1.189 18.025 1.00 97.31 380 VAL A O 1
ATOM 3076 N N . ILE A 1 381 ? -10.228 0.072 19.858 1.00 95.25 381 ILE A N 1
ATOM 3077 C CA . ILE A 1 381 ? -8.793 0.335 19.709 1.00 95.25 381 ILE A CA 1
ATOM 3078 C C . ILE A 1 381 ? -8.059 -0.357 20.852 1.00 95.25 381 ILE A C 1
ATOM 3080 O O . ILE A 1 381 ? -8.226 0.019 22.012 1.00 95.25 381 ILE A O 1
ATOM 3084 N N . ASN A 1 382 ? -7.247 -1.354 20.513 1.00 93.75 382 ASN A N 1
ATOM 3085 C CA . ASN A 1 382 ? -6.395 -2.093 21.433 1.00 93.75 382 ASN A CA 1
ATOM 3086 C C . ASN A 1 382 ? -4.960 -1.581 21.327 1.00 93.75 382 ASN A C 1
ATOM 3088 O O . ASN A 1 382 ? -4.273 -1.842 20.340 1.00 93.75 382 ASN A O 1
ATOM 3092 N N . ARG A 1 383 ? -4.496 -0.897 22.368 1.00 89.19 383 ARG A N 1
ATOM 3093 C CA . ARG A 1 383 ? -3.146 -0.350 22.480 1.00 89.19 383 ARG A CA 1
ATOM 3094 C C . ARG A 1 383 ? -2.232 -1.389 23.136 1.00 89.19 383 ARG A C 1
ATOM 3096 O O . ARG A 1 383 ? -2.163 -1.458 24.362 1.00 89.19 383 ARG A O 1
ATOM 3103 N N . ARG A 1 384 ? -1.598 -2.256 22.337 1.00 88.81 384 ARG A N 1
ATOM 3104 C CA . ARG A 1 384 ? -0.735 -3.370 22.791 1.00 88.81 384 ARG A CA 1
ATOM 3105 C C . ARG A 1 384 ? 0.069 -3.947 21.629 1.00 88.81 384 ARG A C 1
ATOM 3107 O O . ARG A 1 384 ? -0.443 -3.963 20.520 1.00 88.81 384 ARG A O 1
ATOM 3114 N N . PHE A 1 385 ? 1.216 -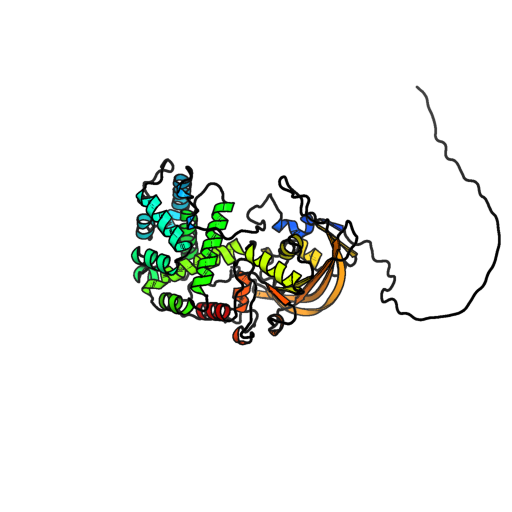4.578 21.896 1.00 84.56 385 PHE A N 1
ATOM 3115 C CA . PHE A 1 385 ? 1.909 -5.379 20.879 1.00 84.56 385 PHE A CA 1
ATOM 3116 C C . PHE A 1 385 ? 0.977 -6.394 20.202 1.00 84.56 385 PHE A C 1
ATOM 3118 O O . PHE A 1 385 ? 0.148 -7.049 20.858 1.00 84.56 385 PHE A O 1
ATOM 3125 N N . CYS A 1 386 ? 1.132 -6.528 18.883 1.00 87.88 386 CYS A N 1
ATOM 3126 C CA . CYS A 1 386 ? 0.498 -7.612 18.147 1.00 87.88 386 CYS A CA 1
ATOM 3127 C C . CYS A 1 386 ? 1.099 -8.961 18.563 1.00 87.88 386 CYS A C 1
ATOM 3129 O O . CYS A 1 386 ? 2.244 -9.051 19.007 1.00 87.88 386 CYS A O 1
ATOM 3131 N N . ARG A 1 387 ? 0.293 -10.011 18.452 1.00 90.75 387 ARG A N 1
ATOM 3132 C CA . ARG A 1 387 ? 0.600 -11.382 18.860 1.00 90.75 387 ARG A CA 1
ATOM 3133 C C . ARG A 1 387 ? 0.329 -12.322 17.695 1.00 90.75 387 ARG A C 1
ATOM 3135 O O . ARG A 1 387 ? -0.460 -11.998 16.814 1.00 90.75 387 ARG A O 1
ATOM 3142 N N . GLN A 1 388 ? 0.917 -13.516 17.729 1.00 92.38 388 GLN A N 1
ATOM 3143 C CA . GLN A 1 388 ? 0.684 -14.547 16.711 1.00 92.38 388 GLN A CA 1
ATOM 3144 C C . GLN A 1 388 ? -0.816 -14.813 16.482 1.00 92.38 388 GLN A C 1
ATOM 3146 O O . GLN A 1 388 ? -1.257 -14.903 15.338 1.00 92.38 388 GLN A O 1
ATOM 3151 N N . ASP A 1 389 ? -1.602 -14.864 17.560 1.00 92.75 389 ASP A N 1
ATOM 3152 C CA . ASP A 1 389 ? -3.034 -15.179 17.504 1.00 92.75 389 ASP A CA 1
ATOM 3153 C C . ASP A 1 389 ? -3.886 -14.057 16.886 1.00 92.75 389 ASP A C 1
ATOM 3155 O O . ASP A 1 389 ? -5.027 -14.291 16.482 1.00 92.75 389 ASP A O 1
ATOM 3159 N N . ASP A 1 390 ? -3.338 -12.844 16.742 1.00 92.75 390 ASP A N 1
ATOM 3160 C CA . ASP A 1 390 ? -4.008 -11.752 16.026 1.00 92.75 390 ASP A CA 1
ATOM 3161 C C . ASP A 1 390 ? -4.115 -12.028 14.519 1.00 92.75 390 ASP A C 1
ATOM 3163 O O . ASP A 1 390 ? -4.965 -11.449 13.847 1.00 92.75 390 ASP A O 1
ATOM 3167 N N . PHE A 1 391 ? -3.294 -12.950 14.006 1.00 92.50 391 PHE A N 1
ATOM 3168 C CA . PHE A 1 391 ? -3.252 -13.377 12.607 1.00 92.50 391 PHE A CA 1
ATOM 3169 C C . PHE A 1 391 ? -4.024 -14.679 12.362 1.00 92.50 391 PHE A C 1
ATOM 3171 O O . PHE A 1 391 ? -3.785 -15.392 11.389 1.00 92.50 391 PHE A O 1
ATOM 3178 N N . THR A 1 392 ? -4.964 -15.012 13.240 1.00 83.81 392 THR A N 1
ATOM 3179 C CA . THR A 1 392 ? -5.903 -16.107 12.997 1.00 83.81 392 THR A CA 1
ATOM 3180 C C . THR A 1 392 ? -6.959 -15.655 11.983 1.00 83.81 392 THR A C 1
ATOM 3182 O O . THR A 1 392 ? -7.756 -14.754 12.245 1.00 83.81 392 THR A O 1
ATOM 3185 N N . SER A 1 393 ? -6.941 -16.249 10.787 1.00 66.94 393 SER A N 1
ATOM 3186 C CA . SER A 1 393 ? -8.004 -16.101 9.785 1.00 66.94 393 SER A CA 1
ATOM 3187 C C . SER A 1 393 ? -9.109 -17.130 10.031 1.00 66.94 393 SER A C 1
ATOM 3189 O O . SER A 1 393 ? -8.822 -18.274 10.369 1.00 66.94 393 SER A O 1
ATOM 3191 N N . GLY A 1 394 ? -10.370 -16.728 9.856 1.00 63.66 394 GLY A N 1
ATOM 3192 C CA . GLY A 1 394 ? -11.535 -17.506 10.300 1.00 63.66 394 GLY A CA 1
ATOM 3193 C C . GLY A 1 394 ? -12.136 -16.923 11.585 1.00 63.66 394 GLY A C 1
ATOM 3194 O O . GLY A 1 394 ? -11.520 -16.083 12.231 1.00 63.66 394 GLY A O 1
ATOM 3195 N N . ASN A 1 395 ? -13.365 -17.315 11.938 1.00 67.75 395 ASN A N 1
ATOM 3196 C CA . ASN A 1 395 ? -14.150 -16.782 13.076 1.00 67.75 395 ASN A CA 1
ATOM 3197 C C . ASN A 1 395 ? -14.774 -15.387 12.873 1.00 67.75 395 ASN A C 1
ATOM 3199 O O . ASN A 1 395 ? -14.906 -14.620 13.825 1.00 67.75 395 ASN A O 1
ATOM 3203 N N . GLY A 1 396 ? -15.160 -15.034 11.642 1.00 89.06 396 GLY A N 1
ATOM 3204 C CA . GLY A 1 396 ? -15.815 -13.746 11.378 1.00 89.06 396 GLY A CA 1
ATOM 3205 C C . GLY A 1 396 ? -14.874 -12.550 11.545 1.00 89.06 396 GLY A C 1
ATOM 3206 O O . GLY A 1 396 ? -15.284 -11.503 12.042 1.00 89.06 396 GLY A O 1
ATOM 3207 N N . ARG A 1 397 ? -13.601 -12.698 11.157 1.00 94.00 397 ARG A N 1
ATOM 3208 C CA . ARG A 1 397 ? -12.599 -11.621 11.147 1.00 94.00 397 ARG A CA 1
ATOM 3209 C C . ARG A 1 397 ? -12.029 -11.446 9.741 1.00 94.00 397 ARG A C 1
ATOM 3211 O O . ARG A 1 397 ? -11.629 -12.418 9.105 1.00 94.00 397 ARG A O 1
ATOM 3218 N N . ALA A 1 398 ? -11.949 -10.201 9.284 1.00 95.81 398 ALA A N 1
ATOM 3219 C CA . ALA A 1 398 ? -11.279 -9.805 8.053 1.00 95.81 398 ALA A CA 1
ATOM 3220 C C . ALA A 1 398 ? -10.057 -8.948 8.398 1.00 95.81 398 ALA A C 1
ATOM 3222 O O . ALA A 1 398 ? -10.196 -7.804 8.831 1.00 95.81 398 ALA A O 1
ATOM 3223 N N . LEU A 1 399 ? -8.862 -9.516 8.234 1.00 96.50 399 LEU A N 1
ATOM 3224 C CA . LEU A 1 399 ? -7.608 -8.858 8.597 1.00 96.50 399 LEU A CA 1
ATOM 3225 C C . LEU A 1 399 ? -7.188 -7.845 7.529 1.00 96.50 399 LEU A C 1
ATOM 3227 O O . LEU A 1 399 ? -7.254 -8.145 6.333 1.00 96.50 399 LEU A O 1
ATOM 3231 N N . VAL A 1 400 ? -6.704 -6.680 7.956 1.00 96.25 400 VAL A N 1
ATOM 3232 C CA . VAL A 1 400 ? -6.086 -5.673 7.090 1.00 96.25 400 VAL A CA 1
ATOM 3233 C C . VAL A 1 400 ? -4.863 -5.033 7.747 1.00 96.25 400 VAL A C 1
ATOM 3235 O O . VAL A 1 400 ? -4.832 -4.828 8.958 1.00 96.25 400 VAL A O 1
ATOM 3238 N N . MET A 1 401 ? -3.859 -4.702 6.936 1.00 94.00 401 MET A N 1
ATOM 3239 C CA . MET A 1 401 ? -2.736 -3.838 7.314 1.00 94.00 401 MET A CA 1
ATOM 3240 C C . MET A 1 401 ? -2.225 -3.035 6.114 1.00 94.00 401 MET A C 1
ATOM 3242 O O . MET A 1 401 ? -2.706 -3.221 4.994 1.00 94.00 401 MET A O 1
ATOM 3246 N N . SER A 1 402 ? -1.260 -2.138 6.315 1.00 92.56 402 SER A N 1
ATOM 3247 C CA . SER A 1 402 ? -0.566 -1.490 5.197 1.00 92.56 402 SER A CA 1
ATOM 3248 C C . SER A 1 402 ? 0.606 -2.344 4.691 1.00 92.56 402 SER A C 1
ATOM 3250 O O . SER A 1 402 ? 1.066 -3.270 5.360 1.00 92.56 402 SER A O 1
ATOM 3252 N N . PHE A 1 403 ? 1.068 -2.069 3.470 1.00 92.50 403 PHE A N 1
ATOM 3253 C CA . PHE A 1 403 ? 2.189 -2.781 2.859 1.00 92.50 403 PHE A CA 1
ATOM 3254 C C . PHE A 1 403 ? 3.493 -2.577 3.647 1.00 92.50 403 PHE A C 1
ATOM 3256 O O . PHE A 1 403 ? 4.301 -3.499 3.738 1.00 92.50 403 PHE A O 1
ATOM 3263 N N . ASN A 1 404 ? 3.670 -1.411 4.278 1.00 88.06 404 ASN A N 1
ATOM 3264 C CA . ASN A 1 404 ? 4.809 -1.167 5.160 1.00 88.06 404 ASN A CA 1
ATOM 3265 C C . ASN A 1 404 ? 4.790 -2.111 6.376 1.00 88.06 404 ASN A C 1
ATOM 3267 O O . ASN A 1 404 ? 5.818 -2.660 6.752 1.00 88.06 404 ASN A O 1
ATOM 3271 N N . GLU A 1 405 ? 3.621 -2.360 6.961 1.00 88.31 405 GLU A N 1
ATOM 3272 C CA . GLU A 1 405 ? 3.481 -3.236 8.126 1.00 88.31 405 GLU A CA 1
ATOM 3273 C C . GLU A 1 405 ? 3.577 -4.717 7.770 1.00 88.31 405 GLU A C 1
ATOM 3275 O O . GLU A 1 405 ? 4.102 -5.510 8.553 1.00 88.31 405 GLU A O 1
ATOM 3280 N N . LEU A 1 406 ? 3.167 -5.086 6.553 1.00 91.81 406 LEU A N 1
ATOM 3281 C CA . LEU A 1 406 ? 3.387 -6.430 6.023 1.00 91.81 406 LEU A CA 1
ATOM 3282 C C . LEU A 1 406 ? 4.873 -6.812 6.062 1.00 91.81 406 LEU A C 1
ATOM 3284 O O . LEU A 1 406 ? 5.197 -7.970 6.328 1.00 91.81 406 LEU A O 1
ATOM 3288 N N . PHE A 1 407 ? 5.778 -5.853 5.848 1.00 86.38 407 PHE A N 1
ATOM 3289 C CA . PHE A 1 407 ? 7.211 -6.097 5.979 1.00 86.38 407 PHE A CA 1
ATOM 3290 C C . PHE A 1 407 ? 7.608 -6.499 7.406 1.00 86.38 407 PHE A C 1
ATOM 3292 O O . PHE A 1 407 ? 8.372 -7.447 7.557 1.00 86.38 407 PHE A O 1
ATOM 3299 N N . PHE A 1 408 ? 7.076 -5.863 8.454 1.00 85.19 408 PHE A N 1
ATOM 3300 C CA . PHE A 1 408 ? 7.410 -6.220 9.843 1.00 85.19 408 PHE A CA 1
ATOM 3301 C C . PHE A 1 408 ? 6.912 -7.619 10.238 1.00 85.19 408 PHE A C 1
ATOM 3303 O O . PHE A 1 408 ? 7.475 -8.257 11.129 1.00 85.19 408 PHE A O 1
ATOM 3310 N N . VAL A 1 409 ? 5.886 -8.120 9.545 1.00 89.12 409 VAL A N 1
ATOM 3311 C CA . VAL A 1 409 ? 5.405 -9.504 9.668 1.00 89.12 409 VAL A CA 1
ATOM 3312 C C . VAL A 1 409 ? 6.267 -10.477 8.862 1.00 89.12 409 VAL A C 1
ATOM 3314 O O . VAL A 1 409 ? 6.531 -11.590 9.307 1.00 89.12 409 VAL A O 1
ATOM 3317 N N . ALA A 1 410 ? 6.694 -10.084 7.663 1.00 89.56 410 ALA A N 1
ATOM 3318 C CA . ALA A 1 410 ? 7.441 -10.954 6.763 1.00 89.56 410 ALA A CA 1
ATOM 3319 C C . ALA A 1 410 ? 8.947 -11.000 7.068 1.00 89.56 410 ALA A C 1
ATOM 3321 O O . ALA A 1 410 ? 9.606 -11.976 6.715 1.00 89.56 410 ALA A O 1
ATOM 3322 N N . THR A 1 411 ? 9.512 -9.966 7.694 1.00 84.50 411 THR A N 1
ATOM 3323 C CA . THR A 1 411 ? 10.956 -9.869 7.914 1.00 84.50 411 THR A CA 1
ATOM 3324 C C . THR A 1 411 ? 11.436 -10.920 8.924 1.00 84.50 411 THR A C 1
ATOM 3326 O O . THR A 1 411 ? 10.841 -11.080 9.992 1.00 84.50 411 THR A O 1
ATOM 3329 N N . PRO A 1 412 ? 12.513 -11.665 8.614 1.00 78.75 412 PRO A N 1
ATOM 3330 C CA . PRO A 1 412 ? 13.105 -12.642 9.530 1.00 78.75 412 PRO A CA 1
ATOM 3331 C C . PRO A 1 412 ? 13.958 -11.993 10.632 1.00 78.75 412 PRO A C 1
ATOM 3333 O O . PRO A 1 412 ? 14.339 -12.671 11.585 1.00 78.75 412 PRO A O 1
ATOM 3336 N N . ASP A 1 413 ? 14.312 -10.719 10.460 1.00 78.19 413 ASP A N 1
ATOM 3337 C CA . ASP A 1 413 ? 15.195 -9.969 11.343 1.00 78.19 413 ASP A CA 1
ATOM 3338 C C . ASP A 1 413 ? 14.459 -9.658 12.646 1.00 78.19 413 ASP A C 1
ATOM 3340 O O . ASP A 1 413 ? 13.503 -8.888 12.649 1.00 78.19 413 ASP A O 1
ATOM 3344 N N . ARG A 1 414 ? 14.889 -10.264 13.757 1.00 71.38 414 ARG A N 1
ATOM 3345 C CA . ARG A 1 414 ? 14.211 -10.132 15.055 1.00 71.38 414 ARG A CA 1
ATOM 3346 C C . ARG A 1 414 ? 14.199 -8.705 15.589 1.00 71.38 414 ARG A C 1
ATOM 3348 O O . ARG A 1 414 ? 13.289 -8.378 16.338 1.00 71.38 414 ARG A O 1
ATOM 3355 N N . GLU A 1 415 ? 15.170 -7.876 15.215 1.00 69.19 415 GLU A N 1
ATOM 3356 C CA . GLU A 1 415 ? 15.231 -6.482 15.665 1.00 69.19 415 GLU A CA 1
ATOM 3357 C C . GLU A 1 415 ? 14.242 -5.595 14.901 1.00 69.19 415 GLU A C 1
ATOM 3359 O O . GLU A 1 415 ? 13.809 -4.562 15.404 1.00 69.19 415 GLU A O 1
ATOM 3364 N N . LYS A 1 416 ? 13.854 -6.020 13.694 1.00 72.00 416 LYS A N 1
ATOM 3365 C CA . LYS A 1 416 ? 12.928 -5.296 12.811 1.00 72.00 416 LYS A CA 1
ATOM 3366 C C . LYS A 1 416 ? 11.550 -5.949 12.725 1.00 72.00 416 LYS A C 1
ATOM 3368 O O . LYS A 1 416 ? 10.621 -5.345 12.206 1.00 72.00 416 LYS A O 1
ATOM 3373 N N . SER A 1 417 ? 11.415 -7.187 13.181 1.00 78.81 417 SER A N 1
ATOM 3374 C CA . SER A 1 417 ? 10.191 -7.980 13.127 1.00 78.81 417 SER A CA 1
ATOM 3375 C C . SER A 1 417 ? 9.282 -7.686 14.315 1.00 78.81 417 SER A C 1
ATOM 3377 O O . SER A 1 417 ? 9.735 -7.367 15.411 1.00 78.81 417 SER A O 1
ATOM 3379 N N . TRP A 1 418 ? 7.983 -7.906 14.130 1.00 83.88 418 TRP A N 1
ATOM 3380 C CA . TRP A 1 418 ? 7.021 -7.971 15.234 1.00 83.88 418 TRP A CA 1
ATOM 3381 C C . TRP A 1 418 ? 7.028 -9.313 15.986 1.00 83.88 418 TRP A C 1
ATOM 3383 O O . TRP A 1 418 ? 6.167 -9.558 16.827 1.00 83.88 418 TRP A O 1
ATOM 3393 N N . GLY A 1 419 ? 7.968 -10.213 15.673 1.00 84.25 419 GLY A N 1
ATOM 3394 C CA . GLY A 1 419 ? 8.044 -11.545 16.280 1.00 84.25 419 GLY A CA 1
ATOM 3395 C C . GLY A 1 419 ? 6.930 -12.490 15.820 1.00 84.25 419 GLY A C 1
ATOM 3396 O O . GLY A 1 419 ? 6.712 -13.535 16.433 1.00 84.25 419 GLY A O 1
ATOM 3397 N N . ILE A 1 420 ? 6.225 -12.125 14.748 1.00 89.75 420 ILE A N 1
ATOM 3398 C CA . ILE A 1 420 ? 5.190 -12.939 14.117 1.00 89.75 420 ILE A CA 1
ATOM 3399 C C . ILE A 1 420 ? 5.857 -13.939 13.180 1.00 89.75 420 ILE A C 1
ATOM 3401 O O . ILE A 1 420 ? 6.768 -13.587 12.434 1.00 89.75 420 ILE A O 1
ATOM 3405 N N . ASP A 1 421 ? 5.393 -15.185 13.207 1.00 92.38 421 ASP A N 1
ATOM 3406 C CA . ASP A 1 421 ? 5.883 -16.242 12.335 1.00 92.38 421 ASP A CA 1
ATOM 3407 C C . ASP A 1 421 ? 4.824 -16.612 11.281 1.00 92.38 421 ASP A C 1
ATOM 3409 O O . ASP A 1 421 ? 3.853 -17.311 11.599 1.00 92.38 421 ASP A O 1
ATOM 3413 N N . PRO A 1 422 ? 4.990 -16.175 10.015 1.00 93.75 422 PRO A N 1
ATOM 3414 C CA . PRO A 1 422 ? 4.055 -16.497 8.938 1.00 93.75 422 PRO A CA 1
ATOM 3415 C C . PRO A 1 422 ? 3.933 -17.996 8.645 1.00 93.75 422 PRO A C 1
ATOM 3417 O O . PRO A 1 422 ? 2.952 -18.438 8.043 1.00 93.75 422 PRO A O 1
ATOM 3420 N N . GLU A 1 423 ? 4.908 -18.808 9.065 1.00 94.19 423 GLU A N 1
ATOM 3421 C CA . GLU A 1 423 ? 4.826 -20.259 8.902 1.00 94.19 423 GLU A CA 1
ATOM 3422 C C . GLU A 1 423 ? 3.716 -20.873 9.758 1.00 94.19 423 GLU A C 1
ATOM 3424 O O . GLU A 1 423 ? 3.153 -21.892 9.358 1.00 94.19 423 GLU A O 1
ATOM 3429 N N . LYS A 1 424 ? 3.334 -20.220 10.860 1.00 94.00 424 LYS A N 1
ATOM 3430 C CA . LYS A 1 424 ? 2.254 -20.660 11.755 1.00 94.00 424 LYS A CA 1
ATOM 3431 C C . LYS A 1 424 ? 0.860 -20.220 11.310 1.00 94.00 424 LYS A C 1
ATOM 3433 O O . LYS A 1 424 ? -0.120 -20.614 11.934 1.00 94.00 424 LYS A O 1
ATOM 3438 N N . PHE A 1 425 ? 0.746 -19.400 10.264 1.00 94.50 425 PHE A N 1
ATOM 3439 C CA . PHE A 1 425 ? -0.559 -19.048 9.703 1.00 94.50 425 PHE A CA 1
ATOM 3440 C C . PHE A 1 425 ? -1.227 -20.279 9.086 1.00 94.50 425 PHE A C 1
ATOM 3442 O O . PHE A 1 425 ? -0.546 -21.177 8.579 1.00 94.50 425 PHE A O 1
ATOM 3449 N N . SER A 1 426 ? -2.560 -20.310 9.095 1.00 92.56 426 SER A N 1
ATOM 3450 C CA . SER A 1 426 ? -3.306 -21.404 8.481 1.00 92.56 426 SER A CA 1
ATOM 3451 C C . SER A 1 426 ? -3.059 -21.465 6.961 1.00 92.56 426 SER A C 1
ATOM 3453 O O . SER A 1 426 ? -2.731 -20.451 6.335 1.00 92.56 426 SER A O 1
ATOM 3455 N N . PRO A 1 427 ? -3.190 -22.642 6.321 1.00 91.25 427 PRO A N 1
ATOM 3456 C CA . PRO A 1 427 ? -2.992 -22.771 4.875 1.00 91.25 427 PRO A CA 1
ATOM 3457 C C . PRO A 1 427 ? -3.940 -21.904 4.031 1.00 91.25 427 PRO A C 1
ATOM 3459 O O . PRO A 1 427 ? -3.550 -21.443 2.961 1.00 91.25 427 PRO A O 1
ATOM 3462 N N . ASP A 1 428 ? -5.156 -21.662 4.522 1.00 91.31 428 ASP A N 1
ATOM 3463 C CA . ASP A 1 428 ? -6.198 -20.833 3.904 1.00 91.31 428 ASP A CA 1
ATOM 3464 C C . ASP A 1 428 ? -6.110 -19.344 4.287 1.00 91.31 428 ASP A C 1
ATOM 3466 O O . ASP A 1 428 ? -6.971 -18.547 3.903 1.00 91.31 428 ASP A O 1
ATOM 3470 N N . PHE A 1 429 ? -5.066 -18.950 5.024 1.00 94.44 429 PHE A N 1
ATOM 3471 C CA . PHE A 1 429 ? -4.886 -17.580 5.477 1.00 94.44 429 PHE A CA 1
ATOM 3472 C C . PHE A 1 429 ? -4.865 -16.589 4.314 1.00 94.44 429 PHE A C 1
ATOM 3474 O O . PHE A 1 429 ? -4.071 -16.702 3.371 1.00 94.44 429 PHE A O 1
ATOM 3481 N N . LYS A 1 430 ? -5.703 -15.559 4.452 1.00 93.12 430 LYS A N 1
ATOM 3482 C CA . LYS A 1 430 ? -5.754 -14.377 3.594 1.00 93.12 430 LYS A CA 1
ATOM 3483 C C . LYS A 1 430 ? -5.804 -13.120 4.455 1.00 93.12 430 LYS A C 1
ATOM 3485 O O . LYS A 1 430 ? -6.507 -13.069 5.462 1.00 93.12 430 LYS A O 1
ATOM 3490 N N . MET A 1 431 ? -5.116 -12.080 4.007 1.00 95.81 431 MET A N 1
ATOM 3491 C CA . MET A 1 431 ? -5.163 -10.758 4.623 1.00 95.81 431 MET A CA 1
ATOM 3492 C C . MET A 1 431 ? -5.276 -9.691 3.545 1.00 95.81 431 MET A C 1
ATOM 3494 O O . MET A 1 431 ? -4.655 -9.784 2.490 1.00 95.81 431 MET A O 1
ATOM 3498 N N . TYR A 1 432 ? -6.073 -8.664 3.798 1.00 97.31 432 TYR A N 1
ATOM 3499 C CA . TYR A 1 432 ? -6.118 -7.497 2.935 1.00 97.31 432 TYR A CA 1
ATOM 3500 C C . TYR A 1 432 ? -4.903 -6.610 3.207 1.00 97.31 432 TYR A 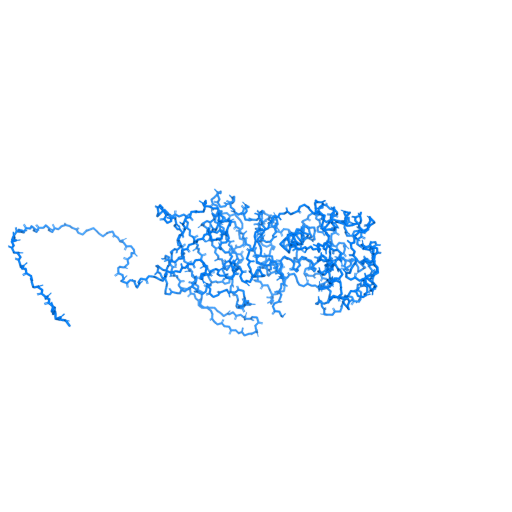C 1
ATOM 3502 O O . TYR A 1 432 ? -4.499 -6.415 4.349 1.00 97.31 432 TYR A O 1
ATOM 3510 N N . VAL A 1 433 ? -4.328 -6.039 2.156 1.00 96.50 433 VAL A N 1
ATOM 3511 C CA . VAL A 1 433 ? -3.273 -5.034 2.297 1.00 96.50 433 VAL A CA 1
ATOM 3512 C C . VAL A 1 433 ? -3.766 -3.762 1.646 1.00 96.50 433 VAL A C 1
ATOM 3514 O O . VAL A 1 433 ? -4.147 -3.777 0.478 1.00 96.50 433 VAL A O 1
ATOM 3517 N N . LYS A 1 434 ? -3.787 -2.672 2.415 1.00 94.75 434 LYS A N 1
ATOM 3518 C CA . LYS A 1 434 ? -4.404 -1.387 2.067 1.00 94.75 434 LYS A CA 1
ATOM 3519 C C . LYS A 1 434 ? -4.074 -0.927 0.642 1.00 94.75 434 LYS A C 1
ATOM 3521 O O . LYS A 1 434 ? -4.981 -0.521 -0.082 1.00 94.75 434 LYS A O 1
ATOM 3526 N N . GLN A 1 435 ? -2.812 -1.030 0.229 1.00 95.31 435 GLN A N 1
ATOM 3527 C CA . GLN A 1 435 ? -2.327 -0.579 -1.080 1.00 95.31 435 GLN A CA 1
ATOM 3528 C C . GLN A 1 435 ? -2.487 -1.614 -2.201 1.00 95.31 435 GLN A C 1
ATOM 3530 O O . GLN A 1 435 ? -2.321 -1.264 -3.370 1.00 95.31 435 GLN A O 1
ATOM 3535 N N . LEU A 1 436 ? -2.781 -2.876 -1.871 1.00 96.25 436 LEU A N 1
ATOM 3536 C CA . LEU A 1 436 ? -2.844 -3.955 -2.850 1.00 96.25 436 LEU A CA 1
ATOM 3537 C C . LEU A 1 436 ? -4.254 -4.151 -3.406 1.00 96.25 436 LEU A C 1
ATOM 3539 O O . LEU A 1 436 ? -5.250 -3.957 -2.711 1.00 96.25 436 LEU A O 1
ATOM 3543 N N . ARG A 1 437 ? -4.354 -4.577 -4.666 1.00 95.12 437 ARG A N 1
ATOM 3544 C CA . ARG A 1 437 ? -5.639 -4.824 -5.340 1.00 95.12 437 ARG A CA 1
ATOM 3545 C C . ARG A 1 437 ? -6.264 -6.188 -5.046 1.00 95.12 437 ARG A C 1
ATOM 3547 O O . ARG A 1 437 ? -7.440 -6.386 -5.362 1.00 95.12 437 ARG A O 1
ATOM 3554 N N . LYS A 1 438 ? -5.494 -7.112 -4.467 1.00 95.25 438 LYS A N 1
ATOM 3555 C CA . LYS A 1 438 ? -5.902 -8.472 -4.086 1.00 95.25 438 LYS A CA 1
ATOM 3556 C C . LYS A 1 438 ? -5.479 -8.770 -2.642 1.00 95.25 438 LYS A C 1
ATOM 3558 O O . LYS A 1 438 ? -4.462 -8.235 -2.198 1.00 95.25 438 LYS A O 1
ATOM 3563 N N . PRO A 1 439 ? -6.214 -9.637 -1.922 1.00 95.94 439 PRO A N 1
ATOM 3564 C CA . PRO A 1 439 ? -5.745 -10.185 -0.655 1.00 95.94 439 PRO A CA 1
ATOM 3565 C C . PRO A 1 439 ? -4.424 -10.942 -0.825 1.00 95.94 439 PRO A C 1
ATOM 3567 O O . PRO A 1 439 ? -4.199 -11.601 -1.841 1.00 95.94 439 PRO A O 1
ATOM 3570 N N . VAL A 1 440 ? -3.581 -10.872 0.197 1.00 96.69 440 VAL A N 1
ATOM 3571 C CA . VAL A 1 440 ? -2.287 -11.542 0.278 1.00 96.69 440 VAL A CA 1
ATOM 3572 C C . VAL A 1 440 ? -2.467 -12.893 0.974 1.00 96.69 440 VAL A C 1
ATOM 3574 O O . VAL A 1 440 ? -2.857 -12.919 2.146 1.00 96.69 440 VAL A O 1
ATOM 3577 N N . PRO A 1 441 ? -2.200 -14.019 0.288 1.00 96.44 441 PRO A N 1
ATOM 3578 C CA . PRO A 1 441 ? -2.219 -15.338 0.908 1.00 96.44 441 PRO A CA 1
ATOM 3579 C C . PRO A 1 441 ? -0.932 -15.600 1.702 1.00 96.44 441 PRO A C 1
ATOM 3581 O O . PRO A 1 441 ? 0.112 -15.006 1.415 1.00 96.44 441 PRO A O 1
ATOM 3584 N N . ARG A 1 442 ? -0.962 -16.578 2.618 1.00 96.00 442 ARG A N 1
ATOM 3585 C CA . ARG A 1 442 ? 0.226 -17.044 3.372 1.00 96.00 442 ARG A CA 1
ATOM 3586 C C . ARG A 1 442 ? 1.459 -17.249 2.487 1.00 96.00 442 ARG A C 1
ATOM 3588 O O . ARG A 1 442 ? 2.548 -16.793 2.828 1.00 96.00 442 ARG A O 1
ATOM 3595 N N . GLY A 1 443 ? 1.292 -17.904 1.336 1.00 97.12 443 GLY A N 1
ATOM 3596 C CA . GLY A 1 443 ? 2.398 -18.196 0.420 1.00 97.12 443 GLY A CA 1
ATOM 3597 C C . GLY A 1 443 ? 3.111 -16.944 -0.102 1.00 97.12 443 GLY A C 1
ATOM 3598 O O . GLY A 1 443 ? 4.334 -16.944 -0.212 1.00 97.12 443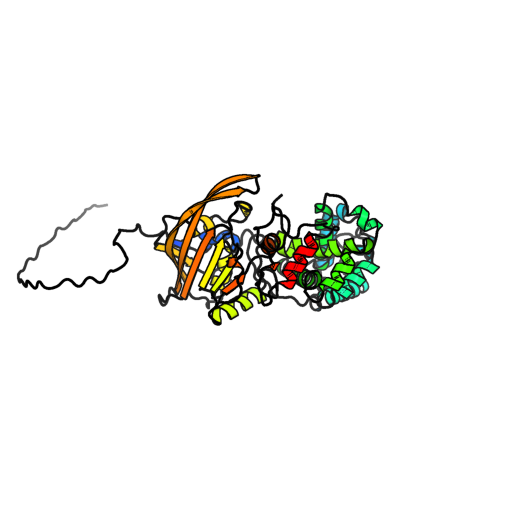 GLY A O 1
ATOM 3599 N N . MET A 1 444 ? 2.377 -15.853 -0.340 1.00 97.06 444 MET A N 1
ATOM 3600 C CA . MET A 1 444 ? 2.969 -14.585 -0.771 1.00 97.06 444 MET A CA 1
ATOM 3601 C C . MET A 1 444 ? 3.780 -13.931 0.356 1.00 97.06 444 MET A C 1
ATOM 3603 O O . MET A 1 444 ? 4.877 -13.441 0.104 1.00 97.06 444 MET A O 1
ATOM 3607 N N . ILE A 1 445 ? 3.312 -14.001 1.608 1.00 95.94 445 ILE A N 1
ATOM 3608 C CA . ILE A 1 445 ? 4.063 -13.511 2.782 1.00 95.94 445 ILE A CA 1
ATOM 3609 C C . ILE A 1 445 ? 5.375 -14.287 2.951 1.00 95.94 445 ILE A C 1
ATOM 3611 O O . ILE A 1 445 ? 6.433 -13.695 3.157 1.00 95.94 445 ILE A O 1
ATOM 3615 N N . LEU A 1 446 ? 5.331 -15.614 2.798 1.00 95.69 446 LEU A N 1
ATOM 3616 C CA . LEU A 1 446 ? 6.528 -16.457 2.845 1.00 95.69 446 LEU A CA 1
ATOM 3617 C C . LEU A 1 446 ? 7.508 -16.143 1.707 1.00 95.69 446 LEU A C 1
ATOM 3619 O O . LEU A 1 446 ? 8.718 -16.209 1.908 1.00 95.69 446 LEU A O 1
ATOM 3623 N N . ASN A 1 447 ? 7.018 -15.779 0.522 1.00 95.12 447 ASN A N 1
ATOM 3624 C CA . ASN A 1 447 ? 7.877 -15.363 -0.586 1.00 95.12 447 ASN A CA 1
ATOM 3625 C C . ASN A 1 447 ? 8.525 -13.994 -0.335 1.00 95.12 447 ASN A C 1
ATOM 3627 O O . ASN A 1 447 ? 9.712 -13.840 -0.616 1.00 95.12 447 ASN A O 1
ATOM 3631 N N . ILE A 1 448 ? 7.808 -13.041 0.278 1.00 93.06 448 ILE A N 1
ATOM 3632 C CA . ILE A 1 448 ? 8.404 -11.780 0.759 1.00 93.06 448 ILE A CA 1
ATOM 3633 C C . ILE A 1 448 ? 9.531 -12.086 1.759 1.00 93.06 448 ILE A C 1
ATOM 3635 O O . ILE A 1 448 ? 10.650 -11.606 1.580 1.00 93.06 448 ILE A O 1
ATOM 3639 N N . ARG A 1 449 ? 9.283 -12.962 2.747 1.00 91.50 449 ARG A N 1
ATOM 3640 C CA . ARG A 1 449 ? 10.294 -13.398 3.731 1.00 91.50 449 ARG A CA 1
ATOM 3641 C C . ARG A 1 449 ? 11.534 -14.000 3.068 1.00 91.50 449 ARG A C 1
ATOM 3643 O O . ARG A 1 449 ? 12.652 -13.623 3.409 1.00 91.50 449 ARG A O 1
ATOM 3650 N N . LYS A 1 450 ? 11.352 -14.895 2.091 1.00 91.06 450 LYS A N 1
ATOM 3651 C CA . LYS A 1 450 ? 12.457 -15.489 1.313 1.00 91.06 450 LYS A CA 1
ATOM 3652 C C . LYS A 1 450 ? 13.239 -14.435 0.529 1.00 91.06 450 LYS A C 1
ATOM 3654 O O . LYS A 1 450 ? 14.457 -14.539 0.425 1.00 91.06 450 LYS A O 1
ATOM 3659 N N . GLY A 1 451 ? 12.553 -13.431 -0.017 1.00 87.12 451 GLY A N 1
ATOM 3660 C CA . GLY A 1 451 ? 13.180 -12.294 -0.686 1.00 87.12 451 GLY A CA 1
ATOM 3661 C C . GLY A 1 451 ? 14.090 -11.490 0.244 1.00 87.12 451 GLY A C 1
ATOM 3662 O O . GLY A 1 451 ? 15.202 -11.159 -0.156 1.00 87.12 451 GLY A O 1
ATOM 3663 N N . GLU A 1 452 ? 13.652 -11.240 1.480 1.00 82.31 452 GLU A N 1
ATOM 3664 C CA . GLU A 1 452 ? 14.427 -10.523 2.509 1.00 82.31 452 GLU A CA 1
ATOM 3665 C C . GLU A 1 452 ? 15.600 -11.340 3.078 1.00 82.31 452 GLU A C 1
ATOM 3667 O O . GLU A 1 452 ? 16.608 -10.768 3.487 1.00 82.31 452 GLU A O 1
ATOM 3672 N N . GLN A 1 453 ? 15.494 -12.673 3.090 1.00 83.81 453 GLN A N 1
ATOM 3673 C CA . GLN A 1 453 ? 16.572 -13.589 3.502 1.00 83.81 453 GLN A CA 1
ATOM 3674 C C . GLN A 1 453 ? 17.625 -13.828 2.415 1.00 83.81 453 GLN A C 1
ATOM 3676 O O . GLN A 1 453 ? 18.675 -14.410 2.689 1.00 83.81 453 GLN A O 1
ATOM 3681 N N . GLY A 1 454 ? 17.337 -13.442 1.173 1.00 78.69 454 GLY A N 1
ATOM 3682 C CA . GLY A 1 454 ? 18.216 -13.702 0.046 1.00 78.69 454 GLY A CA 1
ATOM 3683 C C . GLY A 1 454 ? 19.576 -13.025 0.198 1.00 78.69 454 GLY A C 1
ATOM 3684 O O . GLY A 1 454 ? 19.678 -11.884 0.645 1.00 78.69 454 GLY A O 1
ATOM 3685 N N . SER A 1 455 ? 20.633 -13.678 -0.292 1.00 70.06 455 SER A N 1
ATOM 3686 C CA . SER A 1 455 ? 21.994 -13.111 -0.348 1.00 70.06 455 SER A CA 1
ATOM 3687 C C . SER A 1 455 ? 22.118 -11.890 -1.279 1.00 70.06 455 SER A C 1
ATOM 3689 O O . SER A 1 455 ? 23.203 -11.363 -1.499 1.00 70.06 455 SER A O 1
ATOM 3691 N N . TRP A 1 456 ? 21.010 -11.493 -1.898 1.00 68.31 456 TRP A N 1
ATOM 3692 C CA . TRP A 1 456 ? 20.832 -10.394 -2.835 1.00 68.31 456 TRP A CA 1
ATOM 3693 C C . TRP A 1 456 ? 20.065 -9.228 -2.194 1.00 68.31 456 TRP A C 1
ATOM 3695 O O . TRP A 1 456 ? 19.408 -8.471 -2.897 1.00 68.31 456 TRP A O 1
ATOM 3705 N N . ARG A 1 457 ? 20.061 -9.087 -0.863 1.00 66.50 457 ARG A N 1
ATOM 3706 C CA . ARG A 1 457 ? 19.311 -8.020 -0.185 1.00 66.50 457 ARG A CA 1
ATOM 3707 C C . ARG A 1 457 ? 19.833 -6.634 -0.594 1.00 66.50 457 ARG A C 1
ATOM 3709 O O . ARG A 1 457 ? 20.815 -6.147 -0.048 1.00 66.50 457 ARG A O 1
ATOM 3716 N N . PHE A 1 458 ? 19.162 -6.004 -1.560 1.00 68.69 458 PHE A N 1
ATOM 3717 C CA . PHE A 1 458 ? 19.502 -4.662 -2.056 1.00 68.69 458 PHE A CA 1
ATOM 3718 C C . PHE A 1 458 ? 18.713 -3.556 -1.351 1.00 68.69 458 PHE A C 1
ATOM 3720 O O . PHE A 1 458 ? 19.173 -2.421 -1.261 1.00 68.69 458 PHE A O 1
ATOM 3727 N N . LEU A 1 459 ? 17.491 -3.874 -0.914 1.00 70.12 459 LEU A N 1
ATOM 3728 C CA . LEU A 1 459 ? 16.530 -2.918 -0.383 1.00 70.12 459 LEU A CA 1
ATOM 3729 C C . LEU A 1 459 ? 15.552 -3.622 0.557 1.00 70.12 459 LEU A C 1
ATOM 3731 O O . LEU A 1 459 ? 14.960 -4.628 0.180 1.00 70.12 459 LEU A O 1
ATOM 3735 N N . SER A 1 460 ? 15.384 -3.063 1.753 1.00 73.88 460 SER A N 1
ATOM 3736 C CA . SER A 1 460 ? 14.341 -3.453 2.704 1.00 73.88 460 SER A CA 1
ATOM 3737 C C . SER A 1 460 ? 12.984 -2.967 2.186 1.00 73.88 460 SER A C 1
ATOM 3739 O O . SER A 1 460 ? 12.840 -1.778 1.897 1.00 73.88 460 SER A O 1
ATOM 3741 N N . LEU A 1 461 ? 11.997 -3.859 2.031 1.00 74.62 461 LEU A N 1
ATOM 3742 C CA . LEU A 1 461 ? 10.655 -3.487 1.539 1.00 74.62 461 LEU A CA 1
ATOM 3743 C C . LEU A 1 461 ? 9.830 -2.668 2.551 1.00 74.62 461 LEU A C 1
ATOM 3745 O O . LEU A 1 461 ? 8.858 -2.007 2.168 1.00 74.62 461 LEU A O 1
ATOM 3749 N N . GLY A 1 462 ? 10.240 -2.654 3.818 1.00 67.69 462 GLY A N 1
ATOM 3750 C CA . GLY A 1 462 ? 9.752 -1.706 4.812 1.00 67.69 462 GLY A CA 1
ATOM 3751 C C . GLY A 1 462 ? 10.470 -0.368 4.688 1.00 67.69 462 GLY A C 1
ATOM 3752 O O . GLY A 1 462 ? 11.670 -0.295 4.415 1.00 67.69 462 GLY A O 1
ATOM 3753 N N . SER A 1 463 ? 9.754 0.732 4.900 1.00 60.88 463 SER A N 1
ATOM 3754 C CA . SER A 1 463 ? 10.421 1.999 5.178 1.00 60.88 463 SER A CA 1
ATOM 3755 C C . SER A 1 463 ? 10.973 1.952 6.603 1.00 60.88 463 SER A C 1
ATOM 3757 O O . SER A 1 463 ? 10.258 2.190 7.574 1.00 60.88 463 SER A O 1
ATOM 3759 N N . GLU A 1 464 ? 12.254 1.609 6.743 1.00 55.56 464 GLU A N 1
ATOM 3760 C CA . GLU A 1 464 ? 12.990 1.959 7.957 1.00 55.56 464 GLU A CA 1
ATOM 3761 C C . GLU A 1 464 ? 13.026 3.486 8.032 1.00 55.56 464 GLU A C 1
ATOM 3763 O O . GLU A 1 464 ? 13.386 4.163 7.064 1.00 55.56 464 GLU A O 1
ATOM 3768 N N . VAL A 1 465 ? 12.556 4.032 9.152 1.00 41.94 465 VAL A N 1
ATOM 3769 C CA . VAL A 1 465 ? 12.629 5.462 9.449 1.00 41.94 465 VAL A CA 1
ATOM 3770 C C . VAL A 1 465 ? 14.071 5.772 9.841 1.00 41.94 465 VAL A C 1
ATOM 3772 O O . VAL A 1 465 ? 14.359 5.957 11.015 1.00 41.94 465 VAL A O 1
ATOM 3775 N N . ASN A 1 466 ? 14.968 5.765 8.856 1.00 30.61 466 ASN A N 1
ATOM 3776 C CA . ASN A 1 466 ? 16.258 6.438 8.952 1.00 30.61 466 ASN A CA 1
ATOM 3777 C C . ASN A 1 466 ? 16.202 7.706 8.109 1.00 30.61 466 ASN A C 1
ATOM 3779 O O . ASN A 1 466 ? 15.950 7.590 6.883 1.00 30.61 466 ASN A O 1
#